Protein AF-0000000078982370 (afdb_homodimer)

Foldseek 3Di:
DPDDDQKWKAKWFADWAAPPDQAFLADPFLLVTIDIDIDGQDDAEAQKFKWQFFKAWDDSQQSCASNRNHPDIGDGGAHTAFWFKGAGCDYYHPQRVRHGFIWIFTADTRHRLIRMGMDGSVRTHGADPLFDRLCSNVLADLLLCLVVQLVVQVVPFQEEEEEPLLAQSNLNNQLVSQVVNGAYEYEDQDPVCFVVSVVSHHNHYAHLPDPCRLVVLLVVQVVRQRQEYEYAAQAQSLLSSQVSHAANHEDEYAHHNDSHHHDNPCVVSCVPRVYYYYYDDSVVVVVPPDPVVVVVSSVVSSVCSNVVSHDFDEQEEDESVCCRPCVSVSVVRRNGIYMYGD/DPDDDQKWKAKWFADWAAPPDQAFLADPFLLVTIDIDIDGQDDAEAQKFKWQFFKAWDDSQQSCASNRNHPTIGDGGAHTAFWFKGAGCDYYHPQRVRHGFIWIFTADTRHRLIRMGMDGSVRTHGADPLFDRLCSNVLADLLLVLVVQLVVQVVPFQEEEEEPLLAQSNLNNQLVSQVVNGAYEYEDQDPVCFVVSVVSHHNHYAHLPDPCRLVVLLVVQVVRQRQEYEYAAQAQSLLSSQVSHAANHEDEYAHHNDSHHHDNPCVVSCVPRVYYYYYDDSVVVVVPPDPVVVVVSSVVSSVCSSVVVHDFFEQEEDESVCCRPCVNVSVVRRNGIYMYGD

Structure (mmCIF, N/CA/C/O backbone):
data_AF-0000000078982370-model_v1
#
loop_
_entity.id
_entity.type
_entity.pdbx_description
1 polymer 'Oxidoreductase, zinc-binding dehydrogenase family'
#
loop_
_atom_site.group_PDB
_atom_site.id
_atom_site.type_symbol
_atom_site.label_atom_id
_atom_site.label_alt_id
_atom_s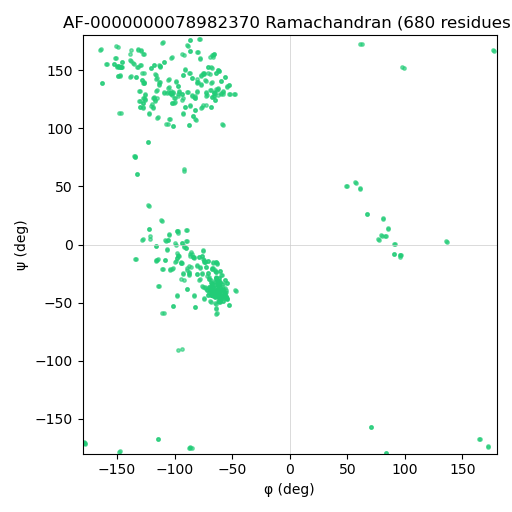ite.label_comp_id
_atom_site.label_asym_id
_atom_site.label_entity_id
_atom_site.label_seq_id
_atom_site.pdbx_PDB_ins_code
_atom_site.Cartn_x
_atom_site.Cartn_y
_atom_site.Cartn_z
_atom_site.occupancy
_atom_site.B_iso_or_equiv
_atom_site.auth_seq_id
_atom_site.auth_comp_id
_atom_site.auth_asym_id
_atom_site.auth_atom_id
_atom_site.pdbx_PDB_model_num
ATOM 1 N N . MET A 1 1 ? 17.484 -49.531 -11.43 1 44.66 1 MET A N 1
ATOM 2 C CA . MET A 1 1 ? 17.75 -48.094 -11.625 1 44.66 1 MET A CA 1
ATOM 3 C C . MET A 1 1 ? 17.5 -47.688 -13.078 1 44.66 1 MET A C 1
ATOM 5 O O . MET A 1 1 ? 18.078 -48.281 -14 1 44.66 1 MET A O 1
ATOM 9 N N . THR A 1 2 ? 16.281 -47.25 -13.336 1 60.47 2 THR A N 1
ATOM 10 C CA . THR A 1 2 ? 15.992 -46.969 -14.742 1 60.47 2 THR A CA 1
ATOM 11 C C . THR A 1 2 ? 17.109 -46.125 -15.367 1 60.47 2 THR A C 1
ATOM 13 O O . THR A 1 2 ? 17.672 -45.25 -14.711 1 60.47 2 THR A O 1
ATOM 16 N N . ASP A 1 3 ? 17.609 -46.531 -16.469 1 85.94 3 ASP A N 1
ATOM 17 C CA . ASP A 1 3 ? 18.719 -45.906 -17.188 1 85.94 3 ASP A CA 1
ATOM 18 C C . ASP A 1 3 ? 18.406 -44.469 -17.562 1 85.94 3 ASP A C 1
ATOM 20 O O . ASP A 1 3 ? 17.438 -44.188 -18.281 1 85.94 3 ASP A O 1
ATOM 24 N N . ILE A 1 4 ? 18.969 -43.5 -16.844 1 94 4 ILE A N 1
ATOM 25 C CA . ILE A 1 4 ? 18.859 -42.062 -17.141 1 94 4 ILE A CA 1
ATOM 26 C C . ILE A 1 4 ? 19.609 -41.75 -18.422 1 94 4 ILE A C 1
ATOM 28 O O . ILE A 1 4 ? 20.812 -42 -18.516 1 94 4 ILE A O 1
ATOM 32 N N . PRO A 1 5 ? 18.906 -41.281 -19.406 1 96.94 5 PRO A N 1
ATOM 33 C CA . PRO A 1 5 ? 19.594 -40.938 -20.656 1 96.94 5 PRO A CA 1
ATOM 34 C C . PRO A 1 5 ? 20.562 -39.781 -20.484 1 96.94 5 PRO A C 1
ATOM 36 O O . PRO A 1 5 ? 20.516 -39.062 -19.484 1 96.94 5 PRO A O 1
ATOM 39 N N . SER A 1 6 ? 21.453 -39.656 -21.5 1 96.94 6 SER A N 1
ATOM 40 C CA . SER A 1 6 ? 22.438 -38.562 -21.453 1 96.94 6 SER A CA 1
ATOM 41 C C . SER A 1 6 ? 21.812 -37.25 -21.844 1 96.94 6 SER A C 1
ATOM 43 O O . SER A 1 6 ? 22.281 -36.188 -21.391 1 96.94 6 SER A O 1
ATOM 45 N N . THR A 1 7 ? 20.781 -37.344 -22.719 1 97.94 7 THR A N 1
ATOM 46 C CA . THR A 1 7 ? 20.109 -36.125 -23.172 1 97.94 7 THR A CA 1
ATOM 47 C C . THR A 1 7 ? 18.594 -36.25 -22.969 1 97.94 7 THR A C 1
ATOM 49 O O . THR A 1 7 ? 18.078 -37.344 -22.719 1 97.94 7 THR A O 1
ATOM 52 N N . MET A 1 8 ? 17.969 -35.094 -23.031 1 98.06 8 MET A N 1
ATOM 53 C CA . MET A 1 8 ? 16.516 -35.031 -22.859 1 98.06 8 MET A CA 1
ATOM 54 C C . MET A 1 8 ? 15.906 -33.938 -23.734 1 98.06 8 MET A C 1
ATOM 56 O O . MET A 1 8 ? 16.594 -32.969 -24.109 1 98.06 8 MET A O 1
ATOM 60 N N . PHE A 1 9 ? 14.656 -34.156 -23.984 1 98.31 9 PHE A N 1
ATOM 61 C CA . PHE A 1 9 ? 13.867 -33.094 -24.594 1 98.31 9 PHE A CA 1
ATOM 62 C C . PHE A 1 9 ? 13.43 -32.062 -23.531 1 98.31 9 PHE A C 1
ATOM 64 O O . PHE A 1 9 ? 13.062 -32.438 -22.422 1 98.31 9 PHE A O 1
ATOM 71 N N . ALA A 1 10 ? 13.461 -30.781 -23.875 1 98.25 10 ALA A N 1
ATOM 72 C CA . ALA A 1 10 ? 12.992 -29.719 -23 1 98.25 10 ALA A CA 1
ATOM 73 C C . ALA A 1 10 ? 12.438 -28.547 -23.812 1 98.25 10 ALA A C 1
ATOM 75 O O . ALA A 1 10 ? 12.734 -28.406 -25 1 98.25 10 ALA A O 1
ATOM 76 N N . VAL A 1 11 ? 11.547 -27.828 -23.219 1 98.5 11 VAL A N 1
ATOM 77 C CA . VAL A 1 11 ? 11.07 -26.562 -23.766 1 98.5 11 VAL A CA 1
ATOM 78 C C . VAL A 1 11 ? 11.898 -25.406 -23.188 1 98.5 11 VAL A C 1
ATOM 80 O O . VAL A 1 11 ? 11.789 -25.094 -22 1 98.5 11 VAL A O 1
ATOM 83 N N . LEU A 1 12 ? 12.68 -24.766 -24.047 1 98.25 12 LEU A N 1
ATOM 84 C CA . LEU A 1 12 ? 13.734 -23.859 -23.609 1 98.25 12 LEU A CA 1
ATOM 85 C C . LEU A 1 12 ? 13.328 -22.406 -23.812 1 98.25 12 LEU A C 1
ATOM 87 O O . LEU A 1 12 ? 12.711 -22.078 -24.828 1 98.25 12 LEU A O 1
ATOM 91 N N . GLN A 1 13 ? 13.727 -21.609 -22.859 1 97.5 13 GLN A N 1
ATOM 92 C CA . GLN A 1 13 ? 13.523 -20.172 -22.984 1 97.5 13 GLN A CA 1
ATOM 93 C C . GLN A 1 13 ? 14.5 -19.578 -24 1 97.5 13 GLN A C 1
ATOM 95 O O . GLN A 1 13 ? 15.68 -19.938 -24.031 1 97.5 13 GLN A O 1
ATOM 100 N N . THR A 1 14 ? 14 -18.625 -24.766 1 97.69 14 THR A N 1
ATOM 101 C CA . THR A 1 14 ? 14.859 -18.016 -25.781 1 97.69 14 THR A CA 1
ATOM 102 C C . THR A 1 14 ? 15.367 -16.641 -25.312 1 97.69 14 THR A C 1
ATOM 104 O O . THR A 1 14 ? 16.328 -16.109 -25.859 1 97.69 14 THR A O 1
ATOM 107 N N . GLY A 1 15 ? 14.664 -16.094 -24.391 1 95.81 15 GLY A N 1
ATOM 108 C CA . GLY A 1 15 ? 15.07 -14.797 -23.859 1 95.81 15 GLY A CA 1
ATOM 109 C C . GLY A 1 15 ? 15.969 -14.914 -22.641 1 95.81 15 GLY A C 1
ATOM 110 O O . GLY A 1 15 ? 16.062 -15.977 -22.016 1 95.81 15 GLY A O 1
ATOM 111 N N . ASP A 1 16 ? 16.641 -13.766 -22.344 1 96.5 16 ASP A N 1
ATOM 112 C CA . ASP A 1 16 ? 17.484 -13.648 -21.156 1 96.5 16 ASP A CA 1
ATOM 113 C C . ASP A 1 16 ? 17.125 -12.406 -20.344 1 96.5 16 ASP A C 1
ATOM 115 O O . ASP A 1 16 ? 16.781 -11.367 -20.906 1 96.5 16 ASP A O 1
ATOM 119 N N . GLY A 1 17 ? 17.188 -12.625 -19.031 1 95.44 17 GLY A N 1
ATOM 120 C CA . GLY A 1 17 ? 16.938 -11.484 -18.156 1 95.44 17 GLY A CA 1
ATOM 121 C C . GLY A 1 17 ? 15.492 -11.031 -18.156 1 95.44 17 GLY A C 1
ATOM 122 O O . GLY A 1 17 ? 14.586 -11.836 -18.375 1 95.44 17 GLY A O 1
ATOM 123 N N . TYR A 1 18 ? 15.281 -9.805 -17.797 1 94.94 18 TYR A N 1
ATOM 124 C CA . TYR A 1 18 ? 13.953 -9.203 -17.734 1 94.94 18 TYR A CA 1
ATOM 125 C C . TYR A 1 18 ? 13.594 -8.531 -19.047 1 94.94 18 TYR A C 1
ATOM 127 O O . TYR A 1 18 ? 14.477 -8.094 -19.781 1 94.94 18 TYR A O 1
ATOM 135 N N . SER A 1 19 ? 12.328 -8.492 -19.328 1 93.56 19 SER A N 1
ATOM 136 C CA . SER A 1 19 ? 11.906 -7.805 -20.547 1 93.56 19 SER A CA 1
ATOM 137 C C . SER A 1 19 ? 11.688 -6.316 -20.281 1 93.56 19 SER A C 1
ATOM 139 O O . SER A 1 19 ? 11.711 -5.508 -21.219 1 93.56 19 SER A O 1
ATOM 141 N N . GLY A 1 20 ? 11.359 -6.035 -18.922 1 86.94 20 GLY A N 1
ATOM 142 C CA . GLY A 1 20 ? 11.023 -4.66 -18.594 1 86.94 20 GLY A CA 1
ATOM 143 C C . GLY A 1 20 ? 9.625 -4.266 -19.016 1 86.94 20 GLY A C 1
ATOM 144 O O . GLY A 1 20 ? 9.242 -3.094 -18.922 1 86.94 20 GLY A O 1
ATOM 145 N N . LYS A 1 21 ? 8.859 -5.234 -19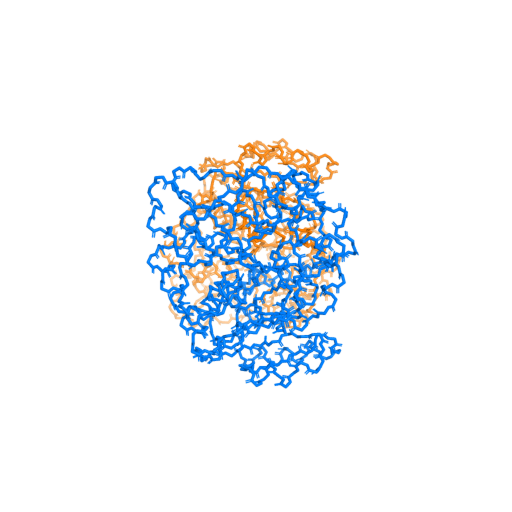.562 1 87.44 21 LYS A N 1
ATOM 146 C CA . LYS A 1 21 ? 7.504 -4.98 -20.047 1 87.44 21 LYS A CA 1
ATOM 147 C C . LYS A 1 21 ? 6.465 -5.496 -19.047 1 87.44 21 LYS A C 1
ATOM 149 O O . LYS A 1 21 ? 6.809 -6.195 -18.094 1 87.44 21 LYS A O 1
ATOM 154 N N . ALA A 1 22 ? 5.234 -5.016 -19.141 1 85.31 22 ALA A N 1
ATOM 155 C CA . ALA A 1 22 ? 4.086 -5.449 -18.359 1 85.31 22 ALA A CA 1
ATOM 156 C C . ALA A 1 22 ? 2.854 -5.645 -19.234 1 85.31 22 ALA A C 1
ATOM 158 O O . ALA A 1 22 ? 1.917 -4.844 -19.172 1 85.31 22 ALA A O 1
ATOM 159 N N . THR A 1 23 ? 2.863 -6.734 -19.969 1 89.31 23 THR A N 1
ATOM 160 C CA . THR A 1 23 ? 1.838 -6.898 -21 1 89.31 23 THR A CA 1
ATOM 161 C C . THR A 1 23 ? 0.83 -7.969 -20.594 1 89.31 23 THR A C 1
ATOM 163 O O . THR A 1 23 ? -0.122 -8.25 -21.328 1 89.31 23 THR A O 1
ATOM 166 N N . GLY A 1 24 ? 1.005 -8.516 -19.328 1 88.81 24 GLY A N 1
ATOM 167 C CA . GLY A 1 24 ? 0.078 -9.531 -18.859 1 88.81 24 GLY A CA 1
ATOM 168 C C . GLY A 1 24 ? 0.426 -10.93 -19.328 1 88.81 24 GLY A C 1
ATOM 169 O O . GLY A 1 24 ? 1.392 -11.109 -20.078 1 88.81 24 GLY A O 1
ATOM 170 N N . PRO A 1 25 ? -0.333 -11.914 -18.984 1 91.31 25 PRO A N 1
ATOM 171 C CA . PRO A 1 25 ? 0.048 -13.312 -19.219 1 91.31 25 PRO A CA 1
ATOM 172 C C . PRO A 1 25 ? -0.466 -13.852 -20.547 1 91.31 25 PRO A C 1
ATOM 174 O O . PRO A 1 25 ? -0.18 -15 -20.906 1 91.31 25 PRO A O 1
ATOM 177 N N . ALA A 1 26 ? -1.197 -13.117 -21.328 1 92.12 26 ALA A N 1
ATOM 178 C CA . ALA A 1 26 ? -1.729 -13.609 -22.594 1 92.12 26 ALA A CA 1
ATOM 179 C C . ALA A 1 26 ? -0.604 -13.945 -23.562 1 92.12 26 ALA A C 1
ATOM 181 O O . ALA A 1 26 ? 0.331 -13.156 -23.734 1 92.12 26 ALA A O 1
ATOM 182 N N . ILE A 1 27 ? -0.744 -15.125 -24.156 1 94.06 27 ILE A N 1
ATOM 183 C CA . ILE A 1 27 ? 0.243 -15.602 -25.125 1 94.06 27 ILE A CA 1
ATOM 184 C C . ILE A 1 27 ? -0.427 -15.836 -26.469 1 94.06 27 ILE A C 1
ATOM 186 O O . ILE A 1 27 ? -1.334 -16.672 -26.594 1 94.06 27 ILE A O 1
ATOM 190 N N . ALA A 1 28 ? 0.057 -15.133 -27.5 1 95.25 28 ALA A N 1
ATOM 191 C CA . ALA A 1 28 ? -0.473 -15.359 -28.844 1 95.25 28 ALA A CA 1
ATOM 192 C C . ALA A 1 28 ? 0.305 -16.453 -29.562 1 95.25 28 ALA A C 1
ATOM 194 O O . ALA A 1 28 ? -0.279 -17.266 -30.297 1 95.25 28 ALA A O 1
ATOM 195 N N . ASP A 1 29 ? 1.549 -16.484 -29.375 1 97.62 29 ASP A N 1
ATOM 196 C CA . ASP A 1 29 ? 2.443 -17.484 -29.953 1 97.62 29 ASP A CA 1
ATOM 197 C C . ASP A 1 29 ? 3.605 -17.797 -29.016 1 97.62 29 ASP A C 1
ATOM 199 O O . ASP A 1 29 ? 4.496 -16.953 -28.828 1 97.62 29 ASP A O 1
ATOM 203 N N . ALA A 1 30 ? 3.648 -19 -28.5 1 98.12 30 ALA A N 1
ATOM 204 C CA . ALA A 1 30 ? 4.672 -19.375 -27.531 1 98.12 30 ALA A CA 1
ATOM 205 C C . ALA A 1 30 ? 6.062 -19.344 -28.156 1 98.12 30 ALA A C 1
ATOM 207 O O . ALA A 1 30 ? 7.062 -19.188 -27.453 1 98.12 30 ALA A O 1
ATOM 208 N N . ALA A 1 31 ? 6.121 -19.453 -29.438 1 98.31 31 ALA A N 1
ATOM 209 C CA . ALA A 1 31 ? 7.398 -19.5 -30.141 1 98.31 31 ALA A CA 1
ATOM 210 C C . ALA A 1 31 ? 8.141 -18.188 -30.031 1 98.31 31 ALA A C 1
ATOM 212 O O . ALA A 1 31 ? 9.336 -18.109 -30.328 1 98.31 31 ALA A O 1
ATOM 213 N N . ASP A 1 32 ? 7.449 -17.172 -29.625 1 97.94 32 ASP A N 1
ATOM 214 C CA . ASP A 1 32 ? 8.094 -15.883 -29.422 1 97.94 32 ASP A CA 1
ATOM 215 C C . ASP A 1 32 ? 9.062 -15.93 -28.25 1 97.94 32 ASP A C 1
ATOM 217 O O . ASP A 1 32 ? 9.977 -15.102 -28.156 1 97.94 32 ASP A O 1
ATOM 221 N N . TRP A 1 33 ? 8.891 -16.969 -27.312 1 97.81 33 TRP A N 1
ATOM 222 C CA . TRP A 1 33 ? 9.68 -16.969 -26.094 1 97.81 33 TRP A CA 1
ATOM 223 C C . TRP A 1 33 ? 10.273 -18.344 -25.812 1 97.81 33 TRP A C 1
ATOM 225 O O . TRP A 1 33 ? 11.125 -18.5 -24.938 1 97.81 33 TRP A O 1
ATOM 235 N N . LEU A 1 34 ? 9.789 -19.359 -26.531 1 98.38 34 LEU A N 1
ATOM 236 C CA . LEU A 1 34 ? 10.172 -20.734 -26.266 1 98.38 34 LEU A CA 1
ATOM 237 C C . LEU A 1 34 ? 10.625 -21.438 -27.531 1 98.38 34 LEU A C 1
ATOM 239 O O . LEU A 1 34 ? 10.156 -21.109 -28.625 1 98.38 34 LEU A O 1
ATOM 243 N N . GLU A 1 35 ? 11.422 -22.406 -27.359 1 98.62 35 GLU A N 1
ATOM 244 C CA . GLU A 1 35 ? 11.82 -23.297 -28.438 1 98.62 35 GLU A CA 1
ATOM 245 C C . GLU A 1 35 ? 12.07 -24.703 -27.938 1 98.62 35 GLU A C 1
ATOM 247 O O . GLU A 1 35 ? 12.484 -24.891 -26.781 1 98.62 35 GLU A O 1
ATOM 252 N N . PRO A 1 36 ? 11.734 -25.734 -28.781 1 98.19 36 PRO A N 1
ATOM 253 C CA . PRO A 1 36 ? 12.109 -27.109 -28.406 1 98.19 36 PRO A CA 1
ATOM 254 C C . PRO A 1 36 ? 13.617 -27.344 -28.469 1 98.19 36 PRO A C 1
ATOM 256 O O . PRO A 1 36 ? 14.305 -26.75 -29.312 1 98.19 36 PRO A O 1
ATOM 259 N N . GLY A 1 37 ? 14.094 -28.203 -27.562 1 97.69 37 GLY A N 1
ATOM 260 C CA . GLY A 1 37 ? 15.523 -28.484 -27.625 1 97.69 37 GLY A CA 1
ATOM 261 C C . GLY A 1 37 ? 15.898 -29.781 -26.953 1 97.69 37 GLY A C 1
ATOM 262 O O . GLY A 1 37 ? 15.117 -30.328 -26.156 1 97.69 37 GLY A O 1
ATOM 263 N N . GLU A 1 38 ? 17 -30.328 -27.391 1 98.12 38 GLU A N 1
ATOM 264 C CA . GLU A 1 38 ? 17.672 -31.438 -26.719 1 98.12 38 GLU A CA 1
ATOM 265 C C . GLU A 1 38 ? 18.859 -30.969 -25.891 1 98.12 38 GLU A C 1
ATOM 267 O O . GLU A 1 38 ? 19.766 -30.328 -26.422 1 98.12 38 GLU A O 1
ATOM 272 N N . ILE A 1 39 ? 18.766 -31.281 -24.641 1 97.56 39 ILE A N 1
ATOM 273 C CA . ILE A 1 39 ? 19.844 -30.844 -23.766 1 97.56 39 ILE A CA 1
ATOM 274 C C . ILE A 1 39 ? 20.312 -32 -22.906 1 97.56 39 ILE A C 1
ATOM 276 O O . ILE A 1 39 ? 19.672 -33.062 -22.859 1 97.56 39 ILE A O 1
ATOM 280 N N . ALA A 1 40 ? 21.453 -31.812 -22.234 1 97.56 40 ALA A N 1
ATOM 281 C CA . ALA A 1 40 ? 21.969 -32.844 -21.328 1 97.56 40 ALA A CA 1
ATOM 282 C C . ALA A 1 40 ? 21.062 -33 -20.109 1 97.56 40 ALA A C 1
ATOM 284 O O . ALA A 1 40 ? 20.547 -32 -19.578 1 97.56 40 ALA A O 1
ATOM 285 N N . VAL A 1 41 ? 20.859 -34.25 -19.703 1 97.5 41 VAL A N 1
ATOM 286 C CA . VAL A 1 41 ? 20.188 -34.469 -18.422 1 97.5 41 VAL A CA 1
ATOM 287 C C . VAL A 1 41 ? 21.094 -34 -17.297 1 97.5 41 VAL A C 1
ATOM 289 O O . VAL A 1 41 ? 22.266 -34.406 -17.203 1 97.5 41 VAL A O 1
ATOM 292 N N . PRO A 1 42 ? 20.609 -33.156 -16.438 1 95.44 42 PRO A N 1
ATOM 293 C CA . PRO A 1 42 ? 21.469 -32.688 -15.352 1 95.44 42 PRO A CA 1
ATOM 294 C C . PRO A 1 42 ? 21.766 -33.75 -14.312 1 95.44 42 PRO A C 1
ATOM 296 O O . PRO A 1 42 ? 21 -34.719 -14.188 1 95.44 42 PRO A O 1
ATOM 299 N N . GLN A 1 43 ? 22.875 -33.594 -13.688 1 95.38 43 GLN A N 1
ATOM 300 C CA . GLN A 1 43 ? 23.266 -34.469 -12.578 1 95.38 43 GLN A CA 1
ATOM 301 C C . GLN A 1 43 ? 23.031 -33.781 -11.234 1 95.38 43 GLN A C 1
ATOM 303 O O . GLN A 1 43 ? 23.438 -32.625 -11.039 1 95.38 43 GLN A O 1
ATOM 308 N N . PRO A 1 44 ? 22.375 -34.5 -10.328 1 96.31 44 PRO A N 1
ATOM 309 C CA . PRO A 1 44 ? 22.109 -33.844 -9.055 1 96.31 44 PRO A CA 1
ATOM 310 C C . PRO A 1 44 ? 23.359 -33.688 -8.195 1 96.31 44 PRO A C 1
ATOM 312 O O . PRO A 1 44 ? 24.094 -34.656 -8 1 96.31 44 PRO A O 1
ATOM 315 N N . GLY A 1 45 ? 23.594 -32.438 -7.742 1 96.06 45 GLY A N 1
ATOM 316 C CA . GLY A 1 45 ? 24.594 -32.188 -6.727 1 96.06 45 GLY A CA 1
ATOM 317 C C . GLY A 1 45 ? 24.094 -32.375 -5.312 1 96.06 45 GLY A C 1
ATOM 318 O O . GLY A 1 45 ? 22.984 -32.906 -5.113 1 96.06 45 GLY A O 1
ATOM 319 N N . PRO A 1 46 ? 24.953 -32.062 -4.32 1 97.38 46 PRO A N 1
ATOM 320 C CA . PRO A 1 46 ? 24.516 -32.188 -2.928 1 97.38 46 PRO A CA 1
ATOM 321 C C . PRO A 1 46 ? 23.203 -31.469 -2.643 1 97.38 46 PRO A C 1
ATOM 323 O O . PRO A 1 46 ? 23.062 -30.297 -2.992 1 97.38 46 PRO A O 1
ATOM 326 N N . GLY A 1 47 ? 22.297 -32.219 -2.027 1 96.12 47 GLY A N 1
ATOM 327 C CA . GLY A 1 47 ? 21.016 -31.641 -1.636 1 96.12 47 GLY A CA 1
ATOM 328 C C . GLY A 1 47 ? 20.047 -31.531 -2.789 1 96.12 47 GLY A C 1
ATOM 329 O O . GLY A 1 47 ? 18.969 -30.938 -2.639 1 96.12 47 GLY A O 1
ATOM 330 N N . GLU A 1 48 ? 20.375 -32.094 -3.947 1 96.69 48 GLU A N 1
ATOM 331 C CA . GLU A 1 48 ? 19.516 -31.969 -5.125 1 96.69 48 GLU A CA 1
ATOM 332 C C . GLU A 1 48 ? 18.922 -33.312 -5.527 1 96.69 48 GLU A C 1
ATOM 334 O O . GLU A 1 48 ? 19.438 -34.375 -5.164 1 96.69 48 GLU A O 1
ATOM 339 N N . ALA A 1 49 ? 17.812 -33.25 -6.176 1 96.75 49 ALA A N 1
ATOM 340 C CA . ALA A 1 49 ? 17.109 -34.438 -6.691 1 96.75 49 ALA A CA 1
ATOM 341 C C . ALA A 1 49 ? 16.812 -34.281 -8.18 1 96.75 49 ALA A C 1
ATOM 343 O O . ALA A 1 49 ? 16.484 -33.188 -8.648 1 96.75 49 ALA A O 1
ATOM 344 N N . LEU A 1 50 ? 17 -35.344 -8.828 1 97.06 50 LEU A N 1
ATOM 345 C CA . LEU A 1 50 ? 16.594 -35.438 -10.234 1 97.06 50 LEU A CA 1
ATOM 346 C C . LEU A 1 50 ? 15.258 -36.156 -10.367 1 97.06 50 LEU A C 1
ATOM 348 O O . LEU A 1 50 ? 15.109 -37.281 -9.898 1 97.06 50 LEU A O 1
ATOM 352 N N . ILE A 1 51 ? 14.352 -35.531 -11.023 1 97.75 51 ILE A N 1
ATOM 353 C CA . ILE A 1 51 ? 12.984 -36.031 -11.102 1 97.75 51 ILE A CA 1
ATOM 354 C C . ILE A 1 51 ? 12.641 -36.344 -12.547 1 97.75 51 ILE A C 1
ATOM 356 O O . ILE A 1 51 ? 12.836 -35.531 -13.445 1 97.75 51 ILE A O 1
ATOM 360 N N . ARG A 1 52 ? 12.203 -37.531 -12.812 1 98.44 52 ARG A N 1
ATOM 361 C CA . ARG A 1 52 ? 11.555 -37.844 -14.086 1 98.44 52 ARG A CA 1
ATOM 362 C C . ARG A 1 52 ? 10.117 -37.312 -14.109 1 98.44 52 ARG A C 1
ATOM 364 O O . ARG A 1 52 ? 9.273 -37.781 -13.336 1 98.44 52 ARG A O 1
ATOM 371 N N . LEU A 1 53 ? 9.867 -36.438 -15.008 1 98.38 53 LEU A N 1
ATOM 372 C CA . LEU A 1 53 ? 8.594 -35.75 -15.023 1 98.38 53 LEU A CA 1
ATOM 373 C C . LEU A 1 53 ? 7.441 -36.688 -15.312 1 98.38 53 LEU A C 1
ATOM 375 O O . LEU A 1 53 ? 7.527 -37.5 -16.234 1 98.38 53 LEU A O 1
ATOM 379 N N . ARG A 1 54 ? 6.43 -36.594 -14.5 1 98.62 54 ARG A N 1
ATOM 380 C CA . ARG A 1 54 ? 5.156 -37.219 -14.828 1 98.62 54 ARG A CA 1
ATOM 381 C C . ARG A 1 54 ? 4.188 -36.219 -15.438 1 98.62 54 ARG A C 1
ATOM 383 O O . ARG A 1 54 ? 3.52 -36.5 -16.422 1 98.62 54 ARG A O 1
ATOM 390 N N . MET A 1 55 ? 4.148 -35.062 -14.836 1 98.81 55 MET A N 1
ATOM 391 C CA . MET A 1 55 ? 3.209 -34.031 -15.273 1 98.81 55 MET A CA 1
ATOM 392 C C . MET A 1 55 ? 3.607 -32.656 -14.719 1 98.81 55 MET A C 1
ATOM 394 O O . MET A 1 55 ? 4.105 -32.562 -13.594 1 98.81 55 MET A O 1
ATOM 398 N N . ALA A 1 56 ? 3.516 -31.625 -15.5 1 98.56 56 ALA A N 1
ATOM 399 C CA . ALA A 1 56 ? 3.639 -30.234 -15.062 1 98.56 56 ALA A CA 1
ATOM 400 C C . ALA A 1 56 ? 2.346 -29.469 -15.312 1 98.56 56 ALA A C 1
ATOM 402 O O . ALA A 1 56 ? 1.505 -29.891 -16.109 1 98.56 56 ALA A O 1
ATOM 403 N N . SER A 1 57 ? 2.115 -28.469 -14.594 1 98.31 57 SER A N 1
ATOM 404 C CA . SER A 1 57 ? 0.959 -27.609 -14.797 1 98.31 57 SER A CA 1
ATOM 405 C C . SER A 1 57 ? 1.385 -26.219 -15.266 1 98.31 57 SER A C 1
ATOM 407 O O . SER A 1 57 ? 2.518 -25.797 -15.023 1 98.31 57 SER A O 1
ATOM 409 N N . VAL A 1 58 ? 0.521 -25.516 -15.992 1 97.81 58 VAL A N 1
ATOM 410 C CA . VAL A 1 58 ? 0.799 -24.172 -16.469 1 97.81 58 VAL A CA 1
ATOM 411 C C . VAL A 1 58 ? 0.064 -23.156 -15.609 1 97.81 58 VAL A C 1
ATOM 413 O O . VAL A 1 58 ? -1.157 -23.219 -15.445 1 97.81 58 VAL A O 1
ATOM 416 N N . ASN A 1 59 ? 0.788 -22.266 -15.023 1 96.56 59 ASN A N 1
ATOM 417 C CA . ASN A 1 59 ? 0.244 -21.156 -14.25 1 96.56 59 ASN A CA 1
ATOM 418 C C . ASN A 1 59 ? 0.443 -19.828 -14.969 1 96.56 59 ASN A C 1
ATOM 420 O O . ASN A 1 59 ? 1.353 -19.688 -15.781 1 96.56 59 ASN A O 1
ATOM 424 N N . PRO A 1 60 ? -0.424 -18.828 -14.594 1 95.44 60 PRO A N 1
ATOM 425 C CA . PRO A 1 60 ? -0.15 -17.484 -15.117 1 95.44 60 PRO A CA 1
ATOM 426 C C . PRO A 1 60 ? 1.266 -17.016 -14.797 1 95.44 60 PRO A C 1
ATOM 428 O O . PRO A 1 60 ? 1.87 -16.297 -15.602 1 95.44 60 PRO A O 1
ATOM 431 N N . SER A 1 61 ? 1.811 -17.406 -13.672 1 94.56 61 SER A N 1
ATOM 432 C CA . SER A 1 61 ? 3.174 -17.047 -13.297 1 94.56 61 SER A CA 1
ATOM 433 C C . SER A 1 61 ? 4.184 -17.594 -14.297 1 94.56 61 SER A C 1
ATOM 435 O O . SER A 1 61 ? 5.203 -16.953 -14.57 1 94.56 61 SER A O 1
ATOM 437 N N . ASP A 1 62 ? 3.936 -18.766 -14.883 1 96.25 62 ASP A N 1
ATOM 438 C CA . ASP A 1 62 ? 4.801 -19.312 -15.922 1 96.25 62 ASP A CA 1
ATOM 439 C C . ASP A 1 62 ? 4.828 -18.406 -17.156 1 96.25 62 ASP A C 1
ATOM 441 O O . ASP A 1 62 ? 5.887 -18.188 -17.75 1 96.25 62 ASP A O 1
ATOM 445 N N . LEU A 1 63 ? 3.674 -17.922 -17.484 1 96.5 63 LEU A N 1
ATOM 446 C CA . LEU A 1 63 ? 3.533 -17.094 -18.688 1 96.5 63 LEU A CA 1
ATOM 447 C C . LEU A 1 63 ? 4.215 -15.75 -18.484 1 96.5 63 LEU A C 1
ATOM 449 O O . LEU A 1 63 ? 4.941 -15.281 -19.375 1 96.5 63 LEU A O 1
ATOM 453 N N . HIS A 1 64 ? 4.023 -15.172 -17.266 1 95 64 HIS A N 1
ATOM 454 C CA . HIS A 1 64 ? 4.762 -13.953 -16.953 1 95 64 HIS A CA 1
ATOM 455 C C . HIS A 1 64 ? 6.266 -14.195 -17 1 95 64 HIS A C 1
ATOM 457 O O . HIS A 1 64 ? 7.023 -13.344 -17.453 1 95 64 HIS A O 1
ATOM 463 N N . PHE A 1 65 ? 6.691 -15.32 -16.578 1 94.38 65 PHE A N 1
ATOM 464 C CA . PHE A 1 65 ? 8.109 -15.641 -16.484 1 94.38 65 PHE A CA 1
ATOM 465 C C . PHE A 1 65 ? 8.719 -15.766 -17.891 1 94.38 65 PHE A C 1
ATOM 467 O O . PHE A 1 65 ? 9.734 -15.141 -18.188 1 94.38 65 PHE A O 1
ATOM 474 N N . ILE A 1 66 ? 8.102 -16.516 -18.75 1 95.88 66 ILE A N 1
ATOM 475 C CA . ILE A 1 66 ? 8.711 -16.734 -20.047 1 95.88 66 ILE A CA 1
ATOM 476 C C . ILE A 1 66 ? 8.727 -15.43 -20.844 1 95.88 66 ILE A C 1
ATOM 478 O O . ILE A 1 66 ? 9.57 -15.242 -21.719 1 95.88 66 ILE A O 1
ATOM 482 N N . LYS A 1 67 ? 7.871 -14.508 -20.484 1 95.56 67 LYS A N 1
ATOM 483 C CA . LYS A 1 67 ? 7.828 -13.211 -21.141 1 95.56 67 LYS A CA 1
ATOM 484 C C . LYS A 1 67 ? 8.836 -12.242 -20.516 1 95.56 67 LYS A C 1
ATOM 486 O O . LYS A 1 67 ? 9.023 -11.125 -21.016 1 95.56 67 LYS A O 1
ATOM 491 N N . GLY A 1 68 ? 9.469 -12.648 -19.453 1 94.81 68 GLY A N 1
ATOM 492 C CA . GLY A 1 68 ? 10.445 -11.805 -18.781 1 94.81 68 GLY A CA 1
ATOM 493 C C . GLY A 1 68 ? 9.812 -10.766 -17.859 1 94.81 68 GLY A C 1
ATOM 494 O O . GLY A 1 68 ? 10.406 -9.719 -17.609 1 94.81 68 GLY A O 1
ATOM 495 N N . GLU A 1 69 ? 8.57 -11.016 -17.422 1 92.44 69 GLU A N 1
ATOM 496 C CA . GLU A 1 69 ? 7.789 -10.062 -16.625 1 92.44 69 GLU A CA 1
ATOM 497 C C . GLU A 1 69 ? 7.598 -10.555 -15.203 1 92.44 69 GLU A C 1
ATOM 499 O O . GLU A 1 69 ? 6.707 -10.086 -14.492 1 92.44 69 GLU A O 1
ATOM 504 N N . TYR A 1 70 ? 8.391 -11.43 -14.766 1 91.44 70 TYR A N 1
ATOM 505 C CA . TYR A 1 70 ? 8.266 -12.062 -13.461 1 91.44 70 TYR A CA 1
ATOM 506 C C . TYR A 1 70 ? 9.375 -11.602 -12.523 1 91.44 70 TYR A C 1
ATOM 508 O O . TYR A 1 70 ? 10.156 -10.711 -12.867 1 91.44 70 TYR A O 1
ATOM 516 N N . GLY A 1 71 ? 9.336 -11.984 -11.305 1 88.94 71 GLY A N 1
ATOM 517 C CA . GLY A 1 71 ? 10.219 -11.516 -10.25 1 88.94 71 GLY A CA 1
ATOM 518 C C . GLY A 1 71 ? 11.609 -12.109 -10.328 1 88.94 71 GLY A C 1
ATOM 519 O O . GLY A 1 71 ? 12.484 -11.75 -9.531 1 88.94 71 GLY A O 1
ATOM 520 N N . GLN A 1 72 ? 11.836 -13.023 -11.219 1 89.56 72 GLN A N 1
ATOM 521 C CA . GLN A 1 72 ? 13.148 -13.594 -11.477 1 89.56 72 GLN A CA 1
ATOM 522 C C . GLN A 1 72 ? 13.508 -13.508 -12.953 1 89.56 72 GLN A C 1
ATOM 524 O O . GLN A 1 72 ? 12.633 -13.609 -13.82 1 89.56 72 GLN A O 1
ATOM 529 N N . PRO A 1 73 ? 14.797 -13.359 -13.227 1 92.5 73 PRO A N 1
ATOM 530 C CA . PRO A 1 73 ? 15.211 -13.219 -14.625 1 92.5 73 PRO A CA 1
ATOM 531 C C . PRO A 1 73 ? 15.164 -14.547 -15.383 1 92.5 73 PRO A C 1
ATOM 533 O O . PRO A 1 73 ? 15.43 -15.602 -14.812 1 92.5 73 PRO A O 1
ATOM 536 N N . ARG A 1 74 ? 14.867 -14.391 -16.641 1 93.81 74 ARG A N 1
ATOM 537 C CA . ARG A 1 74 ? 14.984 -15.539 -17.531 1 93.81 74 ARG A CA 1
ATOM 538 C C . ARG A 1 74 ? 16.453 -15.945 -17.703 1 93.81 74 ARG A C 1
ATOM 540 O O . ARG A 1 74 ? 17.344 -15.125 -17.547 1 93.81 74 ARG A O 1
ATOM 547 N N . VAL A 1 75 ? 16.609 -17.188 -17.953 1 95.25 75 VAL A N 1
ATOM 548 C CA . VAL A 1 75 ? 17.906 -17.719 -18.359 1 95.25 75 VAL A CA 1
ATOM 549 C C . VAL A 1 75 ? 17.766 -18.406 -19.719 1 95.25 75 VAL A C 1
ATOM 551 O O . VAL A 1 75 ? 17.172 -19.484 -19.828 1 95.25 75 VAL A O 1
ATOM 554 N N . LYS A 1 76 ? 18.391 -17.812 -20.688 1 96.31 76 LYS A N 1
ATOM 555 C CA . LYS A 1 76 ? 18.328 -18.359 -22.031 1 96.31 76 LYS A CA 1
ATOM 556 C C . LYS A 1 76 ? 18.844 -19.797 -22.062 1 96.31 76 LYS A C 1
ATOM 558 O O . LYS A 1 76 ? 19.891 -20.094 -21.484 1 96.31 76 LYS A O 1
ATOM 563 N N . GLY A 1 77 ? 18.078 -20.656 -22.672 1 96.38 77 GLY A N 1
ATOM 564 C CA . GLY A 1 77 ? 18.5 -22.047 -22.812 1 96.38 77 GLY A CA 1
ATOM 565 C C . GLY A 1 77 ? 18.047 -22.938 -21.672 1 96.38 77 GLY A C 1
ATOM 566 O O . GLY A 1 77 ? 18.188 -24.156 -21.719 1 96.38 77 GLY A O 1
ATOM 567 N N . ALA A 1 78 ? 17.5 -22.359 -20.641 1 96.25 78 ALA A N 1
ATOM 568 C CA . ALA A 1 78 ? 16.969 -23.141 -19.531 1 96.25 78 ALA A CA 1
ATOM 569 C C . ALA A 1 78 ? 15.516 -23.547 -19.797 1 96.25 78 ALA A C 1
ATOM 571 O O . ALA A 1 78 ? 14.766 -22.812 -20.453 1 96.25 78 ALA A O 1
ATOM 572 N N . PRO A 1 79 ? 15.133 -24.703 -19.297 1 97.5 79 PRO A N 1
ATOM 573 C CA . PRO A 1 79 ? 13.727 -25.094 -19.422 1 97.5 79 PRO A CA 1
ATOM 574 C C . PRO A 1 79 ? 12.781 -24.125 -18.719 1 97.5 79 PRO A C 1
ATOM 576 O O . PRO A 1 79 ? 13.141 -23.562 -17.688 1 97.5 79 PRO A O 1
ATOM 579 N N . ALA A 1 80 ? 11.547 -23.984 -19.25 1 96.94 80 ALA A N 1
ATOM 580 C CA . ALA A 1 80 ? 10.5 -23.156 -18.641 1 96.94 80 ALA A CA 1
ATOM 581 C C . ALA A 1 80 ? 9.68 -23.969 -17.641 1 96.94 80 ALA A C 1
ATOM 583 O O . ALA A 1 80 ? 9.883 -25.172 -17.5 1 96.94 80 ALA A O 1
ATOM 584 N N . GLY A 1 81 ? 8.828 -23.25 -16.891 1 97 81 GLY A N 1
ATOM 585 C CA . GLY A 1 81 ? 7.891 -23.891 -15.992 1 97 81 GLY A CA 1
ATOM 586 C C . GLY A 1 81 ? 8.367 -23.906 -14.555 1 97 81 GLY A C 1
ATOM 587 O O . GLY A 1 81 ? 9.555 -24.078 -14.289 1 97 81 GLY A O 1
ATOM 588 N N . PHE A 1 82 ? 7.391 -23.922 -13.602 1 95.56 82 PHE A N 1
ATOM 589 C CA . PHE A 1 82 ? 7.762 -23.781 -12.195 1 95.56 82 PHE A CA 1
ATOM 590 C C . PHE A 1 82 ? 7.461 -25.062 -11.43 1 95.56 82 PHE A C 1
ATOM 592 O O . PHE A 1 82 ? 8.172 -25.406 -10.484 1 95.56 82 PHE A O 1
ATOM 599 N N . GLU A 1 83 ? 6.332 -25.75 -11.805 1 97.31 83 GLU A N 1
ATOM 600 C CA . GLU A 1 83 ? 5.902 -26.797 -10.883 1 97.31 83 GLU A CA 1
ATOM 601 C C . GLU A 1 83 ? 5.449 -28.031 -11.641 1 97.31 83 GLU A C 1
ATOM 603 O O . GLU A 1 83 ? 5.121 -27.969 -12.828 1 97.31 83 GLU A O 1
ATOM 608 N N . GLY A 1 84 ? 5.477 -29.156 -10.914 1 98.25 84 GLY A N 1
ATOM 609 C CA . GLY A 1 84 ? 5 -30.438 -11.414 1 98.25 84 GLY A CA 1
ATOM 610 C C . GLY A 1 84 ? 5.113 -31.562 -10.398 1 98.25 84 GLY A C 1
ATOM 611 O O . GLY A 1 84 ? 5.254 -31.297 -9.195 1 98.25 84 GLY A O 1
ATOM 612 N N . CYS A 1 85 ? 4.887 -32.781 -10.914 1 98.62 85 CYS A N 1
ATOM 613 C CA . CYS A 1 85 ? 5.129 -33.969 -10.109 1 98.62 85 CYS A CA 1
ATOM 614 C C . CYS A 1 85 ? 5.852 -35.031 -10.93 1 98.62 85 CYS A C 1
ATOM 616 O O . CYS A 1 85 ? 5.871 -34.969 -12.156 1 98.62 85 CYS A O 1
ATOM 618 N N . GLY A 1 86 ? 6.527 -35.875 -10.25 1 98.44 86 GLY A N 1
ATOM 619 C CA . GLY A 1 86 ? 7.277 -36.938 -10.898 1 98.44 86 GLY A CA 1
ATOM 620 C C . GLY A 1 86 ? 7.977 -37.875 -9.922 1 98.44 86 GLY A C 1
ATOM 621 O O . GLY A 1 86 ? 7.711 -37.812 -8.719 1 98.44 86 GLY A O 1
ATOM 622 N N . ASP A 1 87 ? 8.789 -38.719 -10.516 1 98.31 87 ASP A N 1
ATOM 623 C CA . ASP A 1 87 ? 9.531 -39.688 -9.727 1 98.31 87 ASP A CA 1
ATOM 624 C C . ASP A 1 87 ? 10.984 -39.281 -9.547 1 98.31 87 ASP A C 1
ATOM 626 O O . ASP A 1 87 ? 11.672 -38.969 -10.523 1 98.31 87 ASP A O 1
ATOM 630 N N . VAL A 1 88 ? 11.438 -39.312 -8.297 1 98.44 88 VAL A N 1
ATOM 631 C CA . VAL A 1 88 ? 12.859 -39.062 -8.062 1 98.44 88 VAL A CA 1
ATOM 632 C C . VAL A 1 88 ? 13.688 -40.25 -8.523 1 98.44 88 VAL A C 1
ATOM 634 O O . VAL A 1 88 ? 13.555 -41.344 -7.977 1 98.44 88 VAL A O 1
ATOM 637 N N . VAL A 1 89 ? 14.586 -40.031 -9.461 1 98.25 89 VAL A N 1
ATOM 638 C CA . VAL A 1 89 ? 15.305 -41.125 -10.055 1 98.25 89 VAL A CA 1
ATOM 639 C C . VAL A 1 89 ? 16.766 -41.094 -9.633 1 98.25 89 VAL A C 1
ATOM 641 O O . VAL A 1 89 ? 17.484 -42.094 -9.75 1 98.25 89 VAL A O 1
ATOM 644 N N . ALA A 1 90 ? 17.25 -39.969 -9.211 1 97.5 90 ALA A N 1
ATOM 645 C CA . ALA A 1 90 ? 18.594 -39.781 -8.688 1 97.5 90 ALA A CA 1
ATOM 646 C C . ALA A 1 90 ? 18.656 -38.625 -7.703 1 97.5 90 ALA A C 1
ATOM 648 O O . ALA A 1 90 ? 17.797 -37.75 -7.727 1 97.5 90 ALA A O 1
ATOM 649 N N . ALA A 1 91 ? 19.641 -38.688 -6.824 1 97.56 91 ALA A N 1
ATOM 650 C CA . ALA A 1 91 ? 19.812 -37.625 -5.844 1 97.56 91 ALA A CA 1
ATOM 651 C C . ALA A 1 91 ? 21.281 -37.469 -5.449 1 97.56 91 ALA A C 1
ATOM 653 O O . ALA A 1 91 ? 22.062 -38.406 -5.621 1 97.56 91 ALA A O 1
ATOM 654 N N . GLY A 1 92 ? 21.594 -36.281 -5.066 1 97.12 92 GLY A N 1
ATOM 655 C CA . GLY A 1 92 ? 22.922 -36.062 -4.5 1 97.12 92 GLY A CA 1
ATOM 656 C C . GLY A 1 92 ? 22.969 -36.344 -3.008 1 97.12 92 GLY A C 1
ATOM 657 O O . GLY A 1 92 ? 22 -36.781 -2.414 1 97.12 92 GLY A O 1
ATOM 658 N N . ALA A 1 93 ? 24.188 -36.031 -2.482 1 97.19 93 ALA A N 1
ATOM 659 C CA . ALA A 1 93 ? 24.406 -36.281 -1.058 1 97.19 93 ALA A CA 1
ATOM 660 C C . ALA A 1 93 ? 23.406 -35.5 -0.21 1 97.19 93 ALA A C 1
ATOM 662 O O . ALA A 1 93 ? 23.172 -34.312 -0.44 1 97.19 93 ALA A O 1
ATOM 663 N N . GLY A 1 94 ? 22.766 -36.219 0.715 1 96.88 94 GLY A N 1
ATOM 664 C CA . GLY A 1 94 ? 21.828 -35.594 1.628 1 96.88 94 GLY A CA 1
ATOM 665 C C . GLY A 1 94 ? 20.391 -35.688 1.168 1 96.88 94 GLY A C 1
ATOM 666 O O . GLY A 1 94 ? 19.469 -35.375 1.923 1 96.88 94 GLY A O 1
ATOM 667 N N . ALA A 1 95 ? 20.141 -36.156 -0.1 1 97.12 95 ALA A N 1
ATOM 668 C CA . ALA A 1 95 ? 18.797 -36.219 -0.646 1 97.12 95 ALA A CA 1
ATOM 669 C C . ALA A 1 95 ? 18.438 -37.656 -1.066 1 97.12 95 ALA A C 1
ATOM 671 O O . ALA A 1 95 ? 17.422 -37.875 -1.723 1 97.12 95 ALA A O 1
ATOM 672 N N . GLU A 1 96 ? 19.188 -38.562 -0.668 1 96.31 96 GLU A N 1
ATOM 673 C CA . GLU A 1 96 ? 19.062 -39.938 -1.126 1 96.31 96 GLU A CA 1
ATOM 674 C C . GLU A 1 96 ? 17.734 -40.531 -0.706 1 96.31 96 GLU A C 1
ATOM 676 O O . GLU A 1 96 ? 17.203 -41.406 -1.383 1 96.31 96 GLU A O 1
ATOM 681 N N . GLY A 1 97 ? 17.25 -40.062 0.353 1 96.69 97 GLY A N 1
ATOM 682 C CA . GLY A 1 97 ? 15.992 -40.594 0.878 1 96.69 97 GLY A CA 1
ATOM 683 C C . GLY A 1 97 ? 14.812 -40.375 -0.049 1 96.69 97 GLY A C 1
ATOM 684 O O . GLY A 1 97 ? 13.773 -41 0.094 1 96.69 97 GLY A O 1
ATOM 685 N N . LEU A 1 98 ? 14.93 -39.5 -0.988 1 97.62 98 LEU A N 1
ATOM 686 C CA . LEU A 1 98 ? 13.836 -39.156 -1.897 1 97.62 98 LEU A CA 1
ATOM 687 C C . LEU A 1 98 ? 13.812 -40.125 -3.086 1 97.62 98 LEU A C 1
ATOM 689 O O . LEU A 1 98 ? 12.812 -40.188 -3.811 1 97.62 98 LEU A O 1
ATOM 693 N N . VAL A 1 99 ? 14.898 -40.812 -3.355 1 97.81 99 VAL A N 1
ATOM 694 C CA . VAL A 1 99 ? 14.984 -41.656 -4.547 1 97.81 99 VAL A CA 1
ATOM 695 C C . VAL A 1 99 ? 13.898 -42.719 -4.496 1 97.81 99 VAL A C 1
ATOM 697 O O . VAL A 1 99 ? 13.727 -43.406 -3.475 1 97.81 99 VAL A O 1
ATOM 700 N N . GLY A 1 100 ? 13.164 -42.812 -5.578 1 97.56 100 GLY A N 1
ATOM 701 C CA . GLY A 1 100 ? 12.109 -43.812 -5.668 1 97.56 100 GLY A CA 1
ATOM 702 C C . GLY A 1 100 ? 10.742 -43.25 -5.293 1 97.56 100 GLY A C 1
ATOM 703 O O . GLY A 1 100 ? 9.719 -43.906 -5.539 1 97.56 100 GLY A O 1
ATOM 704 N N . GLN A 1 101 ? 10.727 -42.094 -4.766 1 98.06 101 GLN A N 1
ATOM 705 C CA . GLN A 1 101 ? 9.469 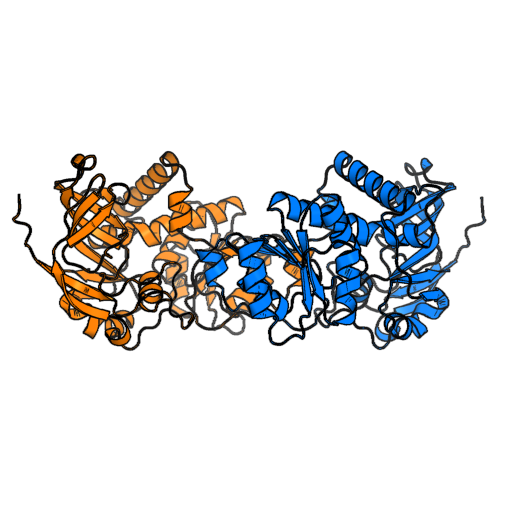-41.5 -4.336 1 98.06 101 GLN A CA 1
ATOM 706 C C . GLN A 1 101 ? 8.852 -40.625 -5.441 1 98.06 101 GLN A C 1
ATOM 708 O O . GLN A 1 101 ? 9.562 -40.031 -6.23 1 98.06 101 GLN A O 1
ATOM 713 N N . ARG A 1 102 ? 7.508 -40.656 -5.461 1 98.44 102 ARG A N 1
ATOM 714 C CA . ARG A 1 102 ? 6.758 -39.656 -6.25 1 98.44 102 ARG A CA 1
ATOM 715 C C . ARG A 1 102 ? 6.594 -38.344 -5.488 1 98.44 102 ARG A C 1
ATOM 717 O O . ARG A 1 102 ? 6.141 -38.344 -4.344 1 98.44 102 ARG A O 1
ATOM 724 N N . VAL A 1 103 ? 6.969 -37.219 -6.125 1 98.5 103 VAL A N 1
ATOM 725 C CA . VAL A 1 103 ? 6.98 -35.969 -5.398 1 98.5 103 VAL A CA 1
ATOM 726 C C . VAL A 1 103 ? 6.301 -34.875 -6.234 1 98.5 103 VAL A C 1
ATOM 728 O O . VAL A 1 103 ? 6.309 -34.938 -7.465 1 98.5 103 VAL A O 1
ATOM 731 N N . ALA A 1 104 ? 5.605 -34 -5.598 1 98.19 104 ALA A N 1
ATOM 732 C CA . ALA A 1 104 ? 5.391 -32.656 -6.152 1 98.19 104 ALA A CA 1
ATOM 733 C C . ALA A 1 104 ? 6.625 -31.781 -5.969 1 98.19 104 ALA A C 1
ATOM 735 O O . ALA A 1 104 ? 7.344 -31.906 -4.973 1 98.19 104 ALA A O 1
ATOM 736 N N . PHE A 1 105 ? 6.898 -30.891 -6.957 1 96.81 105 PHE A N 1
ATOM 737 C CA . PHE A 1 105 ? 8.125 -30.109 -6.852 1 96.81 105 PHE A CA 1
ATOM 738 C C . PHE A 1 105 ? 7.93 -28.703 -7.422 1 96.81 105 PHE A C 1
ATOM 740 O O . PHE A 1 105 ? 7.004 -28.469 -8.203 1 96.81 105 PHE A O 1
ATOM 747 N N . VAL A 1 106 ? 8.695 -27.781 -6.914 1 94.44 106 VAL A N 1
ATOM 748 C CA . VAL A 1 106 ? 8.953 -26.516 -7.59 1 94.44 106 VAL A CA 1
ATOM 749 C C . VAL A 1 106 ? 10.367 -26.516 -8.164 1 94.44 106 VAL A C 1
ATOM 751 O O . VAL A 1 106 ? 11.328 -26.828 -7.461 1 94.44 106 VAL A O 1
ATOM 754 N N . ALA A 1 107 ? 10.336 -26.125 -9.398 1 86.75 107 ALA A N 1
ATOM 755 C CA . ALA A 1 107 ? 11.625 -26.141 -10.078 1 86.75 107 ALA A CA 1
ATOM 756 C C . ALA A 1 107 ? 12.438 -24.891 -9.727 1 86.75 107 ALA A C 1
ATOM 758 O O . ALA A 1 107 ? 11.875 -23.844 -9.438 1 86.75 107 ALA A O 1
ATOM 759 N N . ALA A 1 108 ? 13.688 -24.938 -9.562 1 69.88 108 ALA A N 1
ATOM 760 C CA . ALA A 1 108 ? 14.594 -23.828 -9.297 1 69.88 108 ALA A CA 1
ATOM 761 C C . ALA A 1 108 ? 15.258 -23.344 -10.586 1 69.88 108 ALA A C 1
ATOM 763 O O . ALA A 1 108 ? 14.609 -22.703 -11.422 1 69.88 108 ALA A O 1
ATOM 764 N N . SER A 1 109 ? 16.391 -23.844 -10.992 1 63.28 109 SER A N 1
ATOM 765 C CA . SER A 1 109 ? 17.312 -23.391 -12.039 1 63.28 109 SER A CA 1
ATOM 766 C C . SER A 1 109 ? 16.953 -24 -13.391 1 63.28 109 SER A C 1
ATOM 768 O O . SER A 1 109 ? 17.203 -23.391 -14.43 1 63.28 109 SER A O 1
ATOM 770 N N . SER A 1 110 ? 16.266 -25.078 -13.547 1 66 110 SER A N 1
ATOM 771 C CA . SER A 1 110 ? 16.141 -25.75 -14.828 1 66 110 SER A CA 1
ATOM 772 C C . SER A 1 110 ? 14.672 -25.859 -15.25 1 66 110 SER A C 1
ATOM 774 O O . SER A 1 110 ? 14.375 -26.094 -16.422 1 66 110 SER A O 1
ATOM 776 N N . GLY A 1 111 ? 13.766 -25.375 -14.727 1 92 111 GLY A N 1
ATOM 777 C CA . GLY A 1 111 ? 12.336 -25.281 -14.984 1 92 111 GLY A CA 1
ATOM 778 C C . GLY A 1 111 ? 11.656 -26.641 -15.023 1 92 111 GLY A C 1
ATOM 779 O O . GLY A 1 111 ? 12.32 -27.672 -15.102 1 92 111 GLY A O 1
ATOM 780 N N . ALA A 1 112 ? 10.391 -26.797 -15.102 1 97.12 112 ALA A N 1
ATOM 781 C CA . ALA A 1 112 ? 9.57 -28 -14.977 1 97.12 112 ALA A CA 1
ATOM 782 C C . ALA A 1 112 ? 9.195 -28.562 -16.344 1 97.12 112 ALA A C 1
ATOM 784 O O . ALA A 1 112 ? 8.727 -29.703 -16.453 1 97.12 112 ALA A O 1
ATOM 785 N N . TRP A 1 113 ? 9.359 -27.812 -17.453 1 98.38 113 TRP A N 1
ATOM 786 C CA . TRP A 1 113 ? 8.922 -28.25 -18.766 1 98.38 113 TRP A CA 1
ATOM 787 C C . TRP A 1 113 ? 10.047 -28.969 -19.5 1 98.38 113 TRP A C 1
ATOM 789 O O . TRP A 1 113 ? 10.484 -28.547 -20.562 1 98.38 113 TRP A O 1
ATOM 799 N N . ALA A 1 114 ? 10.445 -30.078 -18.922 1 98.06 114 ALA A N 1
ATOM 800 C CA . ALA A 1 114 ? 11.492 -30.984 -19.391 1 98.06 114 ALA A CA 1
ATOM 801 C C . ALA A 1 114 ? 11.219 -32.438 -18.938 1 98.06 114 ALA A C 1
ATOM 803 O O . ALA A 1 114 ? 10.438 -32.656 -18.016 1 98.06 114 ALA A O 1
ATOM 804 N N . GLU A 1 115 ? 11.844 -33.344 -19.625 1 98.31 115 GLU A N 1
ATOM 805 C CA . GLU A 1 115 ? 11.633 -34.75 -19.281 1 98.31 115 GLU A CA 1
ATOM 806 C C . GLU A 1 115 ? 12.211 -35.094 -17.906 1 98.31 115 GLU A C 1
ATOM 808 O O . GLU A 1 115 ? 11.703 -35.969 -17.219 1 98.31 115 GLU A O 1
ATOM 813 N N . TYR A 1 116 ? 13.297 -34.438 -17.594 1 97.31 116 TYR A N 1
ATOM 814 C CA . TYR A 1 116 ? 13.922 -34.531 -16.281 1 97.31 116 TYR A CA 1
ATOM 815 C C . TYR A 1 116 ? 14.125 -33.156 -15.672 1 97.31 116 TYR A C 1
ATOM 817 O O . TYR A 1 116 ? 14.5 -32.219 -16.375 1 97.31 116 TYR A O 1
ATOM 825 N N . VAL A 1 117 ? 13.867 -33.094 -14.367 1 97.44 117 VAL A N 1
ATOM 826 C CA . VAL A 1 117 ? 13.906 -31.812 -13.68 1 97.44 117 VAL A CA 1
ATOM 827 C C . VAL A 1 117 ? 14.852 -31.891 -12.477 1 97.44 117 VAL A C 1
ATOM 829 O O . VAL A 1 117 ? 14.773 -32.844 -11.688 1 97.44 117 VAL A O 1
ATOM 832 N N . LEU A 1 118 ? 15.734 -30.969 -12.414 1 96.44 118 LEU A N 1
ATOM 833 C CA . LEU A 1 118 ? 16.625 -30.844 -11.266 1 96.44 118 LEU A CA 1
ATOM 834 C C . LEU A 1 118 ? 16.094 -29.812 -10.273 1 96.44 118 LEU A C 1
ATOM 836 O O . LEU A 1 118 ? 15.742 -28.703 -10.664 1 96.44 118 LEU A O 1
ATOM 840 N N . THR A 1 119 ? 16.016 -30.219 -8.992 1 96.12 119 THR A N 1
ATOM 841 C CA . THR A 1 119 ? 15.609 -29.266 -7.977 1 96.12 119 THR A CA 1
ATOM 842 C C . THR A 1 119 ? 16.234 -29.609 -6.629 1 96.12 119 THR A C 1
ATOM 844 O O . THR A 1 119 ? 16.922 -30.625 -6.5 1 96.12 119 THR A O 1
ATOM 847 N N . LYS A 1 120 ? 16.094 -28.75 -5.711 1 93.81 120 LYS A N 1
ATOM 848 C CA . LYS A 1 120 ? 16.547 -29.016 -4.348 1 93.81 120 LYS A CA 1
ATOM 849 C C . LYS A 1 120 ? 15.586 -29.984 -3.639 1 93.81 120 LYS A C 1
ATOM 851 O O . LYS A 1 120 ? 14.375 -29.906 -3.826 1 93.81 120 LYS A O 1
ATOM 856 N N . ALA A 1 121 ? 16.156 -30.766 -2.82 1 94.44 121 ALA A N 1
ATOM 857 C CA . ALA A 1 121 ? 15.359 -31.734 -2.068 1 94.44 121 ALA A CA 1
ATOM 858 C C . ALA A 1 121 ? 14.281 -31.031 -1.243 1 94.44 121 ALA A C 1
ATOM 860 O O . ALA A 1 121 ? 13.172 -31.562 -1.097 1 94.44 121 ALA A O 1
ATOM 861 N N . GLN A 1 122 ? 14.578 -29.859 -0.765 1 89.31 122 GLN A N 1
ATOM 862 C CA . GLN A 1 122 ? 13.656 -29.125 0.096 1 89.31 122 GLN A CA 1
ATOM 863 C C . GLN A 1 122 ? 12.445 -28.609 -0.693 1 89.31 122 GLN A C 1
ATOM 865 O O . GLN A 1 122 ? 11.438 -28.219 -0.109 1 89.31 122 GLN A O 1
ATOM 870 N N . MET A 1 123 ? 12.586 -28.641 -2.01 1 92.44 123 MET A N 1
ATOM 871 C CA . MET A 1 123 ? 11.5 -28.172 -2.869 1 92.44 123 MET A CA 1
ATOM 872 C C . MET A 1 123 ? 10.664 -29.344 -3.377 1 92.44 123 MET A C 1
ATOM 874 O O . MET A 1 123 ? 9.859 -29.188 -4.297 1 92.44 123 MET A O 1
ATOM 878 N N . CYS A 1 124 ? 10.883 -30.484 -2.799 1 95.12 124 CYS A N 1
ATOM 879 C CA . CYS A 1 124 ? 10.133 -31.703 -3.135 1 95.12 124 CYS A CA 1
ATOM 880 C C . CYS A 1 124 ? 9.195 -32.094 -2.002 1 95.12 124 CYS A C 1
ATOM 882 O O . CYS A 1 124 ? 9.594 -32.094 -0.835 1 95.12 124 CYS A O 1
ATOM 884 N N . ILE A 1 125 ? 7.988 -32.344 -2.352 1 96.19 125 ILE A N 1
ATOM 885 C CA . ILE A 1 125 ? 6.988 -32.844 -1.407 1 96.19 125 ILE A CA 1
ATOM 886 C C . ILE A 1 125 ? 6.551 -34.25 -1.789 1 96.19 125 ILE A C 1
ATOM 888 O O . ILE A 1 125 ? 5.855 -34.438 -2.789 1 96.19 125 ILE A O 1
ATOM 892 N N . PRO A 1 126 ? 6.953 -35.188 -0.998 1 97.5 126 PRO A N 1
ATOM 893 C CA . PRO A 1 126 ? 6.457 -36.531 -1.287 1 97.5 126 PRO A CA 1
ATOM 894 C C . PRO A 1 126 ? 4.934 -36.594 -1.35 1 97.5 126 PRO A C 1
ATOM 896 O O . PRO A 1 126 ? 4.25 -36.031 -0.497 1 97.5 126 PRO A O 1
ATOM 899 N N . LEU A 1 127 ? 4.41 -37.281 -2.33 1 97.88 127 LEU A N 1
ATOM 900 C CA . LEU A 1 127 ? 2.969 -37.344 -2.547 1 97.88 127 LEU A CA 1
ATOM 901 C C . LEU A 1 127 ? 2.383 -38.625 -1.961 1 97.88 127 LEU A C 1
ATOM 903 O O . LEU A 1 127 ? 2.963 -39.688 -2.107 1 97.88 127 LEU A O 1
ATOM 907 N N . ARG A 1 128 ? 1.207 -38.469 -1.37 1 95.25 128 ARG A N 1
ATOM 908 C CA . ARG A 1 128 ? 0.413 -39.656 -1.006 1 95.25 128 ARG A CA 1
ATOM 909 C C . ARG A 1 128 ? 0.031 -40.438 -2.242 1 95.25 128 ARG A C 1
ATOM 911 O O . ARG A 1 128 ? -0.203 -39.875 -3.312 1 95.25 128 ARG A O 1
ATOM 918 N N . PRO A 1 129 ? -0.098 -41.781 -2.023 1 94.12 129 PRO A N 1
ATOM 919 C CA . PRO A 1 129 ? -0.408 -42.625 -3.172 1 94.12 129 PRO A CA 1
ATOM 920 C C . PRO A 1 129 ? -1.772 -42.312 -3.785 1 94.12 129 PRO A C 1
ATOM 922 O O . PRO A 1 129 ? -1.987 -42.562 -4.977 1 94.12 129 PRO A O 1
ATOM 925 N N . ASP A 1 130 ? -2.66 -41.75 -3.033 1 94.12 130 ASP A N 1
ATOM 926 C CA . ASP A 1 130 ? -4.027 -41.531 -3.498 1 94.12 130 ASP A CA 1
ATOM 927 C C . ASP A 1 130 ? -4.172 -40.188 -4.195 1 94.12 130 ASP A C 1
ATOM 929 O O . ASP A 1 130 ? -5.266 -39.812 -4.641 1 94.12 130 ASP A O 1
ATOM 933 N N . ILE A 1 131 ? -3.131 -39.469 -4.34 1 96.69 131 ILE A N 1
ATOM 934 C CA . ILE A 1 131 ? -3.17 -38.188 -5.039 1 96.69 131 ILE A CA 1
ATOM 935 C C . ILE A 1 131 ? -2.828 -38.406 -6.512 1 96.69 131 ILE A C 1
ATOM 937 O O . ILE A 1 131 ? -1.79 -38.969 -6.84 1 96.69 131 ILE A O 1
ATOM 941 N N . SER A 1 132 ? -3.715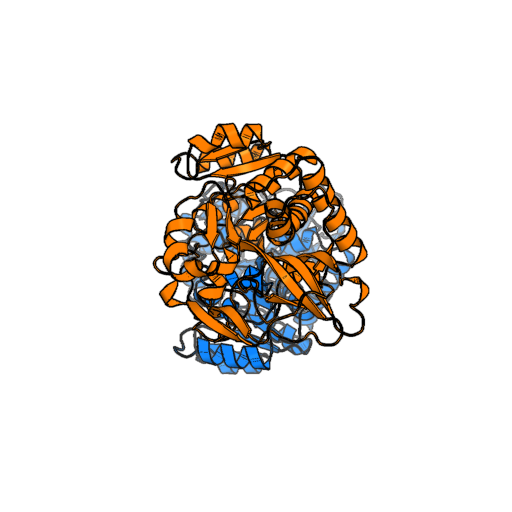 -37.938 -7.391 1 97.75 132 SER A N 1
ATOM 942 C CA . SER A 1 132 ? -3.504 -38.094 -8.828 1 97.75 132 SER A CA 1
ATOM 943 C C . SER A 1 132 ? -2.338 -37.219 -9.297 1 97.75 132 SER A C 1
ATOM 945 O O . SER A 1 132 ? -1.9 -36.312 -8.586 1 97.75 132 SER A O 1
ATOM 947 N N . ASP A 1 133 ? -1.801 -37.562 -10.477 1 98.38 133 ASP A N 1
ATOM 948 C CA . ASP A 1 133 ? -0.742 -36.75 -11.055 1 98.38 133 ASP A CA 1
ATOM 949 C C . ASP A 1 133 ? -1.244 -35.312 -11.367 1 98.38 133 ASP A C 1
ATOM 951 O O . ASP A 1 133 ? -0.491 -34.344 -11.258 1 98.38 133 ASP A O 1
ATOM 955 N N . GLU A 1 134 ? -2.539 -35.219 -11.75 1 98.31 134 GLU A N 1
ATOM 956 C CA . GLU A 1 134 ? -3.123 -33.906 -11.984 1 98.31 134 GLU A CA 1
ATOM 957 C C . GLU A 1 134 ? -3.111 -33.062 -10.711 1 98.31 134 GLU A C 1
ATOM 959 O O . GLU A 1 134 ? -2.6 -31.938 -10.711 1 98.31 134 GLU A O 1
ATOM 964 N N . ASP A 1 135 ? -3.57 -33.625 -9.609 1 98.44 135 ASP A N 1
ATOM 965 C CA . ASP A 1 135 ? -3.588 -32.906 -8.336 1 98.44 135 ASP A CA 1
ATOM 966 C C . ASP A 1 135 ? -2.172 -32.719 -7.805 1 98.44 135 ASP A C 1
ATOM 968 O O . ASP A 1 135 ? -1.855 -31.641 -7.266 1 98.44 135 ASP A O 1
ATOM 972 N N . GLY A 1 136 ? -1.321 -33.688 -7.992 1 98.25 136 GLY A N 1
ATOM 973 C CA . GLY A 1 136 ? 0.056 -33.594 -7.535 1 98.25 136 GLY A CA 1
ATOM 974 C C . GLY A 1 136 ? 0.86 -32.531 -8.266 1 98.25 136 GLY A C 1
ATOM 975 O O . GLY A 1 136 ? 1.656 -31.812 -7.656 1 98.25 136 GLY A O 1
ATOM 976 N N . SER A 1 137 ? 0.663 -32.375 -9.602 1 98.38 137 SER A N 1
ATOM 977 C CA . SER A 1 137 ? 1.438 -31.469 -10.43 1 98.38 137 SER A CA 1
ATOM 978 C C . SER A 1 137 ? 1.007 -30.031 -10.195 1 98.38 137 SER A C 1
ATOM 980 O O . SER A 1 137 ? 1.694 -29.094 -10.617 1 98.38 137 SER A O 1
ATOM 982 N N . ALA A 1 138 ? -0.129 -29.859 -9.516 1 98.06 138 ALA A N 1
ATOM 983 C CA . ALA A 1 138 ? -0.657 -28.531 -9.219 1 98.06 138 ALA A CA 1
ATOM 984 C C . ALA A 1 138 ? -0.849 -28.344 -7.715 1 98.06 138 ALA A C 1
ATOM 986 O O . ALA A 1 138 ? -1.764 -27.641 -7.285 1 98.06 138 ALA A O 1
ATOM 987 N N . GLN A 1 139 ? -0.012 -28.922 -6.922 1 96.69 139 GLN A N 1
ATOM 988 C CA . GLN A 1 139 ? -0.271 -28.984 -5.484 1 96.69 139 GLN A CA 1
ATOM 989 C C . GLN A 1 139 ? 0.465 -27.875 -4.742 1 96.69 139 GLN A C 1
ATOM 991 O O . GLN A 1 139 ? 0.196 -27.625 -3.568 1 96.69 139 GLN A O 1
ATOM 996 N N . ILE A 1 140 ? 1.34 -27.141 -5.367 1 96.75 140 ILE A N 1
ATOM 997 C CA . ILE A 1 140 ? 2.205 -26.25 -4.609 1 96.75 140 ILE A CA 1
ATOM 998 C C . ILE A 1 140 ? 1.798 -24.797 -4.863 1 96.75 140 ILE A C 1
ATOM 1000 O O . ILE A 1 140 ? 1.3 -24.125 -3.965 1 96.75 140 ILE A O 1
ATOM 1004 N N . VAL A 1 141 ? 1.823 -24.344 -6.062 1 97.12 141 VAL A N 1
ATOM 1005 C CA . VAL A 1 141 ? 1.692 -22.922 -6.348 1 97.12 141 VAL A CA 1
ATOM 1006 C C . VAL A 1 141 ? 0.316 -22.438 -5.91 1 97.12 141 VAL A C 1
ATOM 1008 O O . VAL A 1 141 ? 0.209 -21.562 -5.035 1 97.12 141 VAL A O 1
ATOM 1011 N N . ASN A 1 142 ? -0.756 -22.984 -6.441 1 98.31 142 ASN A N 1
ATOM 1012 C CA . ASN A 1 142 ? -2.088 -22.469 -6.137 1 98.31 142 ASN A CA 1
ATOM 1013 C C . ASN A 1 142 ? -2.533 -22.859 -4.73 1 98.31 142 ASN A C 1
ATOM 1015 O O . ASN A 1 142 ? -2.941 -22 -3.947 1 98.31 142 ASN A O 1
ATOM 1019 N N . PRO A 1 143 ? -2.375 -24.109 -4.301 1 98.56 143 PRO A N 1
ATOM 1020 C CA . PRO A 1 143 ? -2.898 -24.5 -2.988 1 98.56 143 PRO A CA 1
ATOM 1021 C C . PRO A 1 143 ? -2.156 -23.828 -1.833 1 98.56 143 PRO A C 1
ATOM 1023 O O . PRO A 1 143 ? -2.781 -23.375 -0.875 1 98.56 143 PRO A O 1
ATOM 1026 N N . LEU A 1 144 ? -0.817 -23.781 -1.919 1 97.94 144 LEU A N 1
ATOM 1027 C CA . LEU A 1 144 ? -0.086 -23.125 -0.841 1 97.94 144 LEU A CA 1
ATOM 1028 C C . LEU A 1 144 ? -0.387 -21.625 -0.813 1 97.94 144 LEU A C 1
ATOM 1030 O O . LEU A 1 144 ? -0.484 -21.031 0.26 1 97.94 144 LEU A O 1
ATOM 1034 N N . THR A 1 145 ? -0.55 -21.031 -1.968 1 98.5 145 THR A N 1
ATOM 1035 C CA . THR A 1 145 ? -0.959 -19.625 -2.045 1 98.5 145 THR A CA 1
ATOM 1036 C C . THR A 1 145 ? -2.322 -19.422 -1.391 1 98.5 145 THR A C 1
ATOM 1038 O O . THR A 1 145 ? -2.512 -18.484 -0.614 1 98.5 145 THR A O 1
ATOM 1041 N N . ALA A 1 146 ? -3.242 -20.312 -1.658 1 98.81 146 ALA A N 1
ATOM 1042 C CA . ALA A 1 146 ? -4.578 -20.219 -1.081 1 98.81 146 ALA A CA 1
ATOM 1043 C C . ALA A 1 146 ? -4.523 -20.266 0.443 1 98.81 146 ALA A C 1
ATOM 1045 O O . ALA A 1 146 ? -5.16 -19.453 1.121 1 98.81 146 ALA A O 1
ATOM 1046 N N . MET A 1 147 ? -3.736 -21.219 0.934 1 98.69 147 MET A N 1
ATOM 1047 C CA . MET A 1 147 ? -3.604 -21.375 2.381 1 98.69 147 MET A CA 1
ATOM 1048 C C . MET A 1 147 ? -3.049 -20.094 3.012 1 98.69 147 MET A C 1
ATOM 1050 O O . MET A 1 147 ? -3.592 -19.609 4 1 98.69 147 MET A O 1
ATOM 1054 N N . ALA A 1 148 ? -2.031 -19.562 2.434 1 98.38 148 ALA A N 1
ATOM 1055 C CA . ALA A 1 148 ? -1.372 -18.375 2.98 1 98.38 148 ALA A CA 1
ATOM 1056 C C . ALA A 1 148 ? -2.279 -17.156 2.893 1 98.38 148 ALA A C 1
ATOM 1058 O O . ALA A 1 148 ? -2.4 -16.391 3.854 1 98.38 148 ALA A O 1
ATOM 1059 N N . MET A 1 149 ? -2.936 -16.969 1.831 1 98.5 149 MET A N 1
ATOM 1060 C CA . MET A 1 149 ? -3.742 -15.789 1.565 1 98.5 149 MET A CA 1
ATOM 1061 C C . MET A 1 149 ? -4.996 -15.773 2.436 1 98.5 149 MET A C 1
ATOM 1063 O O . MET A 1 149 ? -5.371 -14.734 2.977 1 98.5 149 MET A O 1
ATOM 1067 N N . VAL A 1 150 ? -5.633 -16.906 2.539 1 98.75 150 VAL A N 1
ATOM 1068 C CA . VAL A 1 150 ? -6.84 -16.953 3.355 1 98.75 150 VAL A CA 1
ATOM 1069 C C . VAL A 1 150 ? -6.473 -16.781 4.828 1 98.75 150 VAL A C 1
ATOM 1071 O O . VAL A 1 150 ? -7.25 -16.219 5.605 1 98.75 150 VAL A O 1
ATOM 1074 N N . ASP A 1 151 ? -5.285 -17.234 5.207 1 98.06 151 ASP A N 1
ATOM 1075 C CA . ASP A 1 151 ? -4.816 -16.969 6.562 1 98.06 151 ASP A CA 1
ATOM 1076 C C . ASP A 1 151 ? -4.672 -15.477 6.812 1 98.06 151 ASP A C 1
ATOM 1078 O O . ASP A 1 151 ? -5.02 -14.984 7.891 1 98.06 151 ASP A O 1
ATOM 1082 N N . ILE A 1 152 ? -4.215 -14.758 5.84 1 97.81 152 ILE A N 1
ATOM 1083 C CA . ILE A 1 152 ? -4.129 -13.305 5.922 1 97.81 152 ILE A CA 1
ATOM 1084 C C . ILE A 1 152 ? -5.527 -12.719 6.113 1 97.81 152 ILE A C 1
ATOM 1086 O O . ILE A 1 152 ? -5.738 -11.867 6.98 1 97.81 152 ILE A O 1
ATOM 1090 N N . ALA A 1 153 ? -6.438 -13.203 5.348 1 98.44 153 ALA A N 1
ATOM 1091 C CA . ALA A 1 153 ? -7.805 -12.695 5.422 1 98.44 153 ALA A CA 1
ATOM 1092 C C . ALA A 1 153 ? -8.43 -13 6.781 1 98.44 153 ALA A C 1
ATOM 1094 O O . ALA A 1 153 ? -9.07 -12.133 7.383 1 98.44 153 ALA A O 1
ATOM 1095 N N . ARG A 1 154 ? -8.219 -14.164 7.25 1 98 154 ARG A N 1
ATOM 1096 C CA . ARG A 1 154 ? -8.805 -14.633 8.5 1 98 154 ARG A CA 1
ATOM 1097 C C . ARG A 1 154 ? -8.344 -13.789 9.68 1 98 154 ARG A C 1
ATOM 1099 O O . ARG A 1 154 ? -9.094 -13.578 10.633 1 98 154 ARG A O 1
ATOM 1106 N N . SER A 1 155 ? -7.195 -13.289 9.602 1 97.56 155 SER A N 1
ATOM 1107 C CA . SER A 1 155 ? -6.629 -12.516 10.695 1 97.56 155 SER A CA 1
ATOM 1108 C C . SER A 1 155 ? -7.234 -11.109 10.75 1 97.56 155 SER A C 1
ATOM 1110 O O . SER A 1 155 ? -7.078 -10.406 11.75 1 97.56 155 SER A O 1
ATOM 1112 N N . GLU A 1 156 ? -8.016 -10.664 9.734 1 98 156 GLU A N 1
ATOM 1113 C CA . GLU A 1 156 ? -8.445 -9.273 9.633 1 98 156 GLU A CA 1
ATOM 1114 C C . GLU A 1 156 ? -9.961 -9.156 9.742 1 98 156 GLU A C 1
ATOM 1116 O O . GLU A 1 156 ? -10.492 -8.047 9.852 1 98 156 GLU A O 1
ATOM 1121 N N . GLY A 1 157 ? -10.664 -10.281 9.625 1 97.5 157 GLY A N 1
ATOM 1122 C CA . GLY A 1 157 ? -12.117 -10.211 9.711 1 97.5 157 GLY A CA 1
ATOM 1123 C C . GLY A 1 157 ? -12.805 -11.469 9.203 1 97.5 157 GLY A C 1
ATOM 1124 O O . GLY A 1 157 ? -12.148 -12.477 8.945 1 97.5 157 GLY A O 1
ATOM 1125 N N . GLU A 1 158 ? -14.125 -11.344 9.016 1 98.25 158 GLU A N 1
ATOM 1126 C CA . GLU A 1 158 ? -14.93 -12.523 8.703 1 98.25 158 GLU A CA 1
ATOM 1127 C C . GLU A 1 158 ? -15.188 -12.633 7.203 1 98.25 158 GLU A C 1
ATOM 1129 O O . GLU A 1 158 ? -15.664 -13.672 6.727 1 98.25 158 GLU A O 1
ATOM 1134 N N . ALA A 1 159 ? -14.859 -11.555 6.477 1 98.81 159 ALA A N 1
ATOM 1135 C CA . ALA A 1 159 ? -15.086 -11.562 5.031 1 98.81 159 ALA A CA 1
ATOM 1136 C C . ALA A 1 159 ? -13.852 -11.07 4.277 1 98.81 159 ALA A C 1
ATOM 1138 O O . ALA A 1 159 ? -13.039 -10.32 4.824 1 98.81 159 ALA A O 1
ATOM 1139 N N . PHE A 1 160 ? -13.703 -11.516 3.094 1 98.94 160 PHE A N 1
ATOM 1140 C CA . PHE A 1 160 ? -12.633 -11.039 2.23 1 98.94 160 PHE A CA 1
ATOM 1141 C C . PHE A 1 160 ? -13.062 -11.062 0.768 1 98.94 160 PHE A C 1
ATOM 1143 O O . PHE A 1 160 ? -13.969 -11.805 0.394 1 98.94 160 PHE A O 1
ATOM 1150 N N . VAL A 1 161 ? -12.469 -10.195 -0.038 1 98.94 161 VAL A N 1
ATOM 1151 C CA . VAL A 1 161 ? -12.758 -10.094 -1.466 1 98.94 161 VAL A CA 1
ATOM 1152 C C . VAL A 1 161 ? -11.711 -10.883 -2.256 1 98.94 161 VAL A C 1
ATOM 1154 O O . VAL A 1 161 ? -10.523 -10.852 -1.934 1 98.94 161 VAL A O 1
ATOM 1157 N N . VAL A 1 162 ? -12.133 -11.625 -3.234 1 98.88 162 VAL A N 1
ATOM 1158 C CA . VAL A 1 162 ? -11.219 -12.375 -4.094 1 98.88 162 VAL A CA 1
ATOM 1159 C C . VAL A 1 162 ? -11.562 -12.117 -5.559 1 98.88 162 VAL A C 1
ATOM 1161 O O . VAL A 1 162 ? -12.703 -12.297 -5.98 1 98.88 162 VAL A O 1
ATOM 1164 N N . SER A 1 163 ? -10.602 -11.641 -6.316 1 98.56 163 SER A N 1
ATOM 1165 C CA . SER A 1 163 ? -10.797 -11.461 -7.75 1 98.56 163 SER A CA 1
ATOM 1166 C C . SER A 1 163 ? -10.477 -12.75 -8.508 1 98.56 163 SER A C 1
ATOM 1168 O O . SER A 1 163 ? -9.93 -13.695 -7.941 1 98.56 163 SER A O 1
ATOM 1170 N N . ALA A 1 164 ? -10.906 -12.773 -9.836 1 97.38 164 ALA A N 1
ATOM 1171 C CA . ALA A 1 164 ? -10.672 -13.938 -10.68 1 97.38 164 ALA A CA 1
ATOM 1172 C C . ALA A 1 164 ? -11.109 -15.219 -9.977 1 97.38 164 ALA A C 1
ATOM 1174 O O . ALA A 1 164 ? -10.367 -16.203 -9.945 1 97.38 164 ALA A O 1
ATOM 1175 N N . ALA A 1 165 ? -12.328 -15.203 -9.461 1 98.12 165 ALA A N 1
ATOM 1176 C CA . ALA A 1 165 ? -12.758 -16.25 -8.523 1 98.12 165 ALA A CA 1
ATOM 1177 C C . ALA A 1 165 ? -13.031 -17.562 -9.25 1 98.12 165 ALA A C 1
ATOM 1179 O O . ALA A 1 165 ? -13.148 -18.609 -8.617 1 98.12 165 ALA A O 1
ATOM 1180 N N . THR A 1 166 ? -13.141 -17.5 -10.555 1 96.75 166 THR A N 1
ATOM 1181 C CA . THR A 1 166 ? -13.375 -18.734 -11.305 1 96.75 166 THR A CA 1
ATOM 1182 C C . THR A 1 166 ? -12.055 -19.453 -11.57 1 96.75 166 THR A C 1
ATOM 1184 O O . THR A 1 166 ? -12.055 -20.594 -12.031 1 96.75 166 THR A O 1
ATOM 1187 N N . SER A 1 167 ? -10.969 -18.828 -11.32 1 96.56 167 SER A N 1
ATOM 1188 C CA . SER A 1 167 ? -9.68 -19.484 -11.508 1 96.56 167 SER A CA 1
ATOM 1189 C C . SER A 1 167 ? -9.484 -20.625 -10.508 1 96.56 167 SER A C 1
ATOM 1191 O O . SER A 1 167 ? -10.227 -20.719 -9.523 1 96.56 167 SER A O 1
ATOM 1193 N N . GLN A 1 168 ? -8.516 -21.5 -10.828 1 97.38 168 GLN A N 1
ATOM 1194 C CA . GLN A 1 168 ? -8.188 -22.562 -9.883 1 97.38 168 GLN A CA 1
ATOM 1195 C C . GLN A 1 168 ? -7.902 -21.984 -8.492 1 97.38 168 GLN A C 1
ATOM 1197 O O . GLN A 1 168 ? -8.469 -22.453 -7.5 1 97.38 168 GLN A O 1
ATOM 1202 N N . LEU A 1 169 ? -7.047 -21.031 -8.383 1 98.12 169 LEU A N 1
ATOM 1203 C CA . LEU A 1 169 ? -6.688 -20.438 -7.102 1 98.12 169 LEU A CA 1
ATOM 1204 C C . LEU A 1 169 ? -7.891 -19.75 -6.469 1 98.12 169 LEU A C 1
ATOM 1206 O O . LEU A 1 169 ? -8.109 -19.859 -5.258 1 98.12 169 LEU A O 1
ATOM 1210 N N . GLY A 1 170 ? -8.648 -19.016 -7.277 1 98.38 170 GLY A N 1
ATOM 1211 C CA . GLY A 1 170 ? -9.859 -18.391 -6.766 1 98.38 170 GLY A CA 1
ATOM 1212 C C . GLY A 1 170 ? -10.812 -19.375 -6.113 1 98.38 170 GLY A C 1
ATOM 1213 O O . GLY A 1 170 ? -11.305 -19.141 -5.008 1 98.38 170 GLY A O 1
ATOM 1214 N N . LYS A 1 171 ? -11.039 -20.469 -6.766 1 98.5 171 LYS A N 1
ATOM 1215 C CA . LYS A 1 171 ? -11.945 -21.484 -6.258 1 98.5 171 LYS A CA 1
ATOM 1216 C C . LYS A 1 171 ? -11.414 -22.109 -4.969 1 98.5 171 LYS A C 1
ATOM 1218 O O . LYS A 1 171 ? -12.18 -22.391 -4.043 1 98.5 171 LYS A O 1
ATOM 1223 N N . LEU A 1 172 ? -10.117 -22.328 -4.949 1 98.75 172 LEU A N 1
ATOM 1224 C CA . LEU A 1 172 ? -9.508 -22.859 -3.734 1 98.75 172 LEU A CA 1
ATOM 1225 C C . LEU A 1 172 ? -9.711 -21.906 -2.562 1 98.75 172 LEU A C 1
ATOM 1227 O O . LEU A 1 172 ? -10.047 -22.344 -1.457 1 98.75 172 LEU A O 1
ATOM 1231 N N . MET A 1 173 ? -9.555 -20.594 -2.752 1 98.88 173 MET A N 1
ATOM 1232 C CA . MET A 1 173 ? -9.703 -19.625 -1.683 1 98.88 173 MET A CA 1
ATOM 1233 C C . MET A 1 173 ? -11.156 -19.531 -1.229 1 98.88 173 MET A C 1
ATOM 1235 O O . MET A 1 173 ? -11.43 -19.438 -0.033 1 98.88 173 MET A O 1
ATOM 1239 N N . VAL A 1 174 ? -12.078 -19.609 -2.193 1 98.88 174 VAL A N 1
ATOM 1240 C CA . VAL A 1 174 ? -13.5 -19.531 -1.864 1 98.88 174 VAL A CA 1
ATOM 1241 C C . VAL A 1 174 ? -13.898 -20.734 -1.011 1 98.88 174 VAL A C 1
ATOM 1243 O O . VAL A 1 174 ? -14.484 -20.562 0.063 1 98.88 174 VAL A O 1
ATOM 1246 N N . SER A 1 175 ? -13.555 -21.922 -1.456 1 98.81 175 SER A N 1
ATOM 1247 C CA . SER A 1 175 ? -13.945 -23.125 -0.722 1 98.81 175 SER A CA 1
ATOM 1248 C C . SER A 1 175 ? -13.266 -23.188 0.638 1 98.81 175 SER A C 1
ATOM 1250 O O . SER A 1 175 ? -13.875 -23.578 1.63 1 98.81 175 SER A O 1
ATOM 1252 N N . LEU A 1 176 ? -11.969 -22.812 0.679 1 98.88 176 LEU A N 1
ATOM 1253 C CA . LEU A 1 176 ? -11.258 -22.781 1.95 1 98.88 176 LEU A CA 1
ATOM 1254 C C . LEU A 1 176 ? -11.906 -21.781 2.914 1 98.88 176 LEU A C 1
ATOM 1256 O O . LEU A 1 176 ? -12.07 -22.078 4.102 1 98.88 176 LEU A O 1
ATOM 1260 N N . GLY A 1 177 ? -12.25 -20.594 2.42 1 98.81 177 GLY A N 1
ATOM 1261 C CA . GLY A 1 177 ? -12.953 -19.625 3.24 1 98.81 177 GLY A CA 1
ATOM 1262 C C . GLY A 1 177 ? -14.227 -20.172 3.855 1 98.81 177 GLY A C 1
ATOM 1263 O O . GLY A 1 177 ? -14.461 -20.016 5.059 1 98.81 177 GLY A O 1
ATOM 1264 N N . ARG A 1 178 ? -15 -20.828 3.041 1 98.56 178 ARG A N 1
ATOM 1265 C CA . ARG A 1 178 ? -16.219 -21.453 3.529 1 98.56 178 ARG A CA 1
ATOM 1266 C C . ARG A 1 178 ? -15.914 -22.453 4.637 1 98.56 178 ARG A C 1
ATOM 1268 O O . ARG A 1 178 ? -16.531 -22.422 5.699 1 98.56 178 ARG A O 1
ATOM 1275 N N . ASP A 1 179 ? -14.953 -23.297 4.383 1 98.44 179 ASP A N 1
ATOM 1276 C CA . ASP A 1 179 ? -14.617 -24.344 5.332 1 98.44 179 ASP A CA 1
ATOM 1277 C C . ASP A 1 179 ? -14.156 -23.766 6.668 1 98.44 179 ASP A C 1
ATOM 1279 O O . ASP A 1 179 ? -14.344 -24.375 7.719 1 98.44 179 ASP A O 1
ATOM 1283 N N . LEU A 1 180 ? -13.57 -22.578 6.625 1 98.19 180 LEU A N 1
ATOM 1284 C CA . LEU A 1 180 ? -13.047 -21.953 7.828 1 98.19 180 LEU A CA 1
ATOM 1285 C C . LEU A 1 180 ? -14.086 -21.016 8.438 1 98.19 180 LEU A C 1
ATOM 1287 O O . LEU A 1 180 ? -13.805 -20.312 9.414 1 98.19 180 LEU A O 1
ATOM 1291 N N . GLY A 1 181 ? -15.25 -20.938 7.832 1 98.44 181 GLY A N 1
ATOM 1292 C CA . GLY A 1 181 ? -16.344 -20.141 8.367 1 98.44 181 GLY A CA 1
ATOM 1293 C C . GLY A 1 181 ? -16.266 -18.672 7.953 1 98.44 181 GLY A C 1
ATOM 1294 O O . GLY A 1 181 ? -16.922 -17.828 8.562 1 98.44 181 GLY A O 1
ATOM 1295 N N . LEU A 1 182 ? -15.469 -18.359 7.008 1 98.75 182 LEU A N 1
ATOM 1296 C CA . LEU A 1 182 ? -15.375 -17 6.484 1 98.75 182 LEU A CA 1
ATOM 1297 C C . LEU A 1 182 ? -16.406 -16.766 5.395 1 98.75 182 LEU A C 1
ATOM 1299 O O . LEU A 1 182 ? -17.156 -17.672 5.031 1 98.75 182 LEU A O 1
ATOM 1303 N N . LYS A 1 183 ? -16.453 -15.523 4.922 1 98.88 183 LYS A N 1
ATOM 1304 C CA . LYS A 1 183 ? -17.406 -15.109 3.898 1 98.88 183 LYS A CA 1
ATOM 1305 C C . LYS A 1 183 ? -16.703 -14.516 2.686 1 98.88 183 LYS A C 1
ATOM 1307 O O . LYS A 1 183 ? -16.547 -13.297 2.578 1 98.88 183 LYS A O 1
ATOM 1312 N N . PRO A 1 184 ? -16.344 -15.375 1.77 1 98.88 184 PRO A N 1
ATOM 1313 C CA . PRO A 1 184 ? -15.703 -14.859 0.557 1 98.88 184 PRO A CA 1
ATOM 1314 C C . PRO A 1 184 ? -16.672 -14.062 -0.322 1 98.88 184 PRO A C 1
ATOM 1316 O O . PRO A 1 184 ? -17.812 -14.484 -0.531 1 98.88 184 PRO A O 1
ATOM 1319 N N . ILE A 1 185 ? -16.234 -12.922 -0.76 1 98.94 185 ILE A N 1
ATOM 1320 C CA . ILE A 1 185 ? -16.891 -12.109 -1.779 1 98.94 185 ILE A CA 1
ATOM 1321 C C . ILE A 1 185 ? -16.141 -12.242 -3.105 1 98.94 185 ILE A C 1
ATOM 1323 O O . ILE A 1 185 ? -15.055 -11.688 -3.27 1 98.94 185 ILE A O 1
ATOM 1327 N N . ALA A 1 186 ? -16.781 -12.961 -4.051 1 98.88 186 ALA A N 1
ATOM 1328 C CA . ALA A 1 186 ? -16.109 -13.359 -5.285 1 98.88 186 ALA A CA 1
ATOM 1329 C C . ALA A 1 186 ? -16.422 -12.383 -6.414 1 98.88 186 ALA A C 1
ATOM 1331 O O . ALA A 1 186 ? -17.578 -12.008 -6.633 1 98.88 186 ALA A O 1
ATOM 1332 N N . LEU A 1 187 ? -15.383 -11.945 -7.113 1 98.69 187 LEU A N 1
ATOM 1333 C CA . LEU A 1 187 ? -15.508 -11.125 -8.312 1 98.69 187 LEU A CA 1
ATOM 1334 C C . LEU A 1 187 ? -15.281 -11.961 -9.57 1 98.69 187 LEU A C 1
ATOM 1336 O O . LEU A 1 187 ? -14.297 -12.695 -9.656 1 98.69 187 LEU A O 1
ATOM 1340 N N . VAL A 1 188 ? -16.203 -11.859 -10.523 1 97.44 188 VAL A N 1
ATOM 1341 C CA . VAL A 1 188 ? -16.094 -12.602 -11.773 1 97.44 188 VAL A CA 1
ATOM 1342 C C . VAL A 1 188 ? -16.5 -11.703 -12.945 1 97.44 188 VAL A C 1
ATOM 1344 O O . VAL A 1 188 ? -17.156 -10.68 -12.75 1 97.44 188 VAL A O 1
ATOM 1347 N N . ARG A 1 189 ? -16.141 -12.125 -14.148 1 92.94 189 ARG A N 1
ATOM 1348 C CA . ARG A 1 189 ? -16.469 -11.344 -15.336 1 92.94 189 ARG A CA 1
ATOM 1349 C C . ARG A 1 189 ? -17.812 -11.781 -15.93 1 92.94 189 ARG A C 1
ATOM 1351 O O . ARG A 1 189 ? -18.516 -10.984 -16.547 1 92.94 189 ARG A O 1
ATOM 1358 N N . ARG A 1 190 ? -18.109 -13.062 -15.734 1 92.19 190 ARG A N 1
ATOM 1359 C CA . ARG A 1 190 ? -19.266 -13.625 -16.422 1 92.19 190 ARG A CA 1
ATOM 1360 C C . ARG A 1 190 ? -20.344 -14.047 -15.422 1 92.19 190 ARG A C 1
ATOM 1362 O O . ARG A 1 190 ? -20.047 -14.68 -14.406 1 92.19 190 ARG A O 1
ATOM 1369 N N . ALA A 1 191 ? -21.594 -13.867 -15.781 1 94.62 191 ALA A N 1
ATOM 1370 C CA . ALA A 1 191 ? -22.734 -14.125 -14.898 1 94.62 191 ALA A CA 1
ATOM 1371 C C . ALA A 1 191 ? -22.938 -15.617 -14.68 1 94.62 191 ALA A C 1
ATOM 1373 O O . ALA A 1 191 ? -23.422 -16.047 -13.625 1 94.62 191 ALA A O 1
ATOM 1374 N N . GLU A 1 192 ? -22.547 -16.422 -15.609 1 95.31 192 GLU A N 1
ATOM 1375 C CA . GLU A 1 192 ? -22.734 -17.859 -15.539 1 95.31 192 GLU A CA 1
ATOM 1376 C C . GLU A 1 192 ? -21.953 -18.469 -14.383 1 95.31 192 GLU A C 1
ATOM 1378 O O . GLU A 1 192 ? -22.25 -19.578 -13.945 1 95.31 192 GLU A O 1
ATOM 1383 N N . ALA A 1 193 ? -21.047 -17.719 -13.859 1 95.56 193 ALA A N 1
ATOM 1384 C CA . ALA A 1 193 ? -20.188 -18.219 -12.797 1 95.56 193 ALA A CA 1
ATOM 1385 C C . ALA A 1 193 ? -20.828 -18.031 -11.43 1 95.56 193 ALA A C 1
ATOM 1387 O O . ALA A 1 193 ? -20.359 -18.578 -10.43 1 95.56 193 ALA A O 1
ATOM 1388 N N . VAL A 1 194 ? -21.922 -17.297 -11.328 1 97.62 194 VAL A N 1
ATOM 1389 C CA . VAL A 1 194 ? -22.484 -16.875 -10.047 1 97.62 194 VAL A CA 1
ATOM 1390 C C . VAL A 1 194 ? -22.938 -18.094 -9.258 1 97.62 194 VAL A C 1
ATOM 1392 O O . VAL A 1 194 ? -22.469 -18.328 -8.133 1 97.62 194 VAL A O 1
ATOM 1395 N N . GLU A 1 195 ? -23.75 -18.922 -9.781 1 97.75 195 GLU A N 1
ATOM 1396 C CA . GLU A 1 195 ? -24.344 -20.047 -9.047 1 97.75 195 GLU A CA 1
ATOM 1397 C C . GLU A 1 195 ? -23.281 -21.078 -8.672 1 97.75 195 GLU A C 1
ATOM 1399 O O . GLU A 1 195 ? -23.234 -21.547 -7.535 1 97.75 195 GLU A O 1
ATOM 1404 N N . PRO A 1 196 ? -22.406 -21.391 -9.641 1 97.06 196 PRO A N 1
ATOM 1405 C CA . PRO A 1 196 ? -21.344 -22.312 -9.273 1 97.06 196 PRO A CA 1
ATOM 1406 C C . PRO A 1 196 ? -20.484 -21.812 -8.102 1 97.06 196 PRO A C 1
ATOM 1408 O O . PRO A 1 196 ? -20.094 -22.594 -7.238 1 97.06 196 PRO A O 1
ATOM 1411 N N . LEU A 1 197 ? -20.219 -20.562 -8.023 1 98.31 197 LEU A N 1
ATOM 1412 C CA . LEU A 1 197 ? -19.359 -20.016 -6.965 1 98.31 197 LEU A CA 1
ATOM 1413 C C . LEU A 1 197 ? -20.125 -19.953 -5.645 1 98.31 197 LEU A C 1
ATOM 1415 O O . LEU A 1 197 ? -19.531 -20.156 -4.578 1 98.31 197 LEU A O 1
ATOM 1419 N N . LYS A 1 198 ? -21.391 -19.656 -5.707 1 98.56 198 LYS A N 1
ATOM 1420 C CA . LYS A 1 198 ? -22.203 -19.734 -4.492 1 98.56 198 LYS A CA 1
ATOM 1421 C C . LYS A 1 198 ? -22.219 -21.156 -3.936 1 98.56 198 LYS A C 1
ATOM 1423 O O . LYS A 1 198 ? -22.078 -21.344 -2.729 1 98.56 198 LYS A O 1
ATOM 1428 N N . ALA A 1 199 ? -22.359 -22.047 -4.82 1 98.31 199 ALA A N 1
ATOM 1429 C CA . ALA A 1 199 ? -22.359 -23.453 -4.422 1 98.31 199 ALA A CA 1
ATOM 1430 C C . ALA A 1 199 ? -21.016 -23.859 -3.822 1 98.31 199 ALA A C 1
ATOM 1432 O O . ALA A 1 199 ? -20.953 -24.703 -2.924 1 98.31 199 ALA A O 1
ATOM 1433 N N . LEU A 1 200 ? -20.031 -23.203 -4.312 1 98.06 200 LEU A N 1
ATOM 1434 C CA . LEU A 1 200 ? -18.688 -23.5 -3.842 1 98.06 200 LEU A CA 1
ATOM 1435 C C . LEU A 1 200 ? -18.453 -22.891 -2.461 1 98.06 200 LEU A C 1
ATOM 1437 O O . LEU A 1 200 ? -17.562 -23.328 -1.733 1 98.06 200 LEU A O 1
ATOM 1441 N N . GLY A 1 201 ? -19.188 -21.828 -2.129 1 98.62 201 GLY A N 1
ATOM 1442 C CA . GLY A 1 201 ? -19.062 -21.297 -0.778 1 98.62 201 GLY A CA 1
ATOM 1443 C C . GLY A 1 201 ? -18.984 -19.781 -0.733 1 98.62 201 GLY A C 1
ATOM 1444 O O . GLY A 1 201 ? -18.859 -19.203 0.344 1 98.62 201 GLY A O 1
ATOM 1445 N N . ALA A 1 202 ? -19.078 -19.125 -1.844 1 98.81 202 ALA A N 1
ATOM 1446 C CA . ALA A 1 202 ? -19.062 -17.672 -1.846 1 98.81 202 ALA A CA 1
ATOM 1447 C C . ALA A 1 202 ? -20.297 -17.109 -1.148 1 98.81 202 ALA A C 1
ATOM 1449 O O . ALA A 1 202 ? -21.422 -17.516 -1.436 1 98.81 202 ALA A O 1
ATOM 1450 N N . ALA A 1 203 ? -20 -16.203 -0.261 1 98.81 203 ALA A N 1
ATOM 1451 C CA . ALA A 1 203 ? -21.109 -15.523 0.392 1 98.81 203 ALA A CA 1
ATOM 1452 C C . ALA A 1 203 ? -21.812 -14.555 -0.567 1 98.81 203 ALA A C 1
ATOM 1454 O O . ALA A 1 203 ? -23.031 -14.398 -0.523 1 98.81 203 ALA A O 1
ATOM 1455 N N . GLU A 1 204 ? -21.016 -13.898 -1.369 1 98.75 204 GLU A N 1
ATOM 1456 C CA . GLU A 1 204 ? -21.469 -12.984 -2.414 1 98.75 204 GLU A CA 1
ATOM 1457 C C . GLU A 1 204 ? -20.656 -13.156 -3.691 1 98.75 204 GLU A C 1
ATOM 1459 O O . GLU A 1 204 ? -19.469 -13.477 -3.635 1 98.75 204 GLU A O 1
ATOM 1464 N N . VAL A 1 205 ? -21.328 -13.008 -4.832 1 98.69 205 VAL A N 1
ATOM 1465 C CA . VAL A 1 205 ? -20.641 -13.023 -6.125 1 98.69 205 VAL A CA 1
ATOM 1466 C C . VAL A 1 205 ? -21.016 -11.773 -6.922 1 98.69 205 VAL A C 1
ATOM 1468 O O . VAL A 1 205 ? -22.203 -11.469 -7.094 1 98.69 205 VAL A O 1
ATOM 1471 N N . LEU A 1 206 ? -20.047 -11.047 -7.359 1 98.56 206 LEU A N 1
ATOM 1472 C CA . LEU A 1 206 ? -20.25 -9.836 -8.148 1 98.56 206 LEU A CA 1
ATOM 1473 C C . LEU A 1 206 ? -19.688 -10.008 -9.555 1 98.56 206 LEU A C 1
ATOM 1475 O O . LEU A 1 206 ? -18.562 -10.484 -9.727 1 98.56 206 LEU A O 1
ATOM 1479 N N . VAL A 1 207 ? -20.5 -9.625 -10.5 1 97.94 207 VAL A N 1
ATOM 1480 C CA . VAL A 1 207 ? -20.078 -9.609 -11.898 1 97.94 207 VAL A CA 1
ATOM 1481 C C . VAL A 1 207 ? -19.5 -8.242 -12.242 1 97.94 207 VAL A C 1
ATOM 1483 O O . VAL A 1 207 ? -20.203 -7.23 -12.211 1 97.94 207 VAL A O 1
ATOM 1486 N N . THR A 1 208 ? -18.234 -8.188 -12.625 1 95.75 208 THR A N 1
ATOM 1487 C CA . THR A 1 208 ? -17.5 -6.93 -12.727 1 95.75 208 THR A CA 1
ATOM 1488 C C . THR A 1 208 ? -17.969 -6.125 -13.938 1 95.75 208 THR A C 1
ATOM 1490 O O . THR A 1 208 ? -17.75 -4.914 -14.008 1 95.75 208 THR A O 1
ATOM 1493 N N . SER A 1 209 ? -18.625 -6.809 -14.922 1 93.25 209 SER A N 1
ATOM 1494 C CA . SER A 1 209 ? -19.125 -6.113 -16.094 1 93.25 209 SER A CA 1
ATOM 1495 C C . SER A 1 209 ? -20.484 -5.484 -15.82 1 93.25 209 SER A C 1
ATOM 1497 O O . SER A 1 209 ? -21 -4.727 -16.641 1 93.25 209 SER A O 1
ATOM 1499 N N . ASP A 1 210 ? -21.062 -5.852 -14.695 1 94.94 210 ASP A N 1
ATOM 1500 C CA . ASP A 1 210 ? -22.328 -5.246 -14.289 1 94.94 210 ASP A CA 1
ATOM 1501 C C . ASP A 1 210 ? -22.156 -3.756 -14.008 1 94.94 210 ASP A C 1
ATOM 1503 O O . ASP A 1 210 ? -21.359 -3.367 -13.156 1 94.94 210 ASP A O 1
ATOM 1507 N N . PRO A 1 211 ? -22.969 -2.871 -14.695 1 93.94 211 PRO A N 1
ATOM 1508 C CA . PRO A 1 211 ? -22.844 -1.428 -14.484 1 93.94 211 PRO A CA 1
ATOM 1509 C C . PRO A 1 211 ? -23.125 -1.023 -13.039 1 93.94 211 PRO A C 1
ATOM 1511 O O . PRO A 1 211 ? -22.672 0.025 -12.586 1 93.94 211 PRO A O 1
ATOM 1514 N N . GLU A 1 212 ? -23.844 -1.862 -12.367 1 95.81 212 GLU A N 1
ATOM 1515 C CA . GLU A 1 212 ? -24.203 -1.537 -10.992 1 95.81 212 GLU A CA 1
ATOM 1516 C C . GLU A 1 212 ? -23.266 -2.203 -10 1 95.81 212 GLU A C 1
ATOM 1518 O O . GLU A 1 212 ? -23.516 -2.211 -8.789 1 95.81 212 GLU A O 1
ATOM 1523 N N . MET A 1 213 ? -22.219 -2.736 -10.438 1 95.31 213 MET A N 1
ATOM 1524 C CA . MET A 1 213 ? -21.297 -3.496 -9.602 1 95.31 213 MET A CA 1
ATOM 1525 C C . MET A 1 213 ? -20.797 -2.648 -8.438 1 95.31 213 MET A C 1
ATOM 1527 O O . MET A 1 213 ? -20.719 -3.129 -7.301 1 95.31 213 MET A O 1
ATOM 1531 N N . GLY A 1 214 ? -20.5 -1.399 -8.695 1 95.44 214 GLY A N 1
ATOM 1532 C CA . GLY A 1 214 ? -20 -0.512 -7.656 1 95.44 214 GLY A CA 1
ATOM 1533 C C . GLY A 1 214 ? -20.969 -0.325 -6.508 1 95.44 214 GLY A C 1
ATOM 1534 O O . GLY A 1 214 ? -20.594 -0.448 -5.344 1 95.44 214 GLY A O 1
ATOM 1535 N N . GLN A 1 215 ? -22.188 -0.036 -6.797 1 96.38 215 GLN A N 1
ATOM 1536 C CA . GLN A 1 215 ? -23.219 0.159 -5.785 1 96.38 215 GLN A CA 1
ATOM 1537 C C . GLN A 1 215 ? -23.5 -1.135 -5.023 1 96.38 215 GLN A C 1
ATOM 1539 O O . GLN A 1 215 ? -23.656 -1.119 -3.805 1 96.38 215 GLN A O 1
ATOM 1544 N N . LYS A 1 216 ? -23.594 -2.203 -5.789 1 97.5 216 LYS A N 1
ATOM 1545 C CA . LYS A 1 216 ? -23.812 -3.504 -5.156 1 97.5 216 LYS A CA 1
ATOM 1546 C C . LYS A 1 216 ? -22.688 -3.824 -4.176 1 97.5 216 LYS A C 1
ATOM 1548 O O . LYS A 1 216 ? -22.953 -4.242 -3.043 1 97.5 216 LYS A O 1
ATOM 1553 N N . PHE A 1 217 ? -21.469 -3.584 -4.562 1 98.38 217 PHE A N 1
ATOM 1554 C CA . PHE A 1 217 ? -20.344 -3.875 -3.674 1 98.38 217 PHE A CA 1
ATOM 1555 C C . PHE A 1 217 ? -20.359 -2.961 -2.455 1 98.38 217 PHE A C 1
ATOM 1557 O O . PHE A 1 217 ? -20.062 -3.396 -1.341 1 98.38 217 PHE A O 1
ATOM 1564 N N . ALA A 1 218 ? -20.672 -1.712 -2.674 1 97.12 218 ALA A N 1
ATOM 1565 C CA . ALA A 1 218 ? -20.734 -0.789 -1.544 1 97.12 218 ALA A CA 1
ATOM 1566 C C . ALA A 1 218 ? -21.703 -1.29 -0.482 1 97.12 218 ALA A C 1
ATOM 1568 O O . ALA A 1 218 ? -21.422 -1.218 0.715 1 97.12 218 ALA A O 1
ATOM 1569 N N . THR A 1 219 ? -22.828 -1.805 -0.896 1 97.88 219 THR A N 1
ATOM 1570 C CA . THR A 1 219 ? -23.812 -2.355 0.016 1 97.88 219 THR A CA 1
ATOM 1571 C C . THR A 1 219 ? -23.266 -3.582 0.741 1 97.88 219 THR A C 1
ATOM 1573 O O . THR A 1 219 ? -23.391 -3.691 1.963 1 97.88 219 THR A O 1
ATOM 1576 N N . ILE A 1 220 ? -22.641 -4.434 0.028 1 98.25 220 ILE A N 1
ATOM 1577 C CA . ILE A 1 220 ? -22.062 -5.641 0.592 1 98.25 220 ILE A CA 1
ATOM 1578 C C . ILE A 1 220 ? -20.953 -5.266 1.585 1 98.25 220 ILE A C 1
ATOM 1580 O O . ILE A 1 220 ? -20.859 -5.852 2.666 1 98.25 220 ILE A O 1
ATOM 1584 N N . SER A 1 221 ? -20.172 -4.301 1.206 1 98.38 221 SER A N 1
ATOM 1585 C CA . SER A 1 221 ? -19.047 -3.857 2.037 1 98.38 221 SER A CA 1
ATOM 1586 C C . SER A 1 221 ? -19.547 -3.289 3.363 1 98.38 221 SER A C 1
ATOM 1588 O O . SER A 1 221 ? -18.938 -3.523 4.41 1 98.38 221 SER A O 1
ATOM 1590 N N . ARG A 1 222 ? -20.609 -2.521 3.352 1 97.31 222 ARG A N 1
ATOM 1591 C CA . ARG A 1 222 ? -21.188 -1.991 4.582 1 97.31 222 ARG A CA 1
ATOM 1592 C C . ARG A 1 222 ? -21.672 -3.115 5.484 1 97.31 222 ARG A C 1
ATOM 1594 O O . ARG A 1 222 ? -21.531 -3.047 6.707 1 97.31 222 ARG A O 1
ATOM 1601 N N . ALA A 1 223 ? -22.156 -4.176 4.895 1 98.12 223 ALA A N 1
ATOM 1602 C CA . ALA A 1 223 ? -22.766 -5.266 5.648 1 98.12 223 ALA A CA 1
ATOM 1603 C C . ALA A 1 223 ? -21.703 -6.23 6.176 1 98.12 223 ALA A C 1
ATOM 1605 O O . ALA A 1 223 ? -21.734 -6.617 7.348 1 98.12 223 ALA A O 1
ATOM 1606 N N . LEU A 1 224 ? -20.719 -6.582 5.34 1 98.5 224 LEU A N 1
ATOM 1607 C CA . LEU A 1 224 ? -19.812 -7.668 5.68 1 98.5 224 LEU A CA 1
ATOM 1608 C C . LEU A 1 224 ? -18.453 -7.125 6.117 1 98.5 224 LEU A C 1
ATOM 1610 O O . LEU A 1 224 ? -17.656 -7.852 6.711 1 98.5 224 LEU A O 1
ATOM 1614 N N . LYS A 1 225 ? -18.094 -5.91 5.754 1 98.44 225 LYS A N 1
ATOM 1615 C CA . LYS A 1 225 ? -16.906 -5.172 6.184 1 98.44 225 LYS A CA 1
ATOM 1616 C C . LYS A 1 225 ? -15.625 -5.949 5.871 1 98.44 225 LYS A C 1
ATOM 1618 O O . LYS A 1 225 ? -14.781 -6.141 6.75 1 98.44 225 LYS A O 1
ATOM 1623 N N . PRO A 1 226 ? -15.477 -6.355 4.586 1 98.81 226 PRO A N 1
ATOM 1624 C CA . PRO A 1 226 ? -14.234 -7.039 4.219 1 98.81 226 PRO A CA 1
ATOM 1625 C C . PRO A 1 226 ? -13.008 -6.133 4.309 1 98.81 226 PRO A C 1
ATOM 1627 O O . PRO A 1 226 ? -12.977 -5.07 3.68 1 98.81 226 PRO A O 1
ATOM 1630 N N . ARG A 1 227 ? -11.992 -6.586 5.027 1 98.69 227 ARG A N 1
ATOM 1631 C CA . ARG A 1 227 ? -10.82 -5.73 5.199 1 98.69 227 ARG A CA 1
ATOM 1632 C C . ARG A 1 227 ? -9.648 -6.23 4.363 1 98.69 227 ARG A C 1
ATOM 1634 O O . ARG A 1 227 ? -8.602 -5.578 4.293 1 98.69 227 ARG A O 1
ATOM 1641 N N . VAL A 1 228 ? -9.797 -7.391 3.684 1 98.94 228 VAL A N 1
ATOM 1642 C CA . VAL A 1 228 ? -8.727 -7.902 2.842 1 98.94 228 VAL A CA 1
ATOM 1643 C C . VAL A 1 228 ? -9.25 -8.156 1.429 1 98.94 228 VAL A C 1
ATOM 1645 O O . VAL A 1 228 ? -10.289 -8.789 1.25 1 98.94 228 VAL A O 1
ATOM 1648 N N . PHE A 1 229 ? -8.648 -7.586 0.463 1 98.94 229 PHE A N 1
ATOM 1649 C CA . PHE A 1 229 ? -8.875 -7.848 -0.953 1 98.94 229 PHE A CA 1
ATOM 1650 C C . PHE A 1 229 ? -7.727 -8.648 -1.552 1 98.94 229 PHE A C 1
ATOM 1652 O O . PHE A 1 229 ? -6.625 -8.125 -1.726 1 98.94 229 PHE A O 1
ATOM 1659 N N . LEU A 1 230 ? -7.906 -9.938 -1.775 1 98.94 230 LEU A N 1
ATOM 1660 C CA . LEU A 1 230 ? -6.961 -10.812 -2.457 1 98.94 230 LEU A CA 1
ATOM 1661 C C . LEU A 1 230 ? -7.125 -10.719 -3.971 1 98.94 230 LEU A C 1
ATOM 1663 O O . LEU A 1 230 ? -8.086 -11.25 -4.531 1 98.94 230 LEU A O 1
ATOM 1667 N N . ASP A 1 231 ? -6.137 -10.125 -4.645 1 98.88 231 ASP A N 1
ATOM 1668 C CA . ASP A 1 231 ? -6.402 -9.648 -6 1 98.88 231 ASP A CA 1
ATOM 1669 C C . ASP A 1 231 ? -5.371 -10.195 -6.984 1 98.88 231 ASP A C 1
ATOM 1671 O O . ASP A 1 231 ? -4.18 -9.906 -6.867 1 98.88 231 ASP A O 1
ATOM 1675 N N . ALA A 1 232 ? -5.859 -10.906 -8 1 98 232 ALA A N 1
ATOM 1676 C CA . ALA A 1 232 ? -5.016 -11.461 -9.062 1 98 232 ALA A CA 1
ATOM 1677 C C . ALA A 1 232 ? -5 -10.547 -10.281 1 98 232 ALA A C 1
ATOM 1679 O O . ALA A 1 232 ? -4.188 -10.734 -11.195 1 98 232 ALA A O 1
ATOM 1680 N N . VAL A 1 233 ? -5.84 -9.539 -10.336 1 97.19 233 VAL A N 1
ATOM 1681 C CA . VAL A 1 233 ? -6.094 -8.781 -11.555 1 97.19 233 VAL A CA 1
ATOM 1682 C C . VAL A 1 233 ? -5.328 -7.457 -11.508 1 97.19 233 VAL A C 1
ATOM 1684 O O . VAL A 1 233 ? -4.555 -7.148 -12.414 1 97.19 233 VAL A O 1
ATOM 1687 N N . SER A 1 234 ? -5.5 -6.676 -10.43 1 97.25 234 SER A N 1
ATOM 1688 C CA . SER A 1 234 ? -4.773 -5.441 -10.156 1 97.25 234 SER A CA 1
ATOM 1689 C C . SER A 1 234 ? -5.008 -4.406 -11.25 1 97.25 234 SER A C 1
ATOM 1691 O O . SER A 1 234 ? -4.055 -3.834 -11.789 1 97.25 234 SER A O 1
ATOM 1693 N N . ASP A 1 235 ? -6.223 -4.168 -11.633 1 96.81 235 ASP A N 1
ATOM 1694 C CA . ASP A 1 235 ? -6.609 -3.166 -12.625 1 96.81 235 ASP A CA 1
ATOM 1695 C C . ASP A 1 235 ? -7.449 -2.062 -11.984 1 96.81 235 ASP A C 1
ATOM 1697 O O . ASP A 1 235 ? -7.445 -1.894 -10.766 1 96.81 235 ASP A O 1
ATOM 1701 N N . GLN A 1 236 ? -8.102 -1.21 -12.859 1 97.12 236 GLN A N 1
ATOM 1702 C CA . GLN A 1 236 ? -8.859 -0.083 -12.328 1 97.12 236 GLN A CA 1
ATOM 1703 C C . GLN A 1 236 ? -10.086 -0.561 -11.555 1 97.12 236 GLN A C 1
ATOM 1705 O O . GLN A 1 236 ? -10.484 0.059 -10.57 1 97.12 236 GLN A O 1
ATOM 1710 N N . THR A 1 237 ? -10.695 -1.663 -12 1 97.25 237 THR A N 1
ATOM 1711 C CA . THR A 1 237 ? -11.805 -2.246 -11.258 1 97.25 237 THR A CA 1
ATOM 1712 C C . THR A 1 237 ? -11.359 -2.664 -9.859 1 97.25 237 THR A C 1
ATOM 1714 O O . THR A 1 237 ? -12.07 -2.447 -8.883 1 97.25 237 THR A O 1
ATOM 1717 N N . SER A 1 238 ? -10.188 -3.221 -9.773 1 98.25 238 SER A N 1
ATOM 1718 C CA . SER A 1 238 ? -9.617 -3.564 -8.477 1 98.25 238 SER A CA 1
ATOM 1719 C C . SER A 1 238 ? -9.516 -2.338 -7.574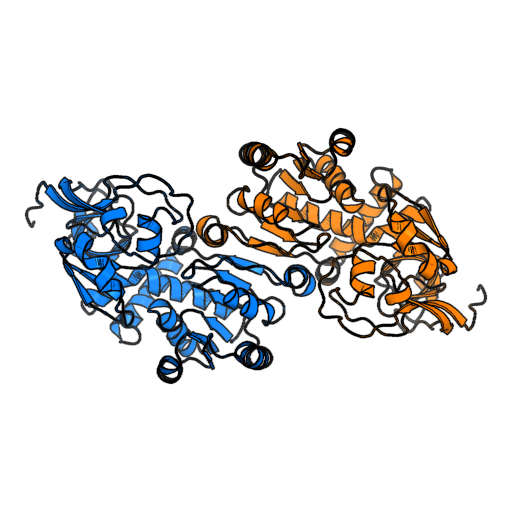 1 98.25 238 SER A C 1
ATOM 1721 O O . SER A 1 238 ? -9.859 -2.398 -6.391 1 98.25 238 SER A O 1
ATOM 1723 N N . GLU A 1 239 ? -9.047 -1.236 -8.133 1 98.25 239 GLU A N 1
ATOM 1724 C CA . GLU A 1 239 ? -8.93 0 -7.367 1 98.25 239 GLU A CA 1
ATOM 1725 C C . GLU A 1 239 ? -10.289 0.486 -6.883 1 98.25 239 GLU A C 1
ATOM 1727 O O . GLU A 1 239 ? -10.43 0.932 -5.742 1 98.25 239 GLU A O 1
ATOM 1732 N N . ARG A 1 240 ? -11.258 0.391 -7.703 1 97.31 240 ARG A N 1
ATOM 1733 C CA . ARG A 1 240 ? -12.602 0.805 -7.332 1 97.31 240 ARG A CA 1
ATOM 1734 C C . ARG A 1 240 ? -13.133 -0.029 -6.168 1 97.31 240 ARG A C 1
ATOM 1736 O O . ARG A 1 240 ? -13.773 0.501 -5.258 1 97.31 240 ARG A O 1
ATOM 1743 N N . ILE A 1 241 ? -12.883 -1.322 -6.211 1 98.56 241 ILE A N 1
ATOM 1744 C CA . ILE A 1 241 ? -13.273 -2.215 -5.125 1 98.56 241 ILE A CA 1
ATOM 1745 C C . ILE A 1 241 ? -12.57 -1.795 -3.832 1 98.56 241 ILE A C 1
ATOM 1747 O O . ILE A 1 241 ? -13.219 -1.609 -2.799 1 98.56 241 ILE A O 1
ATOM 1751 N N . PHE A 1 242 ? -11.328 -1.599 -3.902 1 98.69 242 PHE A N 1
ATOM 1752 C CA . PHE A 1 242 ? -10.516 -1.214 -2.758 1 98.69 242 PHE A CA 1
ATOM 1753 C C . PHE A 1 242 ? -11.023 0.084 -2.143 1 98.69 242 PHE A C 1
ATOM 1755 O O . PHE A 1 242 ? -11.141 0.192 -0.92 1 98.69 242 PHE A O 1
ATOM 1762 N N . THR A 1 243 ? -11.359 1.049 -2.982 1 97.25 243 THR A N 1
ATOM 1763 C CA . THR A 1 243 ? -11.82 2.352 -2.516 1 97.25 243 THR A CA 1
ATOM 1764 C C . THR A 1 243 ? -13.141 2.217 -1.757 1 97.25 243 THR A C 1
ATOM 1766 O O . THR A 1 243 ? -13.398 2.969 -0.815 1 97.25 243 THR A O 1
ATOM 1769 N N . ALA A 1 244 ? -13.922 1.225 -2.076 1 97.94 244 ALA A N 1
ATOM 1770 C CA . ALA A 1 244 ? -15.234 1.046 -1.463 1 97.94 244 ALA A CA 1
ATOM 1771 C C . ALA A 1 244 ? -15.141 0.181 -0.21 1 97.94 244 ALA A C 1
ATOM 1773 O O . ALA A 1 244 ? -16.141 -0.038 0.477 1 97.94 244 ALA A O 1
ATOM 1774 N N . MET A 1 245 ? -14.008 -0.317 0.118 1 98.56 245 MET A N 1
ATOM 1775 C CA . MET A 1 245 ? -13.805 -1.162 1.291 1 98.56 245 MET A CA 1
ATOM 1776 C C . MET A 1 245 ? -13.68 -0.319 2.557 1 98.56 245 MET A C 1
ATOM 1778 O O . MET A 1 245 ? -13.484 0.895 2.48 1 98.56 245 MET A O 1
ATOM 1782 N N . PRO A 1 246 ? -13.789 -0.94 3.742 1 98.12 246 PRO A N 1
ATOM 1783 C CA . PRO A 1 246 ? -13.836 -0.177 4.992 1 98.12 246 PRO A CA 1
ATOM 1784 C C . PRO A 1 246 ? -12.461 0.309 5.438 1 98.12 246 PRO A C 1
ATOM 1786 O O . PRO A 1 246 ? -11.453 0.016 4.785 1 98.12 246 PRO A O 1
ATOM 1789 N N . ASN A 1 247 ? -12.453 1.072 6.551 1 97.44 247 ASN A N 1
ATOM 1790 C CA . ASN A 1 247 ? -11.219 1.52 7.18 1 97.44 247 ASN A CA 1
ATOM 1791 C C . ASN A 1 247 ? -10.273 0.351 7.453 1 97.44 247 ASN A C 1
ATOM 1793 O O . ASN A 1 247 ? -10.719 -0.724 7.863 1 97.44 247 ASN A O 1
ATOM 1797 N N . GLY A 1 248 ? -9.016 0.591 7.156 1 98.06 248 GLY A N 1
ATOM 1798 C CA . GLY A 1 248 ? -8.016 -0.414 7.473 1 98.06 248 GLY A CA 1
ATOM 1799 C C . GLY A 1 248 ? -7.902 -1.495 6.414 1 98.06 248 GLY A C 1
ATOM 1800 O O . GLY A 1 248 ? -7.199 -2.488 6.605 1 98.06 248 GLY A O 1
ATOM 1801 N N . ALA A 1 249 ? -8.609 -1.31 5.281 1 98.75 249 ALA A N 1
ATOM 1802 C CA . ALA A 1 249 ? -8.609 -2.328 4.23 1 98.75 249 ALA A CA 1
ATOM 1803 C C . ALA A 1 249 ? -7.215 -2.502 3.641 1 98.75 249 ALA A C 1
ATOM 1805 O O . ALA A 1 249 ? -6.445 -1.541 3.551 1 98.75 249 ALA A O 1
ATOM 1806 N N . ARG A 1 250 ? -6.926 -3.727 3.227 1 98.88 250 ARG A N 1
ATOM 1807 C CA . ARG A 1 250 ? -5.668 -4.109 2.59 1 98.88 250 ARG A CA 1
ATOM 1808 C C . ARG A 1 250 ? -5.91 -4.637 1.18 1 98.88 250 ARG A C 1
ATOM 1810 O O . ARG A 1 250 ? -6.688 -5.574 0.985 1 98.88 250 ARG A O 1
ATOM 1817 N N . TRP A 1 251 ? -5.359 -3.965 0.2 1 98.94 251 TRP A N 1
ATOM 1818 C CA . TRP A 1 251 ? -5.285 -4.48 -1.162 1 98.94 251 TRP A CA 1
ATOM 1819 C C . TRP A 1 251 ? -4.031 -5.328 -1.356 1 98.94 251 TRP A C 1
ATOM 1821 O O . TRP A 1 251 ? -2.932 -4.789 -1.513 1 98.94 251 TRP A O 1
ATOM 1831 N N . VAL A 1 252 ? -4.211 -6.668 -1.349 1 98.88 252 VAL A N 1
ATOM 1832 C CA . VAL A 1 252 ? -3.104 -7.609 -1.483 1 98.88 252 VAL A CA 1
ATOM 1833 C C . VAL A 1 252 ? -3.049 -8.141 -2.914 1 98.88 252 VAL A C 1
ATOM 1835 O O . VAL A 1 252 ? -3.787 -9.062 -3.27 1 98.88 252 VAL A O 1
ATOM 1838 N N . SER A 1 253 ? -2.125 -7.59 -3.66 1 98.62 253 SER A N 1
ATOM 1839 C CA . SER A 1 253 ? -1.93 -8.023 -5.039 1 98.62 253 SER A CA 1
ATOM 1840 C C . SER A 1 253 ? -1.022 -9.242 -5.109 1 98.62 253 SER A C 1
ATOM 1842 O O . SER A 1 253 ? 0.062 -9.258 -4.523 1 98.62 253 SER A O 1
ATOM 1844 N N . TYR A 1 254 ? -1.499 -10.258 -5.797 1 98.12 254 TYR A N 1
ATOM 1845 C CA . TYR A 1 254 ? -0.651 -11.438 -5.961 1 98.12 254 TYR A CA 1
ATOM 1846 C C . TYR A 1 254 ? -0.532 -11.828 -7.43 1 98.12 254 TYR A C 1
ATOM 1848 O O . TYR A 1 254 ? 0.067 -12.852 -7.762 1 98.12 254 TYR A O 1
ATOM 1856 N N . GLY A 1 255 ? -1.122 -10.992 -8.273 1 96.31 255 GLY A N 1
ATOM 1857 C CA . GLY A 1 255 ? -1.049 -11.219 -9.711 1 96.31 255 GLY A CA 1
ATOM 1858 C C . GLY A 1 255 ? -1.439 -10 -10.523 1 96.31 255 GLY A C 1
ATOM 1859 O O . GLY A 1 255 ? -1.944 -9.016 -9.977 1 96.31 255 GLY A O 1
ATOM 1860 N N . LYS A 1 256 ? -1.173 -10.047 -11.742 1 94.25 256 LYS A N 1
ATOM 1861 C CA . LYS A 1 256 ? -1.508 -9.039 -12.742 1 94.25 256 LYS A CA 1
ATOM 1862 C C . LYS A 1 256 ? -2.082 -9.68 -14 1 94.25 256 LYS A C 1
ATOM 1864 O O . LYS A 1 256 ? -1.439 -9.68 -15.055 1 94.25 256 LYS A O 1
ATOM 1869 N N . LEU A 1 257 ? -3.334 -10.078 -13.867 1 94.31 257 LEU A N 1
ATOM 1870 C CA . LEU A 1 257 ? -3.967 -10.812 -14.961 1 94.31 257 LEU A CA 1
ATOM 1871 C C . LEU A 1 257 ? -4.441 -9.852 -16.047 1 94.31 257 LEU A C 1
ATOM 1873 O O . LEU A 1 257 ? -4.734 -10.281 -17.172 1 94.31 257 LEU A O 1
ATOM 1877 N N . ASP A 1 258 ? -4.535 -8.586 -15.664 1 91.31 258 ASP A N 1
ATOM 1878 C CA . ASP A 1 258 ? -4.945 -7.559 -16.609 1 91.31 258 ASP A CA 1
ATOM 1879 C C . ASP A 1 258 ? -3.805 -6.578 -16.891 1 91.31 258 ASP A C 1
ATOM 1881 O O . ASP A 1 258 ? -3.086 -6.184 -15.969 1 91.31 258 ASP A O 1
ATOM 1885 N N . ALA A 1 259 ? -3.656 -6.184 -18.125 1 89.56 259 ALA A N 1
ATOM 1886 C CA . ALA A 1 259 ? -2.559 -5.301 -18.516 1 89.56 259 ALA A CA 1
ATOM 1887 C C . ALA A 1 259 ? -2.854 -3.855 -18.125 1 89.56 259 ALA A C 1
ATOM 1889 O O . ALA A 1 259 ? -1.951 -3.016 -18.109 1 89.56 259 ALA A O 1
ATOM 1890 N N . GLU A 1 260 ? -4.121 -3.588 -17.891 1 93.88 260 GLU A N 1
ATOM 1891 C CA . GLU A 1 260 ? -4.477 -2.223 -17.516 1 93.88 260 GLU A CA 1
ATOM 1892 C C . GLU A 1 260 ? -3.826 -1.823 -16.203 1 93.88 260 GLU A C 1
ATOM 1894 O O . GLU A 1 260 ? -3.844 -2.592 -15.234 1 93.88 260 GLU A O 1
ATOM 1899 N N . LEU A 1 261 ? -3.262 -0.623 -16.188 1 95.69 261 LEU A N 1
ATOM 1900 C CA . LEU A 1 261 ? -2.621 -0.099 -14.992 1 95.69 261 LEU A CA 1
ATOM 1901 C C . LEU A 1 261 ? -3.625 0.655 -14.125 1 95.69 261 LEU A C 1
ATOM 1903 O O . LEU A 1 261 ? -4.355 1.516 -14.625 1 95.69 261 LEU A O 1
ATOM 1907 N N . PRO A 1 262 ? -3.662 0.373 -12.875 1 97.62 262 PRO A N 1
ATOM 1908 C CA . PRO A 1 262 ? -4.613 1.091 -12.023 1 97.62 262 PRO A CA 1
ATOM 1909 C C . PRO A 1 262 ? -4.148 2.502 -11.68 1 97.62 262 PRO A C 1
ATOM 1911 O O . PRO A 1 262 ? -2.963 2.715 -11.398 1 97.62 262 PRO A O 1
ATOM 1914 N N . VAL A 1 263 ? -5.078 3.402 -11.742 1 98.06 263 VAL A N 1
ATOM 1915 C CA . VAL A 1 263 ? -4.91 4.762 -11.242 1 98.06 263 VAL A CA 1
ATOM 1916 C C . VAL A 1 263 ? -5.414 4.844 -9.797 1 98.06 263 VAL A C 1
ATOM 1918 O O . VAL A 1 263 ? -6.5 4.348 -9.484 1 98.06 263 VAL A O 1
ATOM 1921 N N . LEU A 1 264 ? -4.598 5.395 -8.898 1 97.56 264 LEU A N 1
ATOM 1922 C CA . LEU A 1 264 ? -5.059 5.613 -7.531 1 97.56 264 LEU A CA 1
ATOM 1923 C C . LEU A 1 264 ? -5.871 6.898 -7.43 1 97.56 264 LEU A C 1
ATOM 1925 O O . LEU A 1 264 ? -5.309 7.992 -7.391 1 97.56 264 LEU A O 1
ATOM 1929 N N . THR A 1 265 ? -7.184 6.734 -7.266 1 95.44 265 THR A N 1
ATOM 1930 C CA . THR A 1 265 ? -8.078 7.879 -7.367 1 95.44 265 THR A CA 1
ATOM 1931 C C . THR A 1 265 ? -8.359 8.469 -5.988 1 95.44 265 THR A C 1
ATOM 1933 O O . THR A 1 265 ? -8.883 9.578 -5.875 1 95.44 265 THR A O 1
ATOM 1936 N N . GLN A 1 266 ? -8.055 7.727 -4.902 1 94.38 266 GLN A N 1
ATOM 1937 C CA . GLN A 1 266 ? -8.391 8.148 -3.547 1 94.38 266 GLN A CA 1
ATOM 1938 C C . GLN A 1 266 ? -7.203 7.996 -2.605 1 94.38 266 GLN A C 1
ATOM 1940 O O . GLN A 1 266 ? -7.305 7.336 -1.571 1 94.38 266 GLN A O 1
ATOM 1945 N N . MET A 1 267 ? -6.141 8.695 -2.904 1 94.69 267 MET A N 1
ATOM 1946 C CA . MET A 1 267 ? -4.934 8.633 -2.084 1 94.69 267 MET A CA 1
ATOM 1947 C C . MET A 1 267 ? -5.242 8.992 -0.635 1 94.69 267 MET A C 1
ATOM 1949 O O . MET A 1 267 ? -4.609 8.477 0.286 1 94.69 267 MET A O 1
ATOM 1953 N N . GLY A 1 268 ? -6.246 9.859 -0.454 1 95.5 268 GLY A N 1
ATOM 1954 C CA . GLY A 1 268 ? -6.621 10.281 0.887 1 95.5 268 GLY A CA 1
ATOM 1955 C C . GLY A 1 268 ? -7.031 9.125 1.782 1 95.5 268 GLY A C 1
ATOM 1956 O O . GLY A 1 268 ? -6.883 9.195 3.004 1 95.5 268 GLY A O 1
ATOM 1957 N N . GLN A 1 269 ? -7.527 8.023 1.21 1 96.56 269 GLN A N 1
ATOM 1958 C CA . GLN A 1 269 ? -7.977 6.887 2.01 1 96.56 269 GLN A CA 1
ATOM 1959 C C . GLN A 1 269 ? -6.797 6.172 2.658 1 96.56 269 GLN A C 1
ATOM 1961 O O . GLN A 1 269 ? -6.938 5.574 3.727 1 96.56 269 GLN A O 1
ATOM 1966 N N . LEU A 1 270 ? -5.621 6.211 2.002 1 98.31 270 LEU A N 1
ATOM 1967 C CA . LEU A 1 270 ? -4.43 5.672 2.646 1 98.31 270 LEU A CA 1
ATOM 1968 C C . LEU A 1 270 ? -4.105 6.441 3.922 1 98.31 270 LEU A C 1
ATOM 1970 O O . LEU A 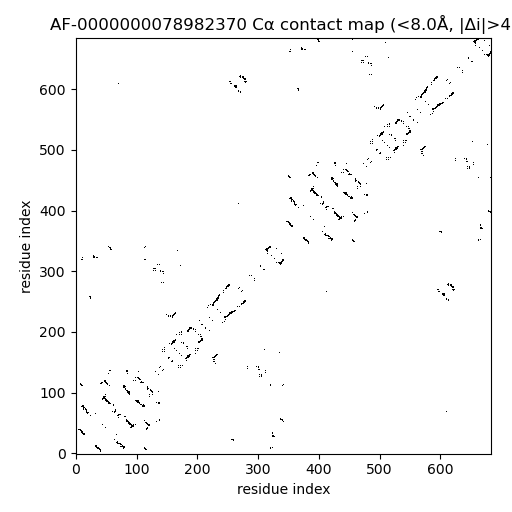1 270 ? -3.674 5.848 4.914 1 98.31 270 LEU A O 1
ATOM 1974 N N . ILE A 1 271 ? -4.367 7.703 3.881 1 97.88 271 ILE A N 1
ATOM 1975 C CA . ILE A 1 271 ? -4.055 8.594 4.996 1 97.88 271 ILE A CA 1
ATOM 1976 C C . ILE A 1 271 ? -5.164 8.508 6.043 1 97.88 271 ILE A C 1
ATOM 1978 O O . ILE A 1 271 ? -4.93 8.062 7.168 1 97.88 271 ILE A O 1
ATOM 1982 N N . PHE A 1 272 ? -6.426 8.719 5.656 1 97.06 272 PHE A N 1
ATOM 1983 C CA . PHE A 1 272 ? -7.48 9.031 6.613 1 97.06 272 PHE A CA 1
ATOM 1984 C C . PHE A 1 272 ? -8.227 7.77 7.031 1 97.06 272 PHE A C 1
ATOM 1986 O O . PHE A 1 272 ? -8.953 7.773 8.023 1 97.06 272 PHE A O 1
ATOM 1993 N N . MET A 1 273 ? -8.047 6.668 6.254 1 97.31 273 MET A N 1
ATOM 1994 C CA . MET A 1 273 ? -8.742 5.422 6.574 1 97.31 273 MET A CA 1
ATOM 1995 C C . MET A 1 273 ? -7.746 4.324 6.934 1 97.31 273 MET A C 1
ATOM 1997 O O . MET A 1 273 ? -8.141 3.188 7.195 1 97.31 273 MET A O 1
ATOM 2001 N N . GLY A 1 274 ? -6.461 4.613 6.883 1 97.81 274 GLY A N 1
ATOM 2002 C CA . GLY A 1 274 ? -5.441 3.646 7.262 1 97.81 274 GLY A CA 1
ATOM 2003 C C . GLY A 1 274 ? -5.363 2.465 6.312 1 97.81 274 GLY A C 1
ATOM 2004 O O . GLY A 1 274 ? -5.004 1.357 6.719 1 97.81 274 GLY A O 1
ATOM 2005 N N . LYS A 1 275 ? -5.766 2.676 5.043 1 98.5 275 LYS A N 1
ATOM 2006 C CA . LYS A 1 275 ? -5.711 1.601 4.055 1 98.5 275 LYS A CA 1
ATOM 2007 C C . LYS A 1 275 ? -4.289 1.404 3.535 1 98.5 275 LYS A C 1
ATOM 2009 O O . LYS A 1 275 ? -3.457 2.311 3.629 1 98.5 275 LYS A O 1
ATOM 2014 N N . ARG A 1 276 ? -4.027 0.243 2.975 1 98.56 276 ARG A N 1
ATOM 2015 C CA . ARG A 1 276 ? -2.686 -0.013 2.455 1 98.56 276 ARG A CA 1
ATOM 2016 C C . ARG A 1 276 ? -2.738 -0.913 1.226 1 98.56 276 ARG A C 1
ATOM 2018 O O . ARG A 1 276 ? -3.682 -1.688 1.058 1 98.56 276 ARG A O 1
ATOM 2025 N N . ILE A 1 277 ? -1.778 -0.798 0.374 1 98.94 277 ILE A N 1
ATOM 2026 C CA . ILE A 1 277 ? -1.581 -1.602 -0.828 1 98.94 277 ILE A CA 1
ATOM 2027 C C . ILE A 1 277 ? -0.261 -2.361 -0.728 1 98.94 277 ILE A C 1
ATOM 2029 O O . ILE A 1 277 ? 0.784 -1.771 -0.446 1 98.94 277 ILE A O 1
ATOM 2033 N N . GLU A 1 278 ? -0.333 -3.633 -0.912 1 98.81 278 GLU A N 1
ATOM 2034 C CA . GLU A 1 278 ? 0.828 -4.508 -0.772 1 98.81 278 GLU A CA 1
ATOM 2035 C C . GLU A 1 278 ? 0.734 -5.703 -1.716 1 98.81 278 GLU A C 1
ATOM 2037 O O . GLU A 1 278 ? -0.151 -5.758 -2.572 1 98.81 278 GLU A O 1
ATOM 2042 N N . GLY A 1 279 ? 1.775 -6.602 -1.63 1 98.62 279 GLY A N 1
ATOM 2043 C CA . GLY A 1 279 ? 1.802 -7.781 -2.479 1 98.62 279 GLY A CA 1
ATOM 2044 C C . GLY A 1 279 ? 2.037 -9.07 -1.706 1 98.62 279 GLY A C 1
ATOM 2045 O O . GLY A 1 279 ? 2.318 -9.031 -0.506 1 98.62 279 GLY A O 1
ATOM 2046 N N . PHE A 1 280 ? 1.806 -10.125 -2.365 1 98.44 280 PHE A N 1
ATOM 2047 C CA . PHE A 1 280 ? 2.111 -11.453 -1.844 1 98.44 280 PHE A CA 1
ATOM 2048 C C . PHE A 1 280 ? 2.896 -12.266 -2.863 1 98.44 280 PHE A C 1
ATOM 2050 O O . PHE A 1 280 ? 2.537 -12.305 -4.043 1 98.44 280 PHE A O 1
ATOM 2057 N N . TRP A 1 281 ? 3.924 -12.828 -2.35 1 97.31 281 TRP A N 1
ATOM 2058 C CA . TRP A 1 281 ? 4.742 -13.711 -3.172 1 97.31 281 TRP A CA 1
ATOM 2059 C C . TRP A 1 281 ? 4.984 -15.047 -2.469 1 97.31 281 TRP A C 1
ATOM 2061 O O . TRP A 1 281 ? 5.613 -15.086 -1.409 1 97.31 281 TRP A O 1
ATOM 2071 N N . LEU A 1 282 ? 4.508 -16.094 -3.094 1 96 282 LEU A N 1
ATOM 2072 C CA . LEU A 1 282 ? 4.605 -17.422 -2.486 1 96 282 LEU A CA 1
ATOM 2073 C C . LEU A 1 282 ? 6.055 -17.75 -2.146 1 96 282 LEU A C 1
ATOM 2075 O O . LEU A 1 282 ? 6.332 -18.312 -1.086 1 96 282 LEU A O 1
ATOM 2079 N N . THR A 1 283 ? 6.984 -17.453 -3.072 1 91.25 283 THR A N 1
ATOM 2080 C CA . THR A 1 283 ? 8.391 -17.75 -2.836 1 91.25 283 THR A CA 1
ATOM 2081 C C . THR A 1 283 ? 8.867 -17.109 -1.534 1 91.25 283 THR A C 1
ATOM 2083 O O . THR A 1 283 ? 9.539 -17.766 -0.727 1 91.25 283 THR A O 1
ATOM 2086 N N . GLN A 1 284 ? 8.492 -15.883 -1.357 1 92.94 284 GLN A N 1
ATOM 2087 C CA . GLN A 1 284 ? 8.859 -15.203 -0.123 1 92.94 284 GLN A CA 1
ATOM 2088 C C . GLN A 1 284 ? 8.219 -15.859 1.089 1 92.94 284 GLN A C 1
ATOM 2090 O O . GLN A 1 284 ? 8.852 -16.016 2.133 1 92.94 284 GLN A O 1
ATOM 2095 N N . TRP A 1 285 ? 6.996 -16.188 0.965 1 94.62 285 TRP A N 1
ATOM 2096 C CA . TRP A 1 285 ? 6.293 -16.875 2.045 1 94.62 285 TRP A CA 1
ATOM 2097 C C . TRP A 1 285 ? 6.996 -18.172 2.416 1 94.62 285 TRP A C 1
ATOM 2099 O O . TRP A 1 285 ? 7.207 -18.453 3.598 1 94.62 285 TRP A O 1
ATOM 2109 N N . MET A 1 286 ? 7.383 -18.953 1.427 1 90.5 286 MET A N 1
ATOM 2110 C CA . MET A 1 286 ? 8.047 -20.234 1.655 1 90.5 286 MET A CA 1
ATOM 2111 C C . MET A 1 286 ? 9.406 -20.047 2.318 1 90.5 286 MET A C 1
ATOM 2113 O O . MET A 1 286 ? 9.82 -20.859 3.139 1 90.5 286 MET A O 1
ATOM 2117 N N . MET A 1 287 ? 10.062 -18.953 2.023 1 88.31 287 MET A N 1
ATOM 2118 C CA . MET A 1 287 ? 11.398 -18.688 2.539 1 88.31 287 MET A CA 1
ATOM 2119 C C . MET A 1 287 ? 11.336 -18.156 3.967 1 88.31 287 MET A C 1
ATOM 2121 O O . MET A 1 287 ? 12.289 -18.312 4.734 1 88.31 287 MET A O 1
ATOM 2125 N N . THR A 1 288 ? 10.25 -17.547 4.316 1 92.75 288 THR A N 1
ATOM 2126 C CA . THR A 1 288 ? 10.219 -16.844 5.594 1 92.75 288 THR A CA 1
ATOM 2127 C C . THR A 1 288 ? 9.344 -17.594 6.598 1 92.75 288 THR A C 1
ATOM 2129 O O . THR A 1 288 ? 9.383 -17.312 7.797 1 92.75 288 THR A O 1
ATOM 2132 N N . THR A 1 289 ? 8.594 -18.516 6.148 1 94.38 289 THR A N 1
ATOM 2133 C CA . THR A 1 289 ? 7.742 -19.297 7.039 1 94.38 289 THR A CA 1
ATOM 2134 C C . THR A 1 289 ? 8.547 -20.406 7.727 1 94.38 289 THR A C 1
ATOM 2136 O O . THR A 1 289 ? 9.281 -21.141 7.066 1 94.38 289 THR A O 1
ATOM 2139 N N . PRO A 1 290 ? 8.383 -20.5 9.055 1 94.31 290 PRO A N 1
ATOM 2140 C CA . PRO A 1 290 ? 9.094 -21.578 9.758 1 94.31 290 PRO A CA 1
ATOM 2141 C C . PRO A 1 290 ? 8.766 -22.969 9.195 1 94.31 290 PRO A C 1
ATOM 2143 O O . PRO A 1 290 ? 7.621 -23.234 8.828 1 94.31 290 PRO A O 1
ATOM 2146 N N . PRO A 1 291 ? 9.734 -23.812 9.188 1 90.44 291 PRO A N 1
ATOM 2147 C CA . PRO A 1 291 ? 9.555 -25.141 8.594 1 90.44 291 PRO A CA 1
ATOM 2148 C C . PRO A 1 291 ? 8.391 -25.922 9.211 1 90.44 291 PRO A C 1
ATOM 2150 O O . PRO A 1 291 ? 7.66 -26.609 8.5 1 90.44 291 PRO A O 1
ATOM 2153 N N . ALA A 1 292 ? 8.227 -25.766 10.477 1 94 292 ALA A N 1
ATOM 2154 C CA . ALA A 1 292 ? 7.137 -26.484 11.141 1 94 292 ALA A CA 1
ATOM 2155 C C . ALA A 1 292 ? 5.777 -26.016 10.617 1 94 292 ALA A C 1
ATOM 2157 O O . ALA A 1 292 ? 4.871 -26.844 10.43 1 94 292 ALA A O 1
ATOM 2158 N N . ASP A 1 293 ? 5.695 -24.719 10.336 1 94.56 293 ASP A N 1
ATOM 2159 C CA . ASP A 1 293 ? 4.453 -24.172 9.812 1 94.56 293 ASP A CA 1
ATOM 2160 C C . ASP A 1 293 ? 4.238 -24.578 8.359 1 94.56 293 ASP A C 1
ATOM 2162 O O . ASP A 1 293 ? 3.115 -24.875 7.949 1 94.56 293 ASP A O 1
ATOM 2166 N N . GLN A 1 294 ? 5.27 -24.609 7.648 1 92.88 294 GLN A N 1
ATOM 2167 C CA . GLN A 1 294 ? 5.184 -25.078 6.266 1 92.88 294 GLN A CA 1
ATOM 2168 C C . GLN A 1 294 ? 4.711 -26.531 6.191 1 92.88 294 GLN A C 1
ATOM 2170 O O . GLN A 1 294 ? 3.854 -26.859 5.375 1 92.88 294 GLN A O 1
ATOM 2175 N N . GLY A 1 295 ? 5.305 -27.344 7.09 1 93.5 295 GLY A N 1
ATOM 2176 C CA . GLY A 1 295 ? 4.902 -28.75 7.133 1 93.5 295 GLY A CA 1
ATOM 2177 C C . GLY A 1 295 ? 3.424 -28.938 7.418 1 93.5 295 GLY A C 1
ATOM 2178 O O . GLY A 1 295 ? 2.768 -29.766 6.793 1 93.5 295 GLY A O 1
ATOM 2179 N N . ARG A 1 296 ? 2.936 -28.109 8.289 1 96.12 296 ARG A N 1
ATOM 2180 C CA . ARG A 1 296 ? 1.521 -28.188 8.641 1 96.12 296 ARG A CA 1
ATOM 2181 C C . ARG A 1 296 ? 0.642 -27.797 7.453 1 96.12 296 ARG A C 1
ATOM 2183 O O . ARG A 1 296 ? -0.36 -28.453 7.176 1 96.12 296 ARG A O 1
ATOM 2190 N N . VAL A 1 297 ? 1.046 -26.812 6.75 1 97.31 297 VAL A N 1
ATOM 2191 C CA . VAL A 1 297 ? 0.279 -26.328 5.605 1 97.31 297 VAL A CA 1
ATOM 2192 C C . VAL A 1 297 ? 0.293 -27.375 4.496 1 97.31 297 VAL A C 1
ATOM 2194 O O . VAL A 1 297 ? -0.751 -27.703 3.924 1 97.31 297 VAL A O 1
ATOM 2197 N N . VAL A 1 298 ? 1.418 -28 4.281 1 95.81 298 VAL A N 1
ATOM 2198 C CA . VAL A 1 298 ? 1.57 -29.016 3.25 1 95.81 298 VAL A CA 1
ATOM 2199 C C . VAL A 1 298 ? 0.708 -30.234 3.592 1 95.81 298 VAL A C 1
ATOM 2201 O O . VAL A 1 298 ? 0.025 -30.781 2.725 1 95.81 298 VAL A O 1
ATOM 2204 N N . ALA A 1 299 ? 0.71 -30.578 4.809 1 96.12 299 ALA A N 1
ATOM 2205 C CA . ALA A 1 299 ? -0.097 -31.703 5.25 1 96.12 299 ALA A CA 1
ATOM 2206 C C . ALA A 1 299 ? -1.583 -31.438 5.027 1 96.12 299 ALA A C 1
ATOM 2208 O O . ALA A 1 299 ? -2.314 -32.312 4.566 1 96.12 299 ALA A O 1
ATOM 2209 N N . GLU A 1 300 ? -1.97 -30.25 5.344 1 97.75 300 GLU A N 1
ATOM 2210 C CA . GLU A 1 300 ? -3.373 -29.891 5.156 1 97.75 300 GLU A CA 1
ATOM 2211 C C . GLU A 1 300 ? -3.746 -29.891 3.676 1 97.75 300 GLU A C 1
ATOM 2213 O O . GLU A 1 300 ? -4.824 -30.344 3.301 1 97.75 300 GLU A O 1
ATOM 2218 N N . VAL A 1 301 ? -2.875 -29.391 2.873 1 98 301 VAL A N 1
ATOM 2219 C CA . VAL A 1 301 ? -3.111 -29.375 1.433 1 98 301 VAL A CA 1
ATOM 2220 C C . VAL A 1 301 ? -3.275 -30.812 0.918 1 98 301 VAL A C 1
ATOM 2222 O O . VAL A 1 301 ? -4.23 -31.109 0.198 1 98 301 VAL A O 1
ATOM 2225 N N . GLN A 1 302 ? -2.418 -31.703 1.297 1 96.62 302 GLN A N 1
ATOM 2226 C CA . GLN A 1 302 ? -2.496 -33.094 0.858 1 96.62 302 GLN A CA 1
ATOM 2227 C C . GLN A 1 302 ? -3.781 -33.75 1.349 1 96.62 302 GLN A C 1
ATOM 2229 O O . GLN A 1 302 ? -4.414 -34.5 0.612 1 96.62 302 GLN A O 1
ATOM 2234 N N . ALA A 1 303 ? -4.148 -33.438 2.574 1 96.94 303 ALA A N 1
ATOM 2235 C CA . ALA A 1 303 ? -5.375 -34 3.135 1 96.94 303 ALA A CA 1
ATOM 2236 C C . ALA A 1 303 ? -6.598 -33.531 2.334 1 96.94 303 ALA A C 1
ATOM 2238 O O . ALA A 1 303 ? -7.492 -34.344 2.057 1 96.94 303 ALA A O 1
ATOM 2239 N N . ARG A 1 304 ? -6.598 -32.312 1.915 1 97.81 304 ARG A N 1
ATOM 2240 C CA . ARG A 1 304 ? -7.738 -31.781 1.188 1 97.81 304 ARG A CA 1
ATOM 2241 C C . ARG A 1 304 ? -7.859 -32.406 -0.196 1 97.81 304 ARG A C 1
ATOM 2243 O O . ARG A 1 304 ? -8.969 -32.656 -0.677 1 97.81 304 ARG A O 1
ATOM 2250 N N . PHE A 1 305 ? -6.762 -32.625 -0.814 1 97.56 305 PHE A N 1
ATOM 2251 C CA . PHE A 1 305 ? -6.82 -33.312 -2.1 1 97.56 305 PHE A CA 1
ATOM 2252 C C . PHE A 1 305 ? -7.203 -34.781 -1.914 1 97.56 305 PHE A C 1
ATOM 2254 O O . PHE A 1 305 ? -7.977 -35.312 -2.701 1 97.56 305 PHE A O 1
ATOM 2261 N N . ALA A 1 306 ? -6.734 -35.375 -0.86 1 95.06 306 ALA A N 1
ATOM 2262 C CA . ALA A 1 306 ? -6.965 -36.781 -0.606 1 95.06 306 ALA A CA 1
ATOM 2263 C C . ALA A 1 306 ? -8.438 -37.062 -0.316 1 95.06 306 ALA A C 1
ATOM 2265 O O . ALA A 1 306 ? -8.977 -38.094 -0.737 1 95.06 306 ALA A O 1
ATOM 2266 N N . ASP A 1 307 ? -9.094 -36.125 0.385 1 95.5 307 ASP A N 1
ATOM 2267 C CA . ASP A 1 307 ? -10.469 -36.406 0.791 1 95.5 307 ASP A CA 1
ATOM 2268 C C . ASP A 1 307 ? -11.461 -35.719 -0.159 1 95.5 307 ASP A C 1
ATOM 2270 O O 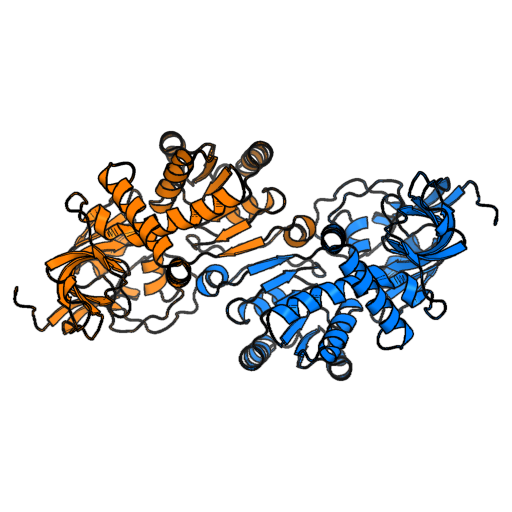. ASP A 1 307 ? -12.672 -35.781 0.075 1 95.5 307 ASP A O 1
ATOM 2274 N N . GLY A 1 308 ? -10.938 -35.031 -1.18 1 95.19 308 GLY A N 1
ATOM 2275 C CA . GLY A 1 308 ? -11.781 -34.562 -2.258 1 95.19 308 GLY A CA 1
ATOM 2276 C C . GLY A 1 308 ? -12.305 -33.156 -2.012 1 95.19 308 GLY A C 1
ATOM 2277 O O . GLY A 1 308 ? -13.039 -32.594 -2.836 1 95.19 308 GLY A O 1
ATOM 2278 N N . ARG A 1 309 ? -11.953 -32.562 -0.947 1 96.94 309 ARG A N 1
ATOM 2279 C CA . ARG A 1 309 ? -12.352 -31.172 -0.715 1 96.94 309 ARG A CA 1
ATOM 2280 C C . ARG A 1 309 ? -11.766 -30.25 -1.774 1 96.94 309 ARG A C 1
ATOM 2282 O O . ARG A 1 309 ? -12.359 -29.234 -2.117 1 96.94 309 ARG A O 1
ATOM 2289 N N . TRP A 1 310 ? -10.539 -30.594 -2.213 1 98.25 310 TRP A N 1
ATOM 2290 C CA . TRP A 1 310 ? -9.898 -29.875 -3.312 1 98.25 310 TRP A CA 1
ATOM 2291 C C . TRP A 1 310 ? -9.664 -30.797 -4.504 1 98.25 310 TRP A C 1
ATOM 2293 O O . TRP A 1 310 ? -9.484 -32 -4.336 1 98.25 310 TRP A O 1
ATOM 2303 N N . LYS A 1 311 ? -9.773 -30.172 -5.617 1 97.38 311 LYS A N 1
ATOM 2304 C CA . LYS A 1 311 ? -9.508 -30.844 -6.887 1 97.38 311 LYS A CA 1
ATOM 2305 C C . LYS A 1 311 ? -8.969 -29.859 -7.926 1 97.38 311 LYS A C 1
ATOM 2307 O O . LYS A 1 311 ? -9.375 -28.703 -7.957 1 97.38 311 LYS A O 1
ATOM 2312 N N . THR A 1 312 ? -8.078 -30.359 -8.742 1 98.19 312 THR A N 1
ATOM 2313 C CA . THR A 1 312 ? -7.578 -29.547 -9.836 1 98.19 312 THR A CA 1
ATOM 2314 C C . THR A 1 312 ? -8.477 -29.656 -11.062 1 98.19 312 THR A C 1
ATOM 2316 O O . THR A 1 312 ? -8.703 -30.766 -11.578 1 98.19 312 THR A O 1
ATOM 2319 N N . ASP A 1 313 ? -9.023 -28.516 -11.469 1 97.5 313 ASP A N 1
ATOM 2320 C CA . ASP A 1 313 ? -9.719 -28.5 -12.758 1 97.5 313 ASP A CA 1
ATOM 2321 C C . ASP A 1 313 ? -8.727 -28.562 -13.914 1 97.5 313 ASP A C 1
ATOM 2323 O O . ASP A 1 313 ? -7.738 -27.828 -13.938 1 97.5 313 ASP A O 1
ATOM 2327 N N . VAL A 1 314 ? -9 -29.453 -14.836 1 98.06 314 VAL A N 1
ATOM 2328 C CA . VAL A 1 314 ? -8.094 -29.641 -15.969 1 98.06 314 VAL A CA 1
ATOM 2329 C C . VAL A 1 314 ? -8.82 -29.297 -17.266 1 98.06 314 VAL A C 1
ATOM 2331 O O . VAL A 1 314 ? -9.891 -29.844 -17.547 1 98.06 314 VAL A O 1
ATOM 2334 N N . SER A 1 315 ? -8.258 -28.391 -18.016 1 96.75 315 SER A N 1
ATOM 2335 C CA . SER A 1 315 ? -8.875 -28 -19.281 1 96.75 315 SER A CA 1
ATOM 2336 C C . SER A 1 315 ? -8.32 -28.828 -20.438 1 96.75 315 SER A C 1
ATOM 2338 O O . SER A 1 315 ? -8.953 -28.922 -21.5 1 96.75 315 SER A O 1
ATOM 2340 N N . GLY A 1 316 ? -7.098 -29.312 -20.234 1 96.12 316 GLY A N 1
ATOM 2341 C CA . GLY A 1 316 ? -6.508 -30.125 -21.297 1 96.12 316 GLY A CA 1
ATOM 2342 C C . GLY A 1 316 ? -5.094 -30.578 -20.984 1 96.12 316 GLY A C 1
ATOM 2343 O O . GLY A 1 316 ? -4.504 -30.141 -19.984 1 96.12 316 GLY A O 1
ATOM 2344 N N . HIS A 1 317 ? -4.676 -31.516 -21.797 1 97.25 317 HIS A N 1
ATOM 2345 C CA . HIS A 1 317 ? -3.316 -32.031 -21.734 1 97.25 317 HIS A CA 1
ATOM 2346 C C . HIS A 1 317 ? -2.523 -31.672 -22.984 1 97.25 317 HIS A C 1
ATOM 2348 O O . HIS A 1 317 ? -3.062 -31.688 -24.094 1 97.25 317 HIS A O 1
ATOM 2354 N N . LEU A 1 318 ? -1.389 -31.312 -22.766 1 98.06 318 LEU A N 1
ATOM 2355 C CA . LEU A 1 318 ? -0.469 -30.953 -23.828 1 98.06 318 LEU A CA 1
ATOM 2356 C C . LEU A 1 318 ? 0.842 -31.719 -23.703 1 98.06 318 LEU A C 1
ATOM 2358 O O . LEU A 1 318 ? 1.559 -31.578 -22.719 1 98.06 318 LEU A O 1
ATOM 2362 N N . PRO A 1 319 ? 1.174 -32.562 -24.75 1 98.56 319 PRO A N 1
ATOM 2363 C CA . PRO A 1 319 ? 2.494 -33.188 -24.719 1 98.56 319 PRO A CA 1
ATOM 2364 C C . PRO A 1 319 ? 3.635 -32.156 -24.703 1 98.56 319 PRO A C 1
ATOM 2366 O O . PRO A 1 319 ? 3.555 -31.125 -25.375 1 98.56 319 PRO A O 1
ATOM 2369 N N . LEU A 1 320 ? 4.613 -32.5 -23.922 1 98.5 320 LEU A N 1
ATOM 2370 C CA . LEU A 1 320 ? 5.793 -31.656 -23.781 1 98.5 320 LEU A CA 1
ATOM 2371 C C . LEU A 1 320 ? 6.293 -31.203 -25.156 1 98.5 320 LEU A C 1
ATOM 2373 O O . LEU A 1 320 ? 6.617 -30.031 -25.359 1 98.5 320 LEU A O 1
ATOM 2377 N N . ARG A 1 321 ? 6.289 -32.031 -26.141 1 98.44 321 ARG A N 1
ATOM 2378 C CA . ARG A 1 321 ? 6.824 -31.766 -27.469 1 98.44 321 ARG A CA 1
ATOM 2379 C C . ARG A 1 321 ? 5.922 -30.812 -28.25 1 98.44 321 ARG A C 1
ATOM 2381 O O . ARG A 1 321 ? 6.34 -30.234 -29.25 1 98.44 321 ARG A O 1
ATOM 2388 N N . ASP A 1 322 ? 4.723 -30.625 -27.781 1 98.38 322 ASP A N 1
ATOM 2389 C CA . ASP A 1 322 ? 3.758 -29.781 -28.484 1 98.38 322 ASP A CA 1
ATOM 2390 C C . ASP A 1 322 ? 3.562 -28.453 -27.781 1 98.38 322 ASP A C 1
ATOM 2392 O O . ASP A 1 322 ? 2.713 -27.641 -28.172 1 98.38 322 ASP A O 1
ATOM 2396 N N . VAL A 1 323 ? 4.297 -28.188 -26.734 1 98.56 323 VAL A N 1
ATOM 2397 C CA . VAL A 1 323 ? 4.082 -27 -25.922 1 98.56 323 VAL A CA 1
ATOM 2398 C C . VAL A 1 323 ? 4.293 -25.75 -26.781 1 98.56 323 VAL A C 1
ATOM 2400 O O . VAL A 1 323 ? 3.451 -24.844 -26.797 1 98.56 323 VAL A O 1
ATOM 2403 N N . VAL A 1 324 ? 5.32 -25.656 -27.578 1 98.56 324 VAL A N 1
ATOM 2404 C CA . VAL A 1 324 ? 5.652 -24.469 -28.344 1 98.56 324 VAL A CA 1
ATOM 2405 C C . VAL A 1 324 ? 4.551 -24.188 -29.359 1 98.56 324 VAL A C 1
ATOM 2407 O O . VAL A 1 324 ? 4.105 -23.047 -29.5 1 98.56 324 VAL A O 1
ATOM 2410 N N . SER A 1 325 ? 4.051 -25.203 -29.984 1 97.81 325 SER A N 1
ATOM 2411 C CA . SER A 1 325 ? 3.072 -25.031 -31.047 1 97.81 325 SER A CA 1
ATOM 2412 C C . SER A 1 325 ? 1.652 -24.969 -30.5 1 97.81 325 SER A C 1
ATOM 2414 O O . SER A 1 325 ? 0.772 -24.344 -31.094 1 97.81 325 SER A O 1
ATOM 2416 N N . GLY A 1 326 ? 1.425 -25.531 -29.328 1 97.94 326 GLY A N 1
ATOM 2417 C CA . GLY A 1 326 ? 0.05 -25.766 -28.906 1 97.94 326 GLY A CA 1
ATOM 2418 C C . GLY A 1 326 ? -0.345 -24.953 -27.688 1 97.94 326 GLY A C 1
ATOM 2419 O O . GLY A 1 326 ? -1.527 -24.859 -27.359 1 97.94 326 GLY A O 1
ATOM 2420 N N . LEU A 1 327 ? 0.574 -24.359 -27 1 98.06 327 LEU A N 1
ATOM 2421 C CA . LEU A 1 327 ? 0.298 -23.734 -25.703 1 98.06 327 LEU A CA 1
ATOM 2422 C C . LEU A 1 327 ? -0.742 -22.625 -25.844 1 98.06 327 LEU A C 1
ATOM 2424 O O . LEU A 1 327 ? -1.711 -22.578 -25.094 1 98.06 327 LEU A O 1
ATOM 2428 N N . ALA A 1 328 ? -0.585 -21.734 -26.828 1 97.5 328 ALA A N 1
ATOM 2429 C CA . ALA A 1 328 ? -1.495 -20.594 -27.016 1 97.5 328 ALA A CA 1
ATOM 2430 C C . ALA A 1 328 ? -2.934 -21.078 -27.188 1 97.5 328 ALA A C 1
ATOM 2432 O O . ALA A 1 328 ? -3.854 -20.547 -26.562 1 97.5 328 ALA A O 1
ATOM 2433 N N . GLU A 1 329 ? -3.123 -22.109 -28 1 97.06 329 GLU A N 1
ATOM 2434 C CA . GLU A 1 329 ? -4.453 -22.656 -28.25 1 97.06 329 GLU A CA 1
ATOM 2435 C C . GLU A 1 329 ? -5.008 -23.328 -27 1 97.06 329 GLU A C 1
ATOM 2437 O O . GLU A 1 329 ? -6.184 -23.172 -26.656 1 97.06 329 GLU A O 1
ATOM 2442 N N . ALA A 1 330 ? -4.172 -24.078 -26.328 1 97.31 330 ALA A N 1
ATOM 2443 C CA . ALA A 1 330 ? -4.598 -24.781 -25.125 1 97.31 330 ALA A CA 1
ATOM 2444 C C . ALA A 1 330 ? -5.09 -23.812 -24.047 1 97.31 330 ALA A C 1
ATOM 2446 O O . ALA A 1 330 ? -6.016 -24.125 -23.297 1 97.31 330 ALA A O 1
ATOM 2447 N N . LEU A 1 331 ? -4.52 -22.656 -24 1 96.12 331 LEU A N 1
ATOM 2448 C CA . LEU A 1 331 ? -4.809 -21.672 -22.953 1 96.12 331 LEU A CA 1
ATOM 2449 C C . LEU A 1 331 ? -6.121 -20.953 -23.234 1 96.12 331 LEU A C 1
ATOM 2451 O O . LEU A 1 331 ? -6.645 -20.266 -22.359 1 96.12 331 LEU A O 1
ATOM 2455 N N . LYS A 1 332 ? -6.707 -21.109 -24.406 1 94.06 332 LYS A N 1
ATOM 2456 C CA . LYS A 1 332 ? -7.98 -20.469 -24.734 1 94.06 332 LYS A CA 1
ATOM 2457 C C . LYS A 1 332 ? -9.133 -21.109 -23.969 1 94.06 332 LYS A C 1
ATOM 2459 O O . LYS A 1 332 ? -10.188 -20.5 -23.797 1 94.06 332 LYS A O 1
ATOM 2464 N N . LYS A 1 333 ? -8.906 -22.328 -23.609 1 90.62 333 LYS A N 1
ATOM 2465 C CA . LYS A 1 333 ? -9.883 -22.984 -22.734 1 90.62 333 LYS A CA 1
ATOM 2466 C C . LYS A 1 333 ? -9.656 -22.594 -21.266 1 90.62 333 LYS A C 1
ATOM 2468 O O . LYS A 1 333 ? -8.664 -22.984 -20.672 1 90.62 333 LYS A O 1
ATOM 2473 N N . THR A 1 334 ? -10.586 -21.922 -20.672 1 86.31 334 THR A N 1
ATOM 2474 C CA . THR A 1 334 ? -10.336 -21.281 -19.391 1 86.31 334 THR A CA 1
ATOM 2475 C C . THR A 1 334 ? -11 -22.062 -18.25 1 86.31 334 THR A C 1
ATOM 2477 O O . THR A 1 334 ? -11.062 -21.578 -17.109 1 86.31 334 THR A O 1
ATOM 2480 N N . ASP A 1 335 ? -11.516 -23.172 -18.469 1 90.38 335 ASP A N 1
ATOM 2481 C CA . ASP A 1 335 ? -12.289 -23.891 -17.469 1 90.38 335 ASP A CA 1
ATOM 2482 C C . ASP A 1 335 ? -11.383 -24.797 -16.625 1 90.38 335 ASP A C 1
ATOM 2484 O O . ASP A 1 335 ? -11.875 -25.656 -15.883 1 90.38 335 ASP A O 1
ATOM 2488 N N . GLY A 1 336 ? -10.07 -24.656 -16.688 1 95.88 336 GLY A N 1
ATOM 2489 C CA . GLY A 1 336 ? -9.125 -25.438 -15.898 1 95.88 336 GLY A CA 1
ATOM 2490 C C . GLY A 1 336 ? -7.684 -25.219 -16.297 1 95.88 336 GLY A C 1
ATOM 2491 O O . GLY A 1 336 ? -7.391 -24.375 -17.156 1 95.88 336 GLY A O 1
ATOM 2492 N N . LYS A 1 337 ? -6.82 -26 -15.703 1 97.69 337 LYS A N 1
ATOM 2493 C CA . LYS A 1 337 ? -5.387 -25.906 -15.961 1 97.69 337 LYS A CA 1
ATOM 2494 C C . LYS A 1 337 ? -4.992 -26.719 -17.188 1 97.69 337 LYS A C 1
ATOM 2496 O O . LYS A 1 337 ? -5.551 -27.797 -17.438 1 97.69 337 LYS A O 1
ATOM 2501 N N . VAL A 1 338 ? -4.066 -26.188 -17.906 1 98.19 338 VAL A N 1
ATOM 2502 C CA . VAL A 1 338 ? -3.379 -26.969 -18.938 1 98.19 338 VAL A CA 1
ATOM 2503 C C . VAL A 1 338 ? -2.275 -27.797 -18.281 1 98.19 338 VAL A C 1
ATOM 2505 O O . VAL A 1 338 ? -1.434 -27.281 -17.562 1 98.19 338 VAL A O 1
ATOM 2508 N N . MET A 1 339 ? -2.316 -29.109 -18.531 1 98.69 339 MET A N 1
ATOM 2509 C CA . MET A 1 339 ? -1.32 -30.031 -18 1 98.69 339 MET A CA 1
ATOM 2510 C C . MET A 1 339 ? -0.341 -30.469 -19.078 1 98.69 339 MET A C 1
ATOM 2512 O O . MET A 1 339 ? -0.745 -30.75 -20.203 1 98.69 339 MET A O 1
ATOM 2516 N N . ILE A 1 340 ? 0.918 -30.453 -18.688 1 98.75 340 ILE A N 1
ATOM 2517 C CA . ILE A 1 340 ? 1.962 -30.875 -19.625 1 98.75 340 ILE A CA 1
ATOM 2518 C C . ILE A 1 340 ? 2.445 -32.281 -19.25 1 98.75 340 ILE A C 1
ATOM 2520 O O . ILE A 1 340 ? 2.777 -32.531 -18.094 1 98.75 340 ILE A O 1
ATOM 2524 N N . THR A 1 341 ? 2.488 -33.125 -20.172 1 97.94 341 THR A N 1
ATOM 2525 C CA . THR A 1 341 ? 2.957 -34.5 -19.984 1 97.94 341 THR A CA 1
ATOM 2526 C C . THR A 1 341 ? 4.148 -34.781 -20.891 1 97.94 341 THR A C 1
ATOM 2528 O O . THR A 1 341 ? 4.273 -34.219 -21.969 1 97.94 341 THR A O 1
ATOM 2531 N N . PRO A 1 342 ? 4.98 -35.688 -20.453 1 96 342 PRO A N 1
ATOM 2532 C CA . PRO A 1 342 ? 6.121 -36.031 -21.297 1 96 342 PRO A CA 1
ATOM 2533 C C . PRO A 1 342 ? 5.703 -36.656 -22.625 1 96 342 PRO A C 1
ATOM 2535 O O . PRO A 1 342 ? 4.633 -37.25 -22.719 1 96 342 PRO A O 1
ATOM 2538 N N . MET B 1 1 ? -10.195 38.5 35.656 1 44.47 1 MET B N 1
ATOM 2539 C CA . MET B 1 1 ? -10.773 37.594 34.656 1 44.47 1 MET B CA 1
ATOM 2540 C C . MET B 1 1 ? -11.273 38.375 33.438 1 44.47 1 MET B C 1
ATOM 2542 O O . MET B 1 1 ? -12.086 39.281 33.562 1 44.47 1 MET B O 1
ATOM 2546 N N . THR B 1 2 ? -10.398 38.531 32.438 1 60.16 2 THR B N 1
ATOM 2547 C CA . THR B 1 2 ? -10.82 39.375 31.328 1 60.16 2 THR B CA 1
ATOM 2548 C C . THR B 1 2 ? -12.227 39 30.875 1 60.16 2 THR B C 1
ATOM 2550 O O . THR B 1 2 ? -12.594 37.812 30.859 1 60.16 2 THR B O 1
ATOM 2553 N N . ASP B 1 3 ? -13.062 39.938 30.766 1 86 3 ASP B N 1
ATOM 2554 C CA . ASP B 1 3 ? -14.469 39.812 30.406 1 86 3 ASP B CA 1
ATOM 2555 C C . ASP B 1 3 ? -14.625 39.125 29.047 1 86 3 ASP B C 1
ATOM 2557 O O . ASP B 1 3 ? -14.141 39.656 28.031 1 86 3 ASP B O 1
ATOM 2561 N N . ILE B 1 4 ? -14.984 37.875 29.016 1 93.94 4 ILE B N 1
ATOM 2562 C CA . ILE B 1 4 ? -15.281 37.125 27.797 1 93.94 4 ILE B CA 1
ATOM 2563 C C . ILE B 1 4 ? -16.562 37.656 27.172 1 93.94 4 ILE B C 1
ATOM 2565 O O . ILE B 1 4 ? -17.625 37.625 27.812 1 93.94 4 ILE B O 1
ATOM 2569 N N . PRO B 1 5 ? -16.453 38.156 25.984 1 96.88 5 PRO B N 1
ATOM 2570 C CA . PRO B 1 5 ? -17.672 38.656 25.328 1 96.88 5 PRO B CA 1
ATOM 2571 C C . PRO B 1 5 ? -18.672 37.562 25.016 1 96.88 5 PRO B C 1
ATOM 2573 O O . PRO B 1 5 ? -18.344 36.375 25.062 1 96.88 5 PRO B O 1
ATOM 2576 N N . SER B 1 6 ? -19.906 38 24.734 1 96.94 6 SER B N 1
ATOM 2577 C CA . SER B 1 6 ? -20.969 37.031 24.438 1 96.94 6 SER B CA 1
ATOM 2578 C C . SER B 1 6 ? -20.844 36.531 23.016 1 96.94 6 SER B C 1
ATOM 2580 O O . SER B 1 6 ? -21.266 35.406 22.734 1 96.94 6 SER B O 1
ATOM 2582 N N . THR B 1 7 ? -20.312 37.406 22.141 1 97.94 7 THR B N 1
ATOM 2583 C CA . THR B 1 7 ? -20.141 37.031 20.75 1 97.94 7 THR B CA 1
ATOM 2584 C C . THR B 1 7 ? -18.703 37.25 20.281 1 97.94 7 THR B C 1
ATOM 2586 O O . THR B 1 7 ? -17.938 37.938 20.953 1 97.94 7 THR B O 1
ATOM 2589 N N . MET B 1 8 ? -18.422 36.625 19.156 1 98.06 8 MET B N 1
ATOM 2590 C CA . MET B 1 8 ? -17.078 36.75 18.594 1 98.06 8 MET B CA 1
ATOM 2591 C C . MET B 1 8 ? -17.125 36.75 17.062 1 98.06 8 MET B C 1
ATOM 2593 O O . MET B 1 8 ? -18.062 36.219 16.469 1 98.06 8 MET B O 1
ATOM 2597 N N . PHE B 1 9 ? -16.078 37.312 16.516 1 98.31 9 PHE B N 1
ATOM 2598 C CA . PHE B 1 9 ? -15.844 37.156 15.086 1 98.31 9 PHE B CA 1
ATOM 2599 C C . PHE B 1 9 ? -15.203 35.812 14.789 1 98.31 9 PHE B C 1
ATOM 2601 O O . PHE B 1 9 ? -14.328 35.344 15.539 1 98.31 9 PHE B O 1
ATOM 2608 N N . ALA B 1 10 ? -15.641 35.156 13.711 1 98.25 10 ALA B N 1
ATOM 2609 C CA . ALA B 1 10 ? -15.055 33.906 13.25 1 98.25 10 ALA B CA 1
ATOM 2610 C C . ALA B 1 10 ? -15.141 33.781 11.734 1 98.25 10 ALA B C 1
ATOM 2612 O O . ALA B 1 10 ? -15.945 34.469 11.094 1 98.25 10 ALA B O 1
ATOM 2613 N N . VAL B 1 11 ? -14.234 33.031 11.195 1 98.5 11 VAL B N 1
ATOM 2614 C CA . VAL B 1 11 ? -14.297 32.625 9.789 1 98.5 11 VAL B CA 1
ATOM 2615 C C . VAL B 1 11 ? -15 31.281 9.672 1 98.5 11 VAL B C 1
ATOM 2617 O O . VAL B 1 11 ? -14.453 30.25 10.078 1 98.5 11 VAL B O 1
ATOM 2620 N N . LEU B 1 12 ? -16.172 31.297 9.062 1 98.25 12 LEU B N 1
ATOM 2621 C CA . LEU B 1 12 ? -17.094 30.156 9.141 1 98.25 12 LEU B CA 1
ATOM 2622 C C . LEU B 1 12 ? -17.109 29.391 7.828 1 98.25 12 LEU B C 1
ATOM 2624 O O . LEU B 1 12 ? -17.062 29.984 6.75 1 98.25 12 LEU B O 1
ATOM 2628 N N . GLN B 1 13 ? -17.188 28.094 7.988 1 97.5 13 GLN B N 1
ATOM 2629 C CA . GLN B 1 13 ? -17.359 27.234 6.824 1 97.5 13 GLN B CA 1
ATOM 2630 C C . GLN B 1 13 ? -18.766 27.344 6.254 1 97.5 13 GLN B C 1
ATOM 2632 O O . GLN B 1 13 ? -19.75 27.391 7.008 1 97.5 13 GLN B O 1
ATOM 2637 N N . THR B 1 14 ? -18.844 27.328 4.926 1 97.75 14 THR B N 1
ATOM 2638 C CA . THR B 1 14 ? -20.156 27.453 4.301 1 97.75 14 THR B CA 1
ATOM 2639 C C . THR B 1 14 ? -20.672 26.094 3.828 1 97.75 14 THR B C 1
ATOM 2641 O O . THR B 1 14 ? -21.859 25.938 3.559 1 97.75 14 THR B O 1
ATOM 2644 N N . GLY B 1 15 ? -19.766 25.188 3.672 1 95.81 15 GLY B N 1
ATOM 2645 C CA . GLY B 1 15 ? -20.156 23.859 3.246 1 95.81 15 GLY B CA 1
ATOM 2646 C C . GLY B 1 15 ? -20.375 22.906 4.402 1 95.81 15 GLY B C 1
ATOM 2647 O O . GLY B 1 15 ? -19.984 23.188 5.535 1 95.81 15 GLY B O 1
ATOM 2648 N N . ASP B 1 16 ? -21.062 21.781 4.055 1 96.44 16 ASP B N 1
ATOM 2649 C CA . ASP B 1 16 ? -21.312 20.703 5.008 1 96.44 16 ASP B CA 1
ATOM 2650 C C . ASP B 1 16 ? -20.875 19.359 4.449 1 96.44 16 ASP B C 1
ATOM 2652 O O . ASP B 1 16 ? -21.031 19.094 3.252 1 96.44 16 ASP B O 1
ATOM 2656 N N . GLY B 1 17 ? -20.312 18.562 5.371 1 95.44 17 GLY B N 1
ATOM 2657 C CA . GLY B 1 17 ? -19.938 17.219 4.961 1 95.44 17 GLY B CA 1
ATOM 2658 C C . GLY B 1 17 ? -18.75 17.203 4.008 1 95.44 17 GLY B C 1
ATOM 2659 O O . GLY B 1 17 ? -17.891 18.078 4.055 1 95.44 17 GLY B O 1
ATOM 2660 N N . TYR B 1 18 ? -18.656 16.141 3.262 1 94.81 18 TYR B N 1
ATOM 2661 C CA . TYR B 1 18 ? -17.578 15.93 2.299 1 94.81 18 TYR B CA 1
ATOM 2662 C C . TYR B 1 18 ? -17.969 16.469 0.924 1 94.81 18 TYR B C 1
ATOM 2664 O O . TYR B 1 18 ? -19.156 16.516 0.586 1 94.81 18 TYR B O 1
ATOM 2672 N N . SER B 1 19 ? -16.984 16.891 0.189 1 93.44 19 SER B N 1
ATOM 2673 C CA . SER B 1 19 ? -17.281 17.344 -1.164 1 93.44 19 SER B CA 1
ATOM 2674 C C . SER B 1 19 ? -17.25 16.188 -2.158 1 93.44 19 SER B C 1
ATOM 2676 O O . SER B 1 19 ? -17.844 16.281 -3.242 1 93.44 19 SER B O 1
ATOM 2678 N N . GLY B 1 20 ? -16.438 15.117 -1.749 1 86.75 20 GLY B N 1
ATOM 2679 C CA . GLY B 1 20 ? -16.266 14 -2.666 1 86.75 20 GLY B CA 1
ATOM 2680 C C . GLY B 1 20 ? -15.297 14.305 -3.793 1 86.75 20 GLY B C 1
ATOM 2681 O O . GLY B 1 20 ? -15.141 13.508 -4.723 1 86.75 20 GLY B O 1
ATOM 2682 N N . LYS B 1 21 ? -14.656 15.492 -3.752 1 86.88 21 LYS B N 1
ATOM 2683 C CA . LYS B 1 21 ? -13.727 15.922 -4.789 1 86.88 21 LYS B CA 1
ATOM 2684 C C . LYS B 1 21 ? -12.281 15.781 -4.32 1 86.88 21 LYS B C 1
ATOM 2686 O O . LYS B 1 21 ? -12.023 15.523 -3.141 1 86.88 21 LYS B O 1
ATOM 2691 N N . ALA B 1 22 ? -11.352 15.758 -5.254 1 85.44 22 ALA B N 1
ATOM 2692 C CA . ALA B 1 22 ? -9.914 15.719 -4.996 1 85.44 22 ALA B CA 1
ATOM 2693 C C . ALA B 1 22 ? -9.172 16.719 -5.891 1 85.44 22 ALA B C 1
ATOM 2695 O O . ALA B 1 22 ? -8.484 16.312 -6.828 1 85.44 22 ALA B O 1
ATOM 2696 N N . THR B 1 23 ? -9.289 17.969 -5.547 1 89.31 23 THR B N 1
ATOM 2697 C CA . THR B 1 23 ? -8.797 19.016 -6.449 1 89.31 23 THR B CA 1
ATOM 2698 C C . THR B 1 23 ? -7.523 19.641 -5.895 1 89.31 23 THR B C 1
ATOM 2700 O O . THR B 1 23 ? -6.953 20.547 -6.516 1 89.31 23 THR B O 1
ATOM 2703 N N . GLY B 1 24 ? -7.023 19.094 -4.727 1 88.81 24 GLY B N 1
ATOM 2704 C CA . GLY B 1 24 ? -5.805 19.625 -4.145 1 88.81 24 GLY B CA 1
ATOM 2705 C C . GLY B 1 24 ? -6.047 20.859 -3.281 1 88.81 24 GLY B C 1
ATOM 2706 O O . GLY B 1 24 ? -7.184 21.312 -3.148 1 88.81 24 GLY B O 1
ATOM 2707 N N . PRO B 1 25 ? -5.02 21.438 -2.717 1 91.38 25 PRO B N 1
ATOM 2708 C CA . PRO B 1 25 ? -5.188 22.484 -1.7 1 91.38 25 PRO B CA 1
ATOM 2709 C C . PRO B 1 25 ? -5.203 23.891 -2.295 1 91.38 25 PRO B C 1
ATOM 2711 O O . PRO B 1 25 ? -5.379 24.875 -1.567 1 91.38 25 PRO B O 1
ATOM 2714 N N . ALA B 1 26 ? -5.051 24.078 -3.564 1 92.25 26 ALA B N 1
ATOM 2715 C CA . ALA B 1 26 ? -5.031 25.406 -4.16 1 92.25 26 ALA B CA 1
ATOM 2716 C C . ALA B 1 26 ? -6.371 26.109 -3.973 1 92.25 26 ALA B C 1
ATOM 2718 O O . ALA B 1 26 ? -7.43 25.516 -4.203 1 92.25 26 ALA B O 1
ATOM 2719 N N . ILE B 1 27 ? -6.273 27.359 -3.555 1 94.44 27 ILE B N 1
ATOM 2720 C CA . ILE B 1 27 ? -7.457 28.188 -3.322 1 94.44 27 ILE B CA 1
ATOM 2721 C C . ILE B 1 27 ? -7.41 29.422 -4.219 1 94.44 27 ILE B C 1
ATOM 2723 O O . ILE B 1 27 ? -6.516 30.266 -4.086 1 94.44 27 ILE B O 1
ATOM 2727 N N . ALA B 1 28 ? -8.414 29.547 -5.086 1 95.38 28 ALA B N 1
ATOM 2728 C CA . ALA B 1 28 ? -8.484 30.734 -5.93 1 95.38 28 ALA B CA 1
ATOM 2729 C C . ALA B 1 28 ? -9.273 31.844 -5.246 1 95.38 28 ALA B C 1
ATOM 2731 O O . ALA B 1 28 ? -8.922 33.031 -5.352 1 95.38 28 ALA B O 1
ATOM 2732 N N . ASP B 1 29 ? -10.281 31.5 -4.574 1 97.69 29 ASP B N 1
ATOM 2733 C CA . ASP B 1 29 ? -11.125 32.438 -3.812 1 97.69 29 ASP B CA 1
ATOM 2734 C C . ASP B 1 29 ? -11.695 31.75 -2.568 1 97.69 29 ASP B C 1
ATOM 2736 O O . ASP B 1 29 ? -12.57 30.875 -2.668 1 97.69 29 ASP B O 1
ATOM 2740 N N . ALA B 1 30 ? -11.281 32.188 -1.419 1 98.12 30 ALA B N 1
ATOM 2741 C CA . ALA B 1 30 ? -11.688 31.562 -0.166 1 98.12 30 ALA B CA 1
ATOM 2742 C C . ALA B 1 30 ? -13.188 31.719 0.063 1 98.12 30 ALA B C 1
ATOM 2744 O O . ALA B 1 30 ? -13.797 30.922 0.779 1 98.12 30 ALA B O 1
ATOM 2745 N N . ALA B 1 31 ? -13.766 32.688 -0.565 1 98.38 31 ALA B N 1
ATOM 2746 C CA . ALA B 1 31 ? -15.188 32.969 -0.374 1 98.38 31 ALA B CA 1
ATOM 2747 C C . ALA B 1 31 ? -16.047 31.828 -0.917 1 98.38 31 ALA B C 1
ATOM 2749 O O . ALA B 1 31 ? -17.25 31.766 -0.623 1 98.38 31 ALA B O 1
ATOM 2750 N N . ASP B 1 32 ? -15.461 31 -1.697 1 98 32 ASP B N 1
ATOM 2751 C CA . ASP B 1 32 ? -16.188 29.844 -2.213 1 98 32 ASP B CA 1
ATOM 2752 C C . ASP B 1 32 ? -16.531 28.875 -1.093 1 98 32 ASP B C 1
ATOM 2754 O O . ASP B 1 32 ? -17.453 28.062 -1.228 1 98 32 ASP B O 1
ATOM 2758 N N . TRP B 1 33 ? -15.773 28.969 0.104 1 97.88 33 TRP B N 1
ATOM 2759 C CA . TRP B 1 33 ? -15.945 27.953 1.138 1 97.88 33 TRP B CA 1
ATOM 2760 C C . TRP B 1 33 ? -16.078 28.594 2.516 1 97.88 33 TRP B C 1
ATOM 2762 O O . TRP B 1 33 ? -16.406 27.922 3.49 1 97.88 33 TRP B O 1
ATOM 2772 N N . LEU B 1 34 ? -15.766 29.875 2.602 1 98.38 34 LEU B N 1
ATOM 2773 C CA . LEU B 1 34 ? -15.719 30.547 3.891 1 98.38 34 LEU B CA 1
ATOM 2774 C C . LEU B 1 34 ? -16.531 31.844 3.855 1 98.38 34 LEU B C 1
ATOM 2776 O O . LEU B 1 34 ? -16.656 32.469 2.803 1 98.38 34 LEU B O 1
ATOM 2780 N N . GLU B 1 35 ? -16.969 32.219 4.988 1 98.62 35 GLU B N 1
ATOM 2781 C CA . GLU B 1 35 ? -17.609 33.531 5.172 1 98.62 35 GLU B CA 1
ATOM 2782 C C . GLU B 1 35 ? -17.344 34.094 6.562 1 98.62 35 GLU B C 1
ATOM 2784 O O . GLU B 1 35 ? -17.172 33.344 7.52 1 98.62 35 GLU B O 1
ATOM 2789 N N . PRO B 1 36 ? -17.219 35.438 6.652 1 98.19 36 PRO B N 1
ATOM 2790 C CA . PRO B 1 36 ? -17.109 36.031 7.984 1 98.19 36 PRO B CA 1
ATOM 2791 C C . PRO B 1 36 ? -18.422 35.969 8.766 1 98.19 36 PRO B C 1
ATOM 2793 O O . PRO B 1 36 ? -19.5 36.031 8.172 1 98.19 36 PRO B O 1
ATOM 2796 N N . GLY B 1 37 ? -18.297 35.844 10.094 1 97.69 37 GLY B N 1
ATOM 2797 C CA . GLY B 1 37 ? -19.531 35.812 10.875 1 97.69 37 GLY B CA 1
ATOM 2798 C C . GLY B 1 37 ? -19.312 36.156 12.336 1 97.69 37 GLY B C 1
ATOM 2799 O O . GLY B 1 37 ? -18.172 36.125 12.828 1 97.69 37 GLY B O 1
ATOM 2800 N N . GLU B 1 38 ? -20.359 36.625 12.945 1 98.19 38 GLU B N 1
ATOM 2801 C CA . GLU B 1 38 ? -20.438 36.781 14.391 1 98.19 38 GLU B CA 1
ATOM 2802 C C . GLU B 1 38 ? -21.219 35.625 15.039 1 98.19 38 GLU B C 1
ATOM 2804 O O . GLU B 1 38 ? -22.375 35.375 14.68 1 98.19 38 GLU B O 1
ATOM 2809 N N . ILE B 1 39 ? -20.531 35 15.93 1 97.56 39 ILE B N 1
ATOM 2810 C CA . ILE B 1 39 ? -21.172 33.875 16.578 1 97.56 39 ILE B CA 1
ATOM 2811 C C . ILE B 1 39 ? -21 33.969 18.094 1 97.56 39 ILE B C 1
ATOM 2813 O O . ILE B 1 39 ? -20.219 34.781 18.578 1 97.56 39 ILE B O 1
ATOM 2817 N N . ALA B 1 40 ? -21.75 33.156 18.828 1 97.56 40 ALA B N 1
ATOM 2818 C CA . ALA B 1 40 ? -21.609 33.125 20.281 1 97.56 40 ALA B CA 1
ATOM 2819 C C . ALA B 1 40 ? -20.25 32.531 20.688 1 97.56 40 ALA B C 1
ATOM 2821 O O . ALA B 1 40 ? -19.766 31.594 20.078 1 97.56 40 ALA B O 1
ATOM 2822 N N . VAL B 1 41 ? -19.672 33.156 21.688 1 97.5 41 VAL B N 1
ATOM 2823 C CA . VAL B 1 41 ? -18.5 32.531 22.297 1 97.5 41 VAL B CA 1
ATOM 2824 C C . VAL B 1 41 ? -18.891 31.25 23.016 1 97.5 41 VAL B C 1
ATOM 2826 O O . VAL B 1 41 ? -19.797 31.25 23.844 1 97.5 41 VAL B O 1
ATOM 2829 N N . PRO B 1 42 ? -18.234 30.172 22.703 1 95.44 42 PRO B N 1
ATOM 2830 C CA . PRO B 1 42 ? -18.625 28.906 23.344 1 95.44 42 PRO B CA 1
ATOM 2831 C C . PRO B 1 42 ? -18.234 28.875 24.828 1 95.44 42 PRO B C 1
ATOM 2833 O O . PRO B 1 42 ? -17.312 29.578 25.25 1 95.44 42 PRO B O 1
ATOM 2836 N N . GLN B 1 43 ? -18.969 28.125 25.547 1 95.31 43 GLN B N 1
ATOM 2837 C CA . GLN B 1 43 ? -18.656 27.859 26.953 1 95.31 43 GLN B CA 1
ATOM 2838 C C . GLN B 1 43 ? -18.016 26.484 27.125 1 95.31 43 GLN B C 1
ATOM 2840 O O . GLN B 1 43 ? -18.516 25.484 26.609 1 95.31 43 GLN B O 1
ATOM 2845 N N . PRO B 1 44 ? -16.891 26.484 27.859 1 96.31 44 PRO B N 1
ATOM 2846 C CA . PRO B 1 44 ? -16.234 25.188 28 1 96.31 44 PRO B CA 1
ATOM 2847 C C . PRO B 1 44 ? -17 24.234 28.922 1 96.31 44 PRO B C 1
ATOM 2849 O O . PRO B 1 44 ? -17.391 24.609 30.031 1 96.31 44 PRO B O 1
ATOM 2852 N N . GLY B 1 45 ? -17.234 23.031 28.406 1 96 45 GLY B N 1
ATOM 2853 C CA . GLY B 1 45 ? -17.734 21.953 29.25 1 96 45 GLY B CA 1
ATOM 2854 C C . GLY B 1 45 ? -16.625 21.188 29.953 1 96 45 GLY B C 1
ATOM 2855 O O . GLY B 1 45 ? -15.477 21.625 29.969 1 96 45 GLY B O 1
ATOM 2856 N N . PRO B 1 46 ? -17.031 20.094 30.656 1 97.25 46 PRO B N 1
ATOM 2857 C CA . PRO B 1 46 ? -16.016 19.297 31.359 1 97.25 46 PRO B CA 1
ATOM 2858 C C . PRO B 1 46 ? -14.875 18.859 30.453 1 97.25 46 PRO B C 1
ATOM 2860 O O . PRO B 1 46 ? -15.125 18.328 29.359 1 97.25 46 PRO B O 1
ATOM 2863 N N . GLY B 1 47 ? -13.648 19.125 30.922 1 96 47 GLY B N 1
ATOM 2864 C CA . GLY B 1 47 ? -12.469 18.703 30.188 1 96 47 GLY B CA 1
ATOM 2865 C C . GLY B 1 47 ? -12.125 19.625 29.031 1 96 47 GLY B C 1
ATOM 2866 O O . GLY B 1 47 ? -11.219 19.328 28.25 1 96 47 GLY B O 1
ATOM 2867 N N . GLU B 1 48 ? -12.828 20.75 28.922 1 96.62 48 GLU B N 1
ATOM 2868 C CA . GLU B 1 48 ? -12.617 21.641 27.781 1 96.62 48 GLU B CA 1
ATOM 2869 C C . GLU B 1 48 ? -12 22.969 28.234 1 96.62 48 GLU B C 1
ATOM 2871 O O . GLU B 1 48 ? -12.094 23.328 29.422 1 96.62 48 GLU B O 1
ATOM 2876 N N . ALA B 1 49 ? -11.312 23.594 27.359 1 96.69 49 ALA B N 1
ATOM 2877 C CA . ALA B 1 49 ? -10.695 24.891 27.594 1 96.69 49 ALA B CA 1
ATOM 2878 C C . ALA B 1 49 ? -11.109 25.906 26.516 1 96.69 49 ALA B C 1
ATOM 2880 O O . ALA B 1 49 ? -11.227 25.547 25.344 1 96.69 49 ALA B O 1
ATOM 2881 N N . LEU B 1 50 ? -11.344 27.031 26.969 1 97 50 LEU B N 1
ATOM 2882 C CA . LEU B 1 50 ? -11.578 28.156 26.062 1 97 50 LEU B CA 1
ATOM 2883 C C . LEU B 1 50 ? -10.328 29.016 25.922 1 97 50 LEU B C 1
ATOM 2885 O O . LEU B 1 50 ? -9.773 29.484 26.922 1 97 50 LEU B O 1
ATOM 2889 N N . ILE B 1 51 ? -9.93 29.203 24.703 1 97.75 51 ILE B N 1
ATOM 2890 C CA . ILE B 1 51 ? -8.664 29.875 24.422 1 97.75 51 ILE B CA 1
ATOM 2891 C C . ILE B 1 51 ? -8.922 31.188 23.688 1 97.75 51 ILE B C 1
ATOM 2893 O O . ILE B 1 51 ? -9.648 31.203 22.688 1 97.75 51 ILE B O 1
ATOM 2897 N N . ARG B 1 52 ? -8.422 32.25 24.172 1 98.44 52 ARG B N 1
ATOM 2898 C CA . ARG B 1 52 ? -8.344 33.5 23.391 1 98.44 52 ARG B CA 1
ATOM 2899 C C . ARG B 1 52 ? -7.195 33.438 22.391 1 98.44 52 ARG B C 1
ATOM 2901 O O . ARG B 1 52 ? -6.027 33.344 22.781 1 98.44 52 ARG B O 1
ATOM 2908 N N . LEU B 1 53 ? -7.535 33.5 21.141 1 98.38 53 LEU B N 1
ATOM 2909 C CA . LEU B 1 53 ? -6.555 33.281 20.094 1 98.38 53 LEU B CA 1
ATOM 2910 C C . LEU B 1 53 ? -5.484 34.375 20.094 1 98.38 53 LEU B C 1
ATOM 2912 O O . LEU B 1 53 ? -5.797 35.562 20.188 1 98.38 53 LEU B O 1
ATOM 2916 N N . ARG B 1 54 ? -4.254 33.938 20.062 1 98.62 54 ARG B N 1
ATOM 2917 C CA . ARG B 1 54 ? -3.15 34.844 19.766 1 98.62 54 ARG B CA 1
ATOM 2918 C C . ARG B 1 54 ? -2.76 34.75 18.297 1 98.62 54 ARG B C 1
ATOM 2920 O O . ARG B 1 54 ? -2.545 35.781 17.656 1 98.62 54 ARG B O 1
ATOM 2927 N N . MET B 1 55 ? -2.688 33.531 17.812 1 98.81 55 MET B N 1
ATOM 2928 C CA . MET B 1 55 ? -2.25 33.312 16.438 1 98.81 55 MET B CA 1
ATOM 2929 C C . MET B 1 55 ? -2.627 31.922 15.961 1 98.81 55 MET B C 1
ATOM 2931 O O . MET B 1 55 ? -2.598 30.969 16.75 1 98.81 55 MET B O 1
ATOM 2935 N N . ALA B 1 56 ? -3.086 31.781 14.742 1 98.56 56 ALA B N 1
ATOM 2936 C CA . ALA B 1 56 ? -3.271 30.5 14.07 1 98.56 56 ALA B CA 1
ATOM 2937 C C . ALA B 1 56 ? -2.389 30.406 12.836 1 98.56 56 ALA B C 1
ATOM 2939 O O . ALA B 1 56 ? -1.907 31.406 12.32 1 98.56 56 ALA B O 1
ATOM 2940 N N . SER B 1 57 ? -2.064 29.25 12.445 1 98.31 57 SER B N 1
ATOM 2941 C CA . SER B 1 57 ? -1.302 29.016 11.219 1 98.31 57 SER B CA 1
ATOM 2942 C C . SER B 1 57 ? -2.146 28.312 10.164 1 98.31 57 SER B C 1
ATOM 2944 O O . SER B 1 57 ? -3.125 27.641 10.5 1 98.31 57 SER B O 1
ATOM 2946 N N . VAL B 1 58 ? -1.838 28.516 8.891 1 97.81 58 VAL B N 1
ATOM 2947 C CA . VAL B 1 58 ? -2.553 27.875 7.793 1 97.81 58 VAL B CA 1
ATOM 2948 C C . VAL B 1 58 ? -1.729 26.703 7.254 1 97.81 58 VAL B C 1
ATOM 2950 O O . VAL B 1 58 ? -0.569 26.875 6.871 1 97.81 58 VAL B O 1
ATOM 2953 N N . ASN B 1 59 ? -2.279 25.547 7.277 1 96.56 59 ASN B N 1
ATOM 2954 C CA . ASN B 1 59 ? -1.681 24.344 6.699 1 96.56 59 ASN B CA 1
ATOM 2955 C C . ASN B 1 59 ? -2.426 23.906 5.445 1 96.56 59 ASN B C 1
ATOM 2957 O O . ASN B 1 59 ? -3.607 24.203 5.277 1 96.56 59 ASN B O 1
ATOM 2961 N N . PRO B 1 60 ? -1.696 23.125 4.578 1 95.44 60 PRO B N 1
ATOM 2962 C CA . PRO B 1 60 ? -2.426 22.516 3.463 1 95.44 60 PRO B CA 1
ATOM 2963 C C . PRO B 1 60 ? -3.629 21.703 3.922 1 95.44 60 PRO B C 1
ATOM 2965 O O . PRO B 1 60 ? -4.648 21.641 3.225 1 95.44 60 PRO B O 1
ATOM 2968 N N . SER B 1 61 ? -3.541 21.078 5.07 1 94.62 61 SER B N 1
ATOM 2969 C CA . SER B 1 61 ? -4.652 20.297 5.621 1 94.62 61 SER B CA 1
ATOM 2970 C C . SER B 1 61 ? -5.867 21.188 5.871 1 94.62 61 SER B C 1
ATOM 2972 O O . SER B 1 61 ? -7.008 20.75 5.703 1 94.62 61 SER B O 1
ATOM 2974 N N . ASP B 1 62 ? -5.672 22.453 6.266 1 96.25 62 ASP B N 1
ATOM 2975 C CA . ASP B 1 62 ? -6.781 23.391 6.43 1 96.25 62 ASP B CA 1
ATOM 2976 C C . ASP B 1 62 ? -7.508 23.609 5.109 1 96.25 62 ASP B C 1
ATOM 2978 O O . ASP B 1 62 ? -8.742 23.672 5.074 1 96.25 62 ASP B O 1
ATOM 2982 N N . LEU B 1 63 ? -6.727 23.75 4.086 1 96.5 63 LEU B N 1
ATOM 2983 C CA . LEU B 1 63 ? -7.277 24.047 2.768 1 96.5 63 LEU B CA 1
ATOM 2984 C C . LEU B 1 63 ? -8.062 22.859 2.223 1 96.5 63 LEU B C 1
ATOM 2986 O O . LEU B 1 63 ? -9.164 23.016 1.708 1 96.5 63 LEU B O 1
ATOM 2990 N N . HIS B 1 64 ? -7.48 21.641 2.428 1 95 64 HIS B N 1
ATOM 2991 C CA . HIS B 1 64 ? -8.234 20.438 2.072 1 95 64 HIS B CA 1
ATOM 2992 C C . HIS B 1 64 ? -9.531 20.359 2.867 1 95 64 HIS B C 1
ATOM 2994 O O . HIS B 1 64 ? -10.57 19.953 2.332 1 95 64 HIS B O 1
ATOM 3000 N N . PHE B 1 65 ? -9.508 20.75 4.074 1 94.38 65 PHE B N 1
ATOM 3001 C CA . PHE B 1 65 ? -10.656 20.625 4.965 1 94.38 65 PHE B CA 1
ATOM 3002 C C . PHE B 1 65 ? -11.766 21.578 4.531 1 94.38 65 PHE B C 1
ATOM 3004 O O . PHE B 1 65 ? -12.914 21.156 4.359 1 94.38 65 PHE B O 1
ATOM 3011 N N . ILE B 1 66 ? -11.445 22.812 4.297 1 95.88 66 ILE B N 1
ATOM 3012 C CA . ILE B 1 66 ? -12.508 23.766 3.977 1 95.88 66 ILE B CA 1
ATOM 3013 C C . ILE B 1 66 ? -13.117 23.422 2.621 1 95.88 66 ILE B C 1
ATOM 3015 O O . ILE B 1 66 ? -14.281 23.75 2.359 1 95.88 66 ILE B O 1
ATOM 3019 N N . LYS B 1 67 ? -12.398 22.703 1.811 1 95.56 67 LYS B N 1
ATOM 3020 C CA . LYS B 1 67 ? -12.898 22.266 0.507 1 95.56 67 LYS B CA 1
ATOM 3021 C C . LYS B 1 67 ? -13.703 20.984 0.622 1 95.56 67 LYS B C 1
ATOM 3023 O O . LYS B 1 67 ? -14.297 20.516 -0.359 1 95.56 67 LYS B O 1
ATOM 3028 N N . GLY B 1 68 ? -13.711 20.375 1.784 1 94.81 68 GLY B N 1
ATOM 3029 C CA . GLY B 1 68 ? -14.438 19.141 1.999 1 94.81 68 GLY B CA 1
ATOM 3030 C C . GLY B 1 68 ? -13.688 17.922 1.51 1 94.81 68 GLY B C 1
ATOM 3031 O O . GLY B 1 68 ? -14.297 16.891 1.185 1 94.81 68 GLY B O 1
ATOM 3032 N N . GLU B 1 69 ? -12.352 18.016 1.402 1 92.38 69 GLU B N 1
ATOM 3033 C CA . GLU B 1 69 ? -11.508 16.969 0.843 1 92.38 69 GLU B CA 1
ATOM 3034 C C . GLU B 1 69 ? -10.617 16.344 1.916 1 92.38 69 GLU B C 1
ATOM 3036 O O . GLU B 1 69 ? -9.602 15.719 1.603 1 92.38 69 GLU B O 1
ATOM 3041 N N . TYR B 1 70 ? -10.977 16.469 3.098 1 91.25 70 TYR B N 1
ATOM 3042 C CA . TYR B 1 70 ? -10.172 16.016 4.23 1 91.25 70 TYR B CA 1
ATOM 3043 C C . TYR B 1 70 ? -10.828 14.828 4.922 1 91.25 70 TYR B C 1
ATOM 3045 O O . TYR B 1 70 ? -11.852 14.32 4.461 1 91.25 70 TYR B O 1
ATOM 3053 N N . GLY B 1 71 ? -10.18 14.234 5.867 1 88.62 71 GLY B N 1
ATOM 3054 C CA . GLY B 1 71 ? -10.586 13 6.52 1 88.62 71 GLY B CA 1
ATOM 3055 C C . GLY B 1 71 ? -11.734 13.195 7.5 1 88.62 71 GLY B C 1
ATOM 3056 O O . GLY B 1 71 ? -12.219 12.227 8.086 1 88.62 71 GLY B O 1
ATOM 3057 N N . GLN B 1 72 ? -12.148 14.406 7.719 1 89.44 72 GLN B N 1
ATOM 3058 C CA . GLN B 1 72 ? -13.305 14.727 8.555 1 89.44 72 GLN B CA 1
ATOM 3059 C C . GLN B 1 72 ? -14.281 15.633 7.816 1 89.44 72 GLN B C 1
ATOM 3061 O O . GLN B 1 72 ? -13.875 16.469 7.012 1 89.44 72 GLN B O 1
ATOM 3066 N N . PRO B 1 73 ? -15.555 15.477 8.117 1 92.38 73 PRO B N 1
ATOM 3067 C CA . PRO B 1 73 ? -16.562 16.281 7.418 1 92.38 73 PRO B CA 1
ATOM 3068 C C . PRO B 1 73 ? -16.594 17.719 7.891 1 92.38 73 PRO B C 1
ATOM 3070 O O . PRO B 1 73 ? -16.375 18 9.078 1 92.38 73 PRO B O 1
ATOM 3073 N N . ARG B 1 74 ? -16.906 18.547 6.961 1 93.69 74 ARG B N 1
ATOM 3074 C CA . ARG B 1 74 ? -17.172 19.938 7.32 1 93.69 74 ARG B CA 1
ATOM 3075 C C . ARG B 1 74 ? -18.469 20.062 8.133 1 93.69 74 ARG B C 1
ATOM 3077 O O . ARG B 1 74 ? -19.359 19.219 8.023 1 93.69 74 ARG B O 1
ATOM 3084 N N . VAL B 1 75 ? -18.484 21.062 8.922 1 95.19 75 VAL B N 1
ATOM 3085 C CA . VAL B 1 75 ? -19.688 21.469 9.625 1 95.19 75 VAL B CA 1
ATOM 3086 C C . VAL B 1 75 ? -20.031 22.906 9.273 1 95.19 75 VAL B C 1
ATOM 3088 O O . VAL B 1 75 ? -19.344 23.844 9.703 1 95.19 75 VAL B O 1
ATOM 3091 N N . LYS B 1 76 ? -21.109 23.062 8.578 1 96.25 76 LYS B N 1
ATOM 3092 C CA . LYS B 1 76 ? -21.516 24.406 8.18 1 96.25 76 LYS B CA 1
ATOM 3093 C C . LYS B 1 76 ? -21.703 25.297 9.391 1 96.25 76 LYS B C 1
ATOM 3095 O O . LYS B 1 76 ? -22.328 24.906 10.383 1 96.25 76 LYS B O 1
ATOM 3100 N N . GLY B 1 77 ? -21.125 26.469 9.312 1 96.38 77 GLY B N 1
ATOM 3101 C CA . GLY B 1 77 ? -21.297 27.438 10.383 1 96.38 77 GLY B CA 1
ATOM 3102 C C . GLY B 1 77 ? -20.234 27.328 11.461 1 96.38 77 GLY B C 1
ATOM 3103 O O . GLY B 1 77 ? -20.156 28.188 12.352 1 96.38 77 GLY B O 1
ATOM 3104 N N . ALA B 1 78 ? -19.422 26.328 11.398 1 96.25 78 ALA B N 1
ATOM 3105 C CA . ALA B 1 78 ? -18.328 26.188 12.344 1 96.25 78 ALA B CA 1
ATOM 3106 C C . ALA B 1 78 ? -17.078 26.938 11.844 1 96.25 78 ALA B C 1
ATOM 3108 O O . ALA B 1 78 ? -16.859 27.031 10.641 1 96.25 78 ALA B O 1
ATOM 3109 N N . PRO B 1 79 ? -16.297 27.453 12.781 1 97.56 79 PRO B N 1
ATOM 3110 C CA . PRO B 1 79 ? -15.039 28.078 12.367 1 97.56 79 PRO B CA 1
ATOM 3111 C C . PRO B 1 79 ? -14.094 27.094 11.688 1 97.56 79 PRO B C 1
ATOM 3113 O O . PRO B 1 79 ? -14.078 25.906 12.016 1 97.56 79 PRO B O 1
ATOM 3116 N N . ALA B 1 80 ? -13.25 27.609 10.742 1 96.94 80 ALA B N 1
ATOM 3117 C CA . ALA B 1 80 ? -12.227 26.812 10.055 1 96.94 80 ALA B CA 1
ATOM 3118 C C . ALA B 1 80 ? -10.914 26.828 10.828 1 96.94 80 ALA B C 1
ATOM 3120 O O . ALA B 1 80 ? -10.797 27.516 11.852 1 96.94 80 ALA B O 1
ATOM 3121 N N . GLY B 1 81 ? -9.984 25.984 10.367 1 97 81 GLY B N 1
ATOM 3122 C CA . GLY B 1 81 ? -8.641 25.969 10.922 1 97 81 GLY B CA 1
ATOM 3123 C C . GLY B 1 81 ? -8.438 24.875 11.961 1 97 81 GLY B C 1
ATOM 3124 O O . GLY B 1 81 ? -9.344 24.578 12.75 1 97 81 GLY B O 1
ATOM 3125 N N . PHE B 1 82 ? -7.16 24.406 12.102 1 95.56 82 PHE B N 1
ATOM 3126 C CA . PHE B 1 82 ? -6.91 23.266 12.969 1 95.56 82 PHE B CA 1
ATOM 3127 C C . PHE B 1 82 ? -6.062 23.672 14.164 1 95.56 82 PHE B C 1
ATOM 3129 O O . PHE B 1 82 ? -6.215 23.109 15.258 1 95.56 82 PHE B O 1
ATOM 3136 N N . GLU B 1 83 ? -5.102 24.609 13.93 1 97.25 83 GLU B N 1
ATOM 3137 C CA . GLU B 1 83 ? -4.125 24.766 15 1 97.25 83 GLU B CA 1
ATOM 3138 C C . GLU B 1 83 ? -3.807 26.234 15.25 1 97.25 83 GLU B C 1
ATOM 3140 O O . GLU B 1 83 ? -4.039 27.094 14.383 1 97.25 83 GLU B O 1
ATOM 3145 N N . GLY B 1 84 ? -3.307 26.484 16.453 1 98.25 84 GLY B N 1
ATOM 3146 C CA . GLY B 1 84 ? -2.859 27.812 16.875 1 98.25 84 GLY B CA 1
ATOM 3147 C C . GLY B 1 84 ? -2.297 27.844 18.281 1 98.25 84 GLY B C 1
ATOM 3148 O O . GLY B 1 84 ? -1.95 26.797 18.844 1 98.25 84 GLY B O 1
ATOM 3149 N N . CYS B 1 85 ? -2.08 29.078 18.734 1 98.62 85 CYS B N 1
ATOM 3150 C CA . CYS B 1 85 ? -1.713 29.297 20.141 1 98.62 85 CYS B CA 1
ATOM 3151 C C . CYS B 1 85 ? -2.498 30.453 20.734 1 98.62 85 CYS B C 1
ATOM 3153 O O . CYS B 1 85 ? -3.062 31.266 20 1 98.62 85 CYS B O 1
ATOM 3155 N N . GLY B 1 86 ? -2.633 30.422 22.016 1 98.44 86 GLY B N 1
ATOM 3156 C CA . GLY B 1 86 ? -3.365 31.469 22.719 1 98.44 86 GLY B CA 1
ATOM 3157 C C . GLY B 1 86 ? -3.375 31.281 24.219 1 98.44 86 GLY B C 1
ATOM 3158 O O . GLY B 1 86 ? -2.631 30.453 24.75 1 98.44 86 GLY B O 1
ATOM 3159 N N . ASP B 1 87 ? -4.199 32.125 24.828 1 98.38 87 ASP B N 1
ATOM 3160 C CA . ASP B 1 87 ? -4.316 32.094 26.281 1 98.38 87 ASP B CA 1
ATOM 3161 C C . ASP B 1 87 ? -5.602 31.406 26.719 1 98.38 87 ASP B C 1
ATOM 3163 O O . ASP B 1 87 ? -6.691 31.734 26.25 1 98.38 87 ASP B O 1
ATOM 3167 N N . VAL B 1 88 ? -5.445 30.484 27.672 1 98.44 88 VAL B N 1
ATOM 3168 C CA . VAL B 1 88 ? -6.641 29.859 28.219 1 98.44 88 VAL B CA 1
ATOM 3169 C C . VAL B 1 88 ? -7.344 30.828 29.156 1 98.44 88 VAL B C 1
ATOM 3171 O O . VAL B 1 88 ? -6.781 31.234 30.188 1 98.44 88 VAL B O 1
ATOM 3174 N N . VAL B 1 89 ? -8.586 31.156 28.844 1 98.25 89 VAL B N 1
ATOM 3175 C CA . VAL B 1 89 ? -9.266 32.219 29.609 1 98.25 89 VAL B CA 1
ATOM 3176 C C . VAL B 1 89 ? -10.383 31.594 30.453 1 98.25 89 VAL B C 1
ATOM 3178 O O . VAL B 1 89 ? -10.875 32.219 31.391 1 98.25 89 VAL B O 1
ATOM 3181 N N . ALA B 1 90 ? -10.836 30.438 30.094 1 97.5 90 ALA B N 1
ATOM 3182 C CA . ALA B 1 90 ? -11.828 29.688 30.859 1 97.5 90 ALA B CA 1
ATOM 3183 C C . ALA B 1 90 ? -11.68 28.188 30.625 1 97.5 90 ALA B C 1
ATOM 3185 O O . ALA B 1 90 ? -11.109 27.766 29.609 1 97.5 90 ALA B O 1
ATOM 3186 N N . ALA B 1 91 ? -12.141 27.422 31.594 1 97.5 91 ALA B N 1
ATOM 3187 C CA . ALA B 1 91 ? -12.086 25.969 31.469 1 97.5 91 ALA B CA 1
ATOM 3188 C C . ALA B 1 91 ? -13.227 25.312 32.219 1 97.5 91 ALA B C 1
ATOM 3190 O O . ALA B 1 91 ? -13.805 25.922 33.125 1 97.5 91 ALA B O 1
ATOM 3191 N N . GLY B 1 92 ? -13.57 24.156 31.734 1 97.12 92 GLY B N 1
ATOM 3192 C CA . GLY B 1 92 ? -14.539 23.359 32.5 1 97.12 92 GLY B CA 1
ATOM 3193 C C . GLY B 1 92 ? -13.891 22.484 33.531 1 97.12 92 GLY B C 1
ATOM 3194 O O . GLY B 1 92 ? -12.688 22.562 33.781 1 97.12 92 GLY B O 1
ATOM 3195 N N . ALA B 1 93 ? -14.789 21.688 34.156 1 97.19 93 ALA B N 1
ATOM 3196 C CA . ALA B 1 93 ? -14.32 20.812 35.25 1 97.19 93 ALA B CA 1
ATOM 3197 C C . ALA B 1 93 ? -13.211 19.875 34.75 1 97.19 93 ALA B C 1
ATOM 3199 O O . ALA B 1 93 ? -13.336 19.266 33.688 1 97.19 93 ALA B O 1
ATOM 3200 N N . GLY B 1 94 ? -12.117 19.828 35.469 1 96.88 94 GLY B N 1
ATOM 3201 C CA . GLY B 1 94 ? -11.016 18.938 35.156 1 96.88 94 GLY B CA 1
ATOM 3202 C C . GLY B 1 94 ? -9.93 19.609 34.344 1 96.88 94 GLY B C 1
ATOM 3203 O O . GLY B 1 94 ? -8.852 19.031 34.125 1 96.88 94 GLY B O 1
ATOM 3204 N N . ALA B 1 95 ? -10.172 20.875 33.844 1 97.06 95 ALA B N 1
ATOM 3205 C CA . ALA B 1 95 ? -9.203 21.562 33 1 97.06 95 ALA B CA 1
ATOM 3206 C C . ALA B 1 95 ? -8.797 22.906 33.594 1 97.06 95 ALA B C 1
ATOM 3208 O O . ALA B 1 95 ? -8.133 23.703 32.969 1 97.06 95 ALA B O 1
ATOM 3209 N N . GLU B 1 96 ? -9.125 23.078 34.781 1 96.38 96 GLU B N 1
ATOM 3210 C CA . GLU B 1 96 ? -8.945 24.375 35.438 1 96.38 96 GLU B CA 1
ATOM 3211 C C . GLU B 1 96 ? -7.473 24.75 35.531 1 96.38 96 GLU B C 1
ATOM 3213 O O . GLU B 1 96 ? -7.133 25.938 35.531 1 96.38 96 GLU B O 1
ATOM 3218 N N . GLY B 1 97 ? -6.676 23.781 35.594 1 96.62 97 GLY B N 1
ATOM 3219 C CA . GLY B 1 97 ? -5.246 24.031 35.719 1 96.62 97 GLY B CA 1
ATOM 3220 C C . GLY B 1 97 ? -4.648 24.75 34.531 1 96.62 97 GLY B C 1
ATOM 3221 O O . GLY B 1 97 ? -3.549 25.297 34.625 1 96.62 97 GLY B O 1
ATOM 3222 N N . LEU B 1 98 ? -5.316 24.797 33.438 1 97.62 98 LEU B N 1
ATOM 3223 C CA . LEU B 1 98 ? -4.812 25.406 32.219 1 97.62 98 LEU B CA 1
ATOM 3224 C C . LEU B 1 98 ? -5.121 26.906 32.188 1 97.62 98 LEU B C 1
ATOM 3226 O O . LEU B 1 98 ? -4.543 27.656 31.406 1 97.62 98 LEU B O 1
ATOM 3230 N N . VAL B 1 99 ? -6.059 27.344 33 1 97.81 99 VAL B N 1
ATOM 3231 C CA . VAL B 1 99 ? -6.488 28.75 32.938 1 97.81 99 VAL B CA 1
ATOM 3232 C C . VAL B 1 99 ? -5.309 29.656 33.281 1 97.81 99 VAL B C 1
ATOM 3234 O O . VAL B 1 99 ? -4.586 29.438 34.25 1 97.81 99 VAL B O 1
ATOM 3237 N N . GLY B 1 100 ? -5.117 30.609 32.375 1 97.56 100 GLY B N 1
ATOM 3238 C CA . GLY B 1 100 ? -4.031 31.562 32.562 1 97.56 100 GLY B CA 1
ATOM 3239 C C . GLY B 1 100 ? -2.775 31.188 31.812 1 97.56 100 GLY B C 1
ATOM 3240 O O . GLY B 1 100 ? -1.86 32 31.672 1 97.56 100 GLY B O 1
ATOM 3241 N N . GLN B 1 101 ? -2.76 30.031 31.281 1 98.06 101 GLN B N 1
ATOM 3242 C CA . GLN B 1 101 ? -1.575 29.562 30.562 1 98.06 101 GLN B CA 1
ATOM 3243 C C . GLN B 1 101 ? -1.676 29.875 29.062 1 98.06 101 GLN B C 1
ATOM 3245 O O . GLN B 1 101 ? -2.77 29.859 28.5 1 98.06 101 GLN B O 1
ATOM 3250 N N . ARG B 1 102 ? -0.503 30.156 28.484 1 98.44 102 ARG B N 1
ATOM 3251 C CA . ARG B 1 102 ? -0.372 30.172 27.031 1 98.44 102 ARG B CA 1
ATOM 3252 C C . ARG B 1 102 ? -0.153 28.781 26.469 1 98.44 102 ARG B C 1
ATOM 3254 O O . ARG B 1 102 ? 0.74 28.062 26.922 1 98.44 102 ARG B O 1
ATOM 3261 N N . VAL B 1 103 ? -0.975 28.375 25.484 1 98.5 103 VAL B N 1
ATOM 3262 C CA . VAL B 1 103 ? -0.913 26.984 25.016 1 98.5 103 VAL B CA 1
ATOM 3263 C C . VAL B 1 103 ? -0.886 26.969 23.484 1 98.5 103 VAL B C 1
ATOM 3265 O O . VAL B 1 103 ? -1.417 27.875 22.828 1 98.5 103 VAL B O 1
ATOM 3268 N N . ALA B 1 104 ? -0.166 26.062 22.922 1 98.19 104 ALA B N 1
ATOM 3269 C CA . ALA B 1 104 ? -0.474 25.578 21.578 1 98.19 104 ALA B CA 1
ATOM 3270 C C . ALA B 1 104 ? -1.654 24.609 21.594 1 98.19 104 ALA B C 1
ATOM 3272 O O . ALA B 1 104 ? -1.832 23.859 22.562 1 98.19 104 ALA B O 1
ATOM 3273 N N . PHE B 1 105 ? -2.494 24.625 20.531 1 96.69 105 PHE B N 1
ATOM 3274 C CA . PHE B 1 105 ? -3.68 23.781 20.578 1 96.69 105 PHE B CA 1
ATOM 3275 C C . PHE B 1 105 ? -4.027 23.266 19.188 1 96.69 105 PHE B C 1
ATOM 3277 O O . PHE B 1 105 ? -3.592 23.828 18.188 1 96.69 105 PHE B O 1
ATOM 3284 N N . VAL B 1 106 ? -4.66 22.125 19.156 1 94.38 106 VAL B N 1
ATOM 3285 C CA . VAL B 1 106 ? -5.422 21.688 18 1 94.38 106 VAL B CA 1
ATOM 3286 C C . VAL B 1 106 ? -6.918 21.797 18.281 1 94.38 106 VAL B C 1
ATOM 3288 O O . VAL B 1 106 ? -7.398 21.344 19.312 1 94.38 106 VAL B O 1
ATOM 3291 N N . ALA B 1 107 ? -7.508 22.422 17.297 1 86.69 107 ALA B N 1
ATOM 3292 C CA . ALA B 1 107 ? -8.945 22.641 17.469 1 86.69 107 ALA B CA 1
ATOM 3293 C C . ALA B 1 107 ? -9.734 21.391 17.125 1 86.69 107 ALA B C 1
ATOM 3295 O O . ALA B 1 107 ? -9.32 20.594 16.281 1 86.69 107 ALA B O 1
ATOM 3296 N N . ALA B 1 108 ? -10.734 21.031 17.828 1 69.38 108 ALA B N 1
ATOM 3297 C CA . ALA B 1 108 ? -11.625 19.906 17.562 1 69.38 108 ALA B CA 1
ATOM 3298 C C . ALA B 1 108 ? -12.852 20.344 16.766 1 69.38 108 ALA B C 1
ATOM 3300 O O . ALA B 1 108 ? -12.758 20.625 15.57 1 69.38 108 ALA B O 1
ATOM 3301 N N . SER B 1 109 ? -13.945 20.75 17.391 1 63.03 109 SER B N 1
ATOM 3302 C CA . SER B 1 109 ? -15.289 20.984 16.875 1 63.03 109 SER B CA 1
ATOM 3303 C C . SER B 1 109 ? -15.453 22.422 16.391 1 63.03 109 SER B C 1
ATOM 3305 O O . SER B 1 109 ? -16.234 22.688 15.469 1 63.03 109 SER B O 1
ATOM 3307 N N . SER B 1 110 ? -14.711 23.391 16.75 1 66.25 110 SER B N 1
ATOM 3308 C CA . SER B 1 110 ? -15.023 24.781 16.453 1 66.25 110 SER B CA 1
ATOM 3309 C C . SER B 1 110 ? -13.906 25.438 15.648 1 66.25 110 SER B C 1
ATOM 3311 O O . SER B 1 110 ? -14.133 26.469 14.984 1 66.25 110 SER B O 1
ATOM 3313 N N . GLY B 1 111 ? -12.969 24.922 15.242 1 92.19 111 GLY B N 1
ATOM 3314 C CA . GLY B 1 111 ? -11.852 25.344 14.414 1 92.19 111 GLY B CA 1
ATOM 3315 C C . GLY B 1 111 ? -11.008 26.438 15.047 1 92.19 111 GLY B C 1
ATOM 3316 O O . GLY B 1 111 ? -11.422 27.047 16.031 1 92.19 111 GLY B O 1
ATOM 3317 N N . ALA B 1 112 ? -9.906 26.859 14.555 1 97.06 112 ALA B N 1
ATOM 3318 C CA . ALA B 1 112 ? -8.898 27.75 15.125 1 97.06 112 ALA B CA 1
ATOM 3319 C C . ALA B 1 112 ? -9.055 29.172 14.586 1 97.06 112 ALA B C 1
ATOM 3321 O O . ALA B 1 112 ? -8.469 30.109 15.125 1 97.06 112 ALA B O 1
ATOM 3322 N N . TRP B 1 113 ? -9.812 29.375 13.5 1 98.38 113 TRP B N 1
ATOM 3323 C CA . TRP B 1 113 ? -9.906 30.703 12.867 1 98.38 113 TRP B CA 1
ATOM 3324 C C . TRP B 1 113 ? -11.078 31.484 13.453 1 98.38 113 TRP B C 1
ATOM 3326 O O . TRP B 1 113 ? -12.008 31.859 12.734 1 98.38 113 TRP B O 1
ATOM 3336 N N . ALA B 1 114 ? -10.953 31.781 14.727 1 98.06 114 ALA B N 1
ATOM 3337 C CA . ALA B 1 114 ? -11.906 32.531 15.555 1 98.06 114 ALA B CA 1
ATOM 3338 C C . ALA B 1 114 ? -11.195 33.25 16.688 1 98.06 114 ALA B C 1
ATOM 3340 O O . ALA B 1 114 ? -10.07 32.906 17.047 1 98.06 114 ALA B O 1
ATOM 3341 N N . GLU B 1 115 ? -11.875 34.25 17.234 1 98.31 115 GLU B N 1
ATOM 3342 C CA . GLU B 1 115 ? -11.266 35 18.312 1 98.31 115 GLU B CA 1
ATOM 3343 C C . GLU B 1 115 ? -11.117 34.156 19.578 1 98.31 115 GLU B C 1
ATOM 3345 O O . GLU B 1 115 ? -10.195 34.375 20.359 1 98.31 115 GLU B O 1
ATOM 3350 N N . TYR B 1 116 ? -12.055 33.281 19.766 1 97.31 116 TYR B N 1
ATOM 3351 C CA . TYR B 1 116 ? -12.023 32.312 20.844 1 97.31 116 TYR B CA 1
ATOM 3352 C C . TYR B 1 116 ? -12.203 30.891 20.312 1 97.31 116 TYR B C 1
ATOM 3354 O O . TYR B 1 116 ? -13.023 30.672 19.406 1 97.31 116 TYR B O 1
ATOM 3362 N N . VAL B 1 117 ? -11.422 30 20.891 1 97.38 117 VAL B N 1
ATOM 3363 C CA . VAL B 1 117 ? -11.406 28.625 20.391 1 97.38 117 VAL B CA 1
ATOM 3364 C C . VAL B 1 117 ? -11.703 27.656 21.547 1 97.38 117 VAL B C 1
ATOM 3366 O O . VAL B 1 117 ? -11.109 27.766 22.625 1 97.38 117 VAL B O 1
ATOM 3369 N N . LEU B 1 118 ? -12.633 26.797 21.312 1 96.31 118 LEU B N 1
ATOM 3370 C CA . LEU B 1 118 ? -12.938 25.734 22.266 1 96.31 118 LEU B CA 1
ATOM 3371 C C . LEU B 1 118 ? -12.242 24.438 21.875 1 96.31 118 LEU B C 1
ATOM 3373 O O . LEU B 1 118 ? -12.32 24.016 20.719 1 96.31 118 LEU B O 1
ATOM 3377 N N . THR B 1 119 ? -11.523 23.859 22.828 1 96 119 THR B N 1
ATOM 3378 C CA . THR B 1 119 ? -10.914 22.562 22.562 1 96 119 THR B CA 1
ATOM 3379 C C . THR B 1 119 ? -10.797 21.734 23.828 1 96 119 THR B C 1
ATOM 3381 O O . THR B 1 119 ? -11.148 22.203 24.922 1 96 119 THR B O 1
ATOM 3384 N N . LYS B 1 120 ? -10.461 20.531 23.703 1 93.69 120 LYS B N 1
ATOM 3385 C CA . LYS B 1 120 ? -10.203 19.672 24.859 1 93.69 120 LYS B CA 1
ATOM 3386 C C . LYS B 1 120 ? -8.867 20.016 25.516 1 93.69 120 LYS B C 1
ATOM 3388 O O . LYS B 1 120 ? -7.898 20.328 24.828 1 93.69 120 LYS B O 1
ATOM 3393 N N . ALA B 1 121 ? -8.883 19.844 26.766 1 94.25 121 ALA B N 1
ATOM 3394 C CA . ALA B 1 121 ? -7.672 20.141 27.531 1 94.25 121 ALA B CA 1
ATOM 3395 C C . ALA B 1 121 ? -6.496 19.297 27.047 1 94.25 121 ALA B C 1
ATOM 3397 O O . ALA B 1 121 ? -5.355 19.766 27.016 1 94.25 121 ALA B O 1
ATOM 3398 N N . GLN B 1 122 ? -6.773 18.094 26.625 1 89.06 122 GLN B N 1
ATOM 3399 C CA . GLN B 1 122 ? -5.727 17.172 26.203 1 89.06 122 GLN B CA 1
ATOM 3400 C C . GLN B 1 122 ? -5.109 17.609 24.891 1 89.06 122 GLN B C 1
ATOM 3402 O O . GLN B 1 122 ? -4.039 17.141 24.5 1 89.06 122 GLN B O 1
ATOM 3407 N N . MET B 1 123 ? -5.785 18.531 24.219 1 92.25 123 MET B N 1
ATOM 3408 C CA . MET B 1 123 ? -5.289 19.031 22.938 1 92.25 123 MET B CA 1
ATOM 3409 C C . MET B 1 123 ? -4.551 20.344 23.109 1 92.25 123 MET B C 1
ATOM 3411 O O . MET B 1 123 ? -4.258 21.031 22.125 1 92.25 123 MET B O 1
ATOM 3415 N N . CYS B 1 124 ? -4.289 20.672 24.328 1 95.06 124 CYS B N 1
ATOM 3416 C CA . CYS B 1 124 ? -3.543 21.875 24.672 1 95.06 124 CYS B CA 1
ATOM 3417 C C . CYS B 1 124 ? -2.152 21.531 25.188 1 95.06 124 CYS B C 1
ATOM 3419 O O . CYS B 1 124 ? -2 20.656 26.031 1 95.06 124 CYS B O 1
ATOM 3421 N N . ILE B 1 125 ? -1.188 22.188 24.641 1 96 125 ILE B N 1
ATOM 3422 C CA . ILE B 1 125 ? 0.196 22.047 25.078 1 96 125 ILE B CA 1
ATOM 3423 C C . ILE B 1 125 ? 0.691 23.375 25.672 1 96 125 ILE B C 1
ATOM 3425 O O . ILE B 1 125 ? 0.912 24.344 24.938 1 96 125 ILE B O 1
ATOM 3429 N N . PRO B 1 126 ? 0.857 23.391 26.938 1 97.5 126 PRO B N 1
ATOM 3430 C CA . PRO B 1 126 ? 1.428 24.609 27.516 1 97.5 126 PRO B CA 1
ATOM 3431 C C . PRO B 1 126 ? 2.756 25 26.859 1 97.5 126 PRO B C 1
ATOM 3433 O O . PRO B 1 126 ? 3.615 24.141 26.641 1 97.5 126 PRO B O 1
ATOM 3436 N N . LEU B 1 127 ? 2.93 26.25 26.562 1 97.88 127 LEU B N 1
ATOM 3437 C CA . LEU B 1 127 ? 4.113 26.719 25.859 1 97.88 127 LEU B CA 1
ATOM 3438 C C . LEU B 1 127 ? 5.133 27.312 26.828 1 97.88 127 LEU B C 1
ATOM 3440 O O . LEU B 1 127 ? 4.766 28.047 27.75 1 97.88 127 LEU B O 1
ATOM 3444 N N . ARG B 1 128 ? 6.387 27.016 26.562 1 95.38 128 ARG B N 1
ATOM 3445 C CA . ARG B 1 128 ? 7.469 27.719 27.25 1 95.38 128 ARG B CA 1
ATOM 3446 C C . ARG B 1 128 ? 7.43 29.203 26.938 1 95.38 128 ARG B C 1
ATOM 3448 O O . ARG B 1 128 ? 7.07 29.609 25.828 1 95.38 128 ARG B O 1
ATOM 3455 N N . PRO B 1 129 ? 7.891 29.984 27.938 1 94.31 129 PRO B N 1
ATOM 3456 C CA . PRO B 1 129 ? 7.832 31.438 27.75 1 94.31 129 PRO B CA 1
ATOM 3457 C C . PRO B 1 129 ? 8.711 31.922 26.594 1 94.31 129 PRO B C 1
ATOM 3459 O O . PRO B 1 129 ? 8.43 32.969 25.984 1 94.31 129 PRO B O 1
ATOM 3462 N N . ASP B 1 130 ? 9.711 31.172 26.234 1 94.31 130 ASP B N 1
ATOM 3463 C CA . ASP B 1 130 ? 10.68 31.609 25.234 1 94.31 130 ASP B CA 1
ATOM 3464 C C . ASP B 1 130 ? 10.242 31.203 23.828 1 94.31 130 ASP B C 1
ATOM 3466 O O . ASP B 1 130 ? 10.93 31.484 22.844 1 94.31 130 ASP B O 1
ATOM 3470 N N . ILE B 1 131 ? 9.125 30.625 23.688 1 96.75 131 ILE B N 1
ATOM 3471 C CA . ILE B 1 131 ? 8.609 30.234 22.375 1 96.75 131 ILE B CA 1
ATOM 3472 C C . ILE B 1 131 ? 7.707 31.344 21.844 1 96.75 131 ILE B C 1
ATOM 3474 O O . ILE B 1 131 ? 6.762 31.766 22.5 1 96.75 131 ILE B O 1
ATOM 3478 N N . SER B 1 132 ? 8.023 31.828 20.656 1 97.75 132 SER B N 1
ATOM 3479 C CA . SER B 1 132 ? 7.238 32.875 20.031 1 97.75 132 SER B CA 1
ATOM 3480 C C . SER B 1 132 ? 5.84 32.406 19.672 1 97.75 132 SER B C 1
ATOM 3482 O O . SER B 1 132 ? 5.586 31.203 19.625 1 97.75 132 SER B O 1
ATOM 3484 N N . ASP B 1 133 ? 4.934 33.344 19.453 1 98.38 133 ASP B N 1
ATOM 3485 C CA . ASP B 1 133 ? 3.59 33 19.016 1 98.38 133 ASP B CA 1
ATOM 3486 C C . ASP B 1 133 ? 3.625 32.344 17.625 1 98.38 133 ASP B C 1
ATOM 3488 O O . ASP B 1 133 ? 2.822 31.453 17.344 1 98.38 133 ASP B O 1
ATOM 3492 N N . GLU B 1 134 ? 4.57 32.781 16.781 1 98.31 134 GLU B N 1
ATOM 3493 C CA . GLU B 1 134 ? 4.723 32.156 15.469 1 98.31 134 GLU B CA 1
ATOM 3494 C C . GLU B 1 134 ? 5.098 30.688 15.602 1 98.31 134 GLU B C 1
ATOM 3496 O O . GLU B 1 134 ? 4.426 29.812 15.039 1 98.31 134 GLU B O 1
ATOM 3501 N N . ASP B 1 135 ? 6.094 30.391 16.422 1 98.38 135 ASP B N 1
ATOM 3502 C CA . ASP B 1 135 ? 6.523 29.016 16.641 1 98.38 135 ASP B CA 1
ATOM 3503 C C . ASP B 1 135 ? 5.465 28.234 17.406 1 98.38 135 ASP B C 1
ATOM 3505 O O . ASP B 1 135 ? 5.215 27.062 17.109 1 98.38 135 ASP B O 1
ATOM 3509 N N . GLY B 1 136 ? 4.82 28.859 18.359 1 98.25 136 GLY B N 1
ATOM 3510 C CA . GLY B 1 136 ? 3.787 28.203 19.141 1 98.25 136 GLY B CA 1
ATOM 3511 C C . GLY B 1 136 ? 2.561 27.844 18.328 1 98.25 136 GLY B C 1
ATOM 3512 O O . GLY B 1 136 ? 1.986 26.766 18.516 1 98.25 136 GLY B O 1
ATOM 3513 N N . SER B 1 137 ? 2.139 28.719 17.391 1 98.38 137 SER B N 1
ATOM 3514 C CA . SER B 1 137 ? 0.922 28.516 16.609 1 98.38 137 SER B CA 1
ATOM 3515 C C . SER B 1 137 ? 1.122 27.438 15.547 1 98.38 137 SER B C 1
ATOM 3517 O O . SER B 1 137 ? 0.155 26.969 14.953 1 98.38 137 SER B O 1
ATOM 3519 N N . ALA B 1 138 ? 2.385 27.078 15.32 1 98.06 138 ALA B N 1
ATOM 3520 C CA . ALA B 1 138 ? 2.723 26.062 14.336 1 98.06 138 ALA B CA 1
ATOM 3521 C C . ALA B 1 138 ? 3.502 24.906 14.977 1 98.06 138 ALA B C 1
ATOM 3523 O O . ALA B 1 138 ? 4.359 24.297 14.328 1 98.06 138 ALA B O 1
ATOM 3524 N N . GLN B 1 139 ? 3.211 24.594 16.203 1 96.69 139 GLN B N 1
ATOM 3525 C CA . GLN B 1 139 ? 4.074 23.688 16.938 1 96.69 139 GLN B CA 1
ATOM 3526 C C . GLN B 1 139 ? 3.531 22.266 16.906 1 96.69 139 GLN B C 1
ATOM 3528 O O . GLN B 1 139 ? 4.223 21.312 17.297 1 96.69 139 GLN B O 1
ATOM 3533 N N . ILE B 1 140 ? 2.363 22.031 16.391 1 96.62 140 ILE B N 1
ATOM 3534 C CA . ILE B 1 140 ? 1.755 20.719 16.578 1 96.62 140 ILE B CA 1
ATOM 3535 C C . ILE B 1 140 ? 1.718 19.969 15.234 1 96.62 140 ILE B C 1
ATOM 3537 O O . ILE B 1 140 ? 2.414 18.969 15.047 1 96.62 140 ILE B O 1
ATOM 3541 N N . VAL B 1 141 ? 1.089 20.5 14.258 1 97.06 141 VAL B N 1
ATOM 3542 C CA . VAL B 1 141 ? 0.8 19.75 13.039 1 97.06 141 VAL B CA 1
ATOM 3543 C C . VAL B 1 141 ? 2.105 19.359 12.344 1 97.06 141 VAL B C 1
ATOM 3545 O O . VAL B 1 141 ? 2.404 18.172 12.18 1 97.06 141 VAL B O 1
ATOM 3548 N N . ASN B 1 142 ? 2.93 20.312 11.969 1 98.31 142 ASN B N 1
ATOM 3549 C CA . ASN B 1 142 ? 4.133 20.016 11.203 1 98.31 142 ASN B CA 1
ATOM 3550 C C . ASN B 1 142 ? 5.207 19.375 12.086 1 98.31 142 ASN B C 1
ATOM 3552 O O . ASN B 1 142 ? 5.738 18.312 11.75 1 98.31 142 ASN B O 1
ATOM 3556 N N . PRO B 1 143 ? 5.492 19.906 13.281 1 98.56 143 PRO B N 1
ATOM 3557 C CA . PRO B 1 143 ? 6.598 19.359 14.07 1 98.56 143 PRO B CA 1
ATOM 3558 C C . PRO B 1 143 ? 6.312 17.938 14.578 1 98.56 143 PRO B C 1
ATOM 3560 O O . PRO B 1 143 ? 7.188 17.078 14.531 1 98.56 143 PRO B O 1
ATOM 3563 N N . LEU B 1 144 ? 5.082 17.703 15.07 1 97.88 144 LEU B N 1
ATOM 3564 C CA . LEU B 1 144 ? 4.777 16.359 15.531 1 97.88 144 LEU B CA 1
ATOM 3565 C C . LEU B 1 144 ? 4.77 15.375 14.367 1 97.88 144 LEU B C 1
ATOM 3567 O O . LEU B 1 144 ? 5.203 14.227 14.516 1 97.88 144 LEU B O 1
ATOM 3571 N N . THR B 1 145 ? 4.305 15.797 13.227 1 98.5 145 THR B N 1
ATOM 3572 C CA . THR B 1 145 ? 4.363 14.969 12.023 1 98.5 145 THR B CA 1
ATOM 3573 C C . THR B 1 145 ? 5.812 14.641 11.664 1 98.5 145 THR B C 1
ATOM 3575 O O . THR B 1 145 ? 6.133 13.492 11.367 1 98.5 145 THR B O 1
ATOM 3578 N N . ALA B 1 146 ? 6.668 15.625 11.742 1 98.81 146 ALA B N 1
ATOM 3579 C CA . ALA B 1 146 ? 8.078 15.406 11.43 1 98.81 146 ALA B CA 1
ATOM 3580 C C . ALA B 1 146 ? 8.695 14.359 12.352 1 98.81 146 ALA B C 1
ATOM 3582 O O . ALA B 1 146 ? 9.391 13.453 11.891 1 98.81 146 ALA B O 1
ATOM 3583 N N . MET B 1 147 ? 8.391 14.516 13.633 1 98.69 147 MET B N 1
ATOM 3584 C CA . MET B 1 147 ? 8.93 13.578 14.617 1 98.69 147 MET B CA 1
ATOM 3585 C C . MET B 1 147 ? 8.469 12.156 14.32 1 98.69 147 MET B C 1
ATOM 3587 O O . MET B 1 147 ? 9.281 11.227 14.297 1 98.69 147 MET B O 1
ATOM 3591 N N . ALA B 1 148 ? 7.219 12 14.062 1 98.31 148 ALA B N 1
ATOM 3592 C CA . ALA B 1 148 ? 6.648 10.68 13.82 1 98.31 148 ALA B CA 1
ATOM 3593 C C . ALA B 1 148 ? 7.176 10.078 12.523 1 98.31 148 ALA B C 1
ATOM 3595 O O . ALA B 1 148 ? 7.551 8.898 12.477 1 98.31 148 ALA B O 1
ATOM 3596 N N . MET B 1 149 ? 7.262 10.812 11.508 1 98.5 149 MET B N 1
ATOM 3597 C CA . MET B 1 149 ? 7.629 10.344 10.172 1 98.5 149 MET B CA 1
ATOM 3598 C C . MET B 1 149 ? 9.109 9.969 10.117 1 98.5 149 MET B C 1
ATOM 3600 O O . MET B 1 149 ? 9.469 8.945 9.531 1 98.5 149 MET B O 1
ATOM 3604 N N . VAL B 1 150 ? 9.922 10.797 10.695 1 98.69 150 VAL B N 1
ATOM 3605 C CA . VAL B 1 150 ? 11.352 10.5 10.68 1 98.69 150 VAL B CA 1
ATOM 3606 C C . VAL B 1 150 ? 11.633 9.273 11.547 1 98.69 150 VAL B C 1
ATOM 3608 O O . VAL B 1 150 ? 12.539 8.492 11.258 1 98.69 150 VAL B O 1
ATOM 3611 N N . ASP B 1 151 ? 10.844 9.094 12.602 1 98 151 ASP B N 1
ATOM 3612 C CA . ASP B 1 151 ? 10.961 7.867 13.383 1 98 151 ASP B CA 1
ATOM 3613 C C . ASP B 1 151 ? 10.656 6.637 12.531 1 98 151 ASP B C 1
ATOM 3615 O O . ASP B 1 151 ? 11.336 5.613 12.648 1 98 151 ASP B O 1
ATOM 3619 N N . ILE B 1 152 ? 9.695 6.734 11.672 1 97.75 152 ILE B N 1
ATOM 3620 C CA . ILE B 1 152 ? 9.375 5.664 10.734 1 97.75 152 ILE B CA 1
ATOM 3621 C C . ILE B 1 152 ? 10.578 5.398 9.828 1 97.75 152 ILE B C 1
ATOM 3623 O O . ILE B 1 152 ? 10.977 4.25 9.633 1 97.75 152 ILE B O 1
ATOM 3627 N N . ALA B 1 153 ? 11.141 6.441 9.336 1 98.44 153 ALA B N 1
ATOM 3628 C CA . ALA B 1 153 ? 12.289 6.312 8.438 1 98.44 153 ALA B CA 1
ATOM 3629 C C . ALA B 1 153 ? 13.484 5.691 9.148 1 98.44 153 ALA B C 1
ATOM 3631 O O . ALA B 1 153 ? 14.141 4.797 8.609 1 98.44 153 ALA B O 1
ATOM 3632 N N . ARG B 1 154 ? 13.719 6.125 10.328 1 98 154 ARG B N 1
ATOM 3633 C CA . ARG B 1 154 ? 14.867 5.684 11.109 1 98 154 ARG B CA 1
ATOM 3634 C C . ARG B 1 154 ? 14.805 4.184 11.383 1 98 154 ARG B C 1
ATOM 3636 O O . ARG B 1 154 ? 15.836 3.518 11.453 1 98 154 ARG B O 1
ATOM 3643 N N . SER B 1 155 ? 13.664 3.674 11.484 1 97.5 155 SER B N 1
ATOM 3644 C CA . SER B 1 155 ? 13.492 2.262 11.805 1 97.5 155 SER B CA 1
ATOM 3645 C C . SER B 1 155 ? 13.773 1.38 10.594 1 97.5 155 SER B C 1
ATOM 3647 O O . SER B 1 155 ? 13.93 0.165 10.727 1 97.5 155 SER B O 1
ATOM 3649 N N . GLU B 1 156 ? 13.93 1.939 9.367 1 98 156 GLU B N 1
ATOM 3650 C CA . GLU B 1 156 ? 13.992 1.134 8.148 1 98 156 GLU B CA 1
ATOM 3651 C C . GLU B 1 156 ? 15.359 1.267 7.477 1 98 156 GLU B C 1
ATOM 3653 O O . GLU B 1 156 ? 15.664 0.535 6.531 1 98 156 GLU B O 1
ATOM 3658 N N . GLY B 1 157 ? 16.141 2.254 7.891 1 97.56 157 GLY B N 1
ATOM 3659 C CA . GLY B 1 157 ? 17.453 2.43 7.266 1 97.56 157 GLY B CA 1
ATOM 3660 C C . GLY B 1 157 ? 18.078 3.777 7.566 1 97.56 157 GLY B C 1
ATOM 3661 O O . GLY B 1 157 ? 17.578 4.527 8.406 1 97.56 157 GLY B O 1
ATOM 3662 N N . GLU B 1 158 ? 19.141 4.082 6.809 1 98.25 158 GLU B N 1
ATOM 3663 C CA . GLU B 1 158 ? 19.938 5.262 7.109 1 98.25 158 GLU B CA 1
ATOM 3664 C C . GLU B 1 158 ? 19.531 6.441 6.23 1 98.25 158 GLU B C 1
ATOM 3666 O O . GLU B 1 158 ? 19.953 7.578 6.484 1 98.25 158 GLU B O 1
ATOM 3671 N N . ALA B 1 159 ? 18.719 6.145 5.203 1 98.81 159 ALA B N 1
ATOM 3672 C CA . ALA B 1 159 ? 18.312 7.203 4.285 1 98.81 159 ALA B CA 1
ATOM 3673 C C . ALA B 1 159 ? 16.797 7.164 4.047 1 98.81 159 ALA B C 1
ATOM 3675 O O . ALA B 1 159 ? 16.172 6.109 4.191 1 98.81 159 ALA B O 1
ATOM 3676 N N . PHE B 1 160 ? 16.234 8.273 3.744 1 98.94 160 PHE B N 1
ATOM 3677 C CA . PHE B 1 160 ? 14.828 8.352 3.387 1 98.94 160 PHE B CA 1
ATOM 3678 C C . PHE B 1 160 ? 14.586 9.477 2.389 1 98.94 160 PHE B C 1
ATOM 3680 O O . PHE B 1 160 ? 15.375 10.422 2.303 1 98.94 160 PHE B O 1
ATOM 3687 N N . VAL B 1 161 ? 13.547 9.336 1.576 1 98.94 161 VAL B N 1
ATOM 3688 C CA . VAL B 1 161 ? 13.164 10.328 0.576 1 98.94 161 VAL B CA 1
ATOM 3689 C C . VAL B 1 161 ? 12.055 11.219 1.133 1 98.94 161 VAL B C 1
ATOM 3691 O O . VAL B 1 161 ? 11.141 10.734 1.805 1 98.94 161 VAL B O 1
ATOM 3694 N N . VAL B 1 162 ? 12.148 12.484 0.916 1 98.88 162 VAL B N 1
ATOM 3695 C CA . VAL B 1 162 ? 11.117 13.43 1.347 1 98.88 162 VAL B CA 1
ATOM 3696 C C . VAL B 1 162 ? 10.734 14.336 0.184 1 98.88 162 VAL B C 1
ATOM 3698 O O . VAL B 1 162 ? 11.594 14.977 -0.426 1 98.88 162 VAL B O 1
ATOM 3701 N N . SER B 1 163 ? 9.469 14.359 -0.161 1 98.56 163 SER B N 1
ATOM 3702 C CA . SER B 1 163 ? 8.984 15.281 -1.18 1 98.56 163 SER B CA 1
ATOM 3703 C C . SER B 1 163 ? 8.625 16.641 -0.573 1 98.56 163 SER B C 1
ATOM 3705 O O . SER B 1 163 ? 8.578 16.781 0.651 1 98.56 163 SER B O 1
ATOM 3707 N N . ALA B 1 164 ? 8.445 17.656 -1.499 1 97.31 164 ALA B N 1
ATOM 3708 C CA . ALA B 1 164 ? 8.109 19.016 -1.061 1 97.31 164 ALA B CA 1
ATOM 3709 C C . ALA B 1 164 ? 9.047 19.484 0.049 1 97.31 164 ALA B C 1
ATOM 3711 O O . ALA B 1 164 ? 8.594 19.984 1.08 1 97.31 164 ALA B O 1
ATOM 3712 N N . ALA B 1 165 ? 10.336 19.344 -0.186 1 98.12 165 ALA B N 1
ATOM 3713 C CA . ALA B 1 165 ? 11.312 19.484 0.888 1 98.12 165 ALA B CA 1
ATOM 3714 C C . ALA B 1 165 ? 11.492 20.953 1.278 1 98.12 165 ALA B C 1
ATOM 3716 O O . ALA B 1 165 ? 12.062 21.25 2.328 1 98.12 165 ALA B O 1
ATOM 3717 N N . THR B 1 166 ? 11.016 21.844 0.459 1 96.75 166 THR B N 1
ATOM 3718 C CA . THR B 1 166 ? 11.133 23.266 0.798 1 96.75 166 THR B CA 1
ATOM 3719 C C . THR B 1 166 ? 9.992 23.688 1.72 1 96.75 166 THR B C 1
ATOM 3721 O O . THR B 1 166 ? 10.016 24.797 2.264 1 96.75 166 THR B O 1
ATOM 3724 N N . SER B 1 167 ? 9.031 22.875 1.89 1 96.56 167 SER B N 1
ATOM 3725 C CA . SER B 1 167 ? 7.941 23.203 2.803 1 96.56 167 SER B CA 1
ATOM 3726 C C . SER B 1 167 ? 8.422 23.25 4.246 1 96.56 167 SER B C 1
ATOM 3728 O O . SER B 1 167 ? 9.516 22.766 4.559 1 96.56 167 SER B O 1
ATOM 3730 N N . GLN B 1 168 ? 7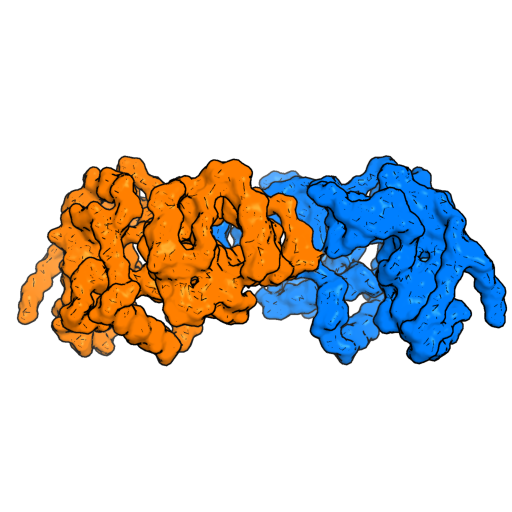.598 23.891 5.109 1 97.38 168 GLN B N 1
ATOM 3731 C CA . GLN B 1 168 ? 7.918 23.891 6.531 1 97.38 168 GLN B CA 1
ATOM 3732 C C . GLN B 1 168 ? 8.156 22.469 7.043 1 97.38 168 GLN B C 1
ATOM 3734 O O . GLN B 1 168 ? 9.164 22.203 7.691 1 97.38 168 GLN B O 1
ATOM 3739 N N . LEU B 1 169 ? 7.262 21.578 6.797 1 98.12 169 LEU B N 1
ATOM 3740 C CA . LEU B 1 169 ? 7.387 20.188 7.258 1 98.12 169 LEU B CA 1
ATOM 3741 C C . LEU B 1 169 ? 8.586 19.516 6.613 1 98.12 169 LEU B C 1
ATOM 3743 O O . LEU B 1 169 ? 9.328 18.781 7.285 1 98.12 169 LEU B O 1
ATOM 3747 N N . GLY B 1 170 ? 8.766 19.734 5.316 1 98.38 170 GLY B N 1
ATOM 3748 C CA . GLY B 1 170 ? 9.93 19.172 4.645 1 98.38 170 GLY B CA 1
ATOM 3749 C C . GLY B 1 170 ? 11.242 19.578 5.297 1 98.38 170 GLY B C 1
ATOM 3750 O O . GLY B 1 170 ? 12.102 18.734 5.547 1 98.38 170 GLY B O 1
ATOM 3751 N N . LYS B 1 171 ? 11.367 20.828 5.586 1 98.5 171 LYS B N 1
ATOM 3752 C CA . LYS B 1 171 ? 12.586 21.344 6.203 1 98.5 171 LYS B CA 1
ATOM 3753 C C . LYS B 1 171 ? 12.789 20.766 7.598 1 98.5 171 LYS B C 1
ATOM 3755 O O . LYS B 1 171 ? 13.914 20.453 7.992 1 98.5 171 LYS B O 1
ATOM 3760 N N . LEU B 1 172 ? 11.695 20.641 8.336 1 98.75 172 LEU B N 1
ATOM 3761 C CA . LEU B 1 172 ? 11.789 20.047 9.656 1 98.75 172 LEU B CA 1
ATOM 3762 C C . LEU B 1 172 ? 12.289 18.609 9.562 1 98.75 172 LEU B C 1
ATOM 3764 O O . LEU B 1 172 ? 13.148 18.188 10.344 1 98.75 172 LEU B O 1
ATOM 3768 N N . MET B 1 173 ? 11.805 17.812 8.602 1 98.88 173 MET B N 1
ATOM 3769 C CA . MET B 1 173 ? 12.211 16.406 8.453 1 98.88 173 MET B CA 1
ATOM 3770 C C . MET B 1 173 ? 13.672 16.312 8.023 1 98.88 173 MET B C 1
ATOM 3772 O O . MET B 1 173 ? 14.414 15.461 8.508 1 98.88 173 MET B O 1
ATOM 3776 N N . VAL B 1 174 ? 14.086 17.219 7.125 1 98.88 174 VAL B N 1
ATOM 3777 C CA . VAL B 1 174 ? 15.461 17.219 6.641 1 98.88 174 VAL B CA 1
ATOM 3778 C C . VAL B 1 174 ? 16.422 17.516 7.797 1 98.88 174 VAL B C 1
ATOM 3780 O O . VAL B 1 174 ? 17.359 16.766 8.039 1 98.88 174 VAL B O 1
ATOM 3783 N N . SER B 1 175 ? 16.156 18.578 8.531 1 98.81 175 SER B N 1
ATOM 3784 C CA . SER B 1 175 ? 17.047 18.953 9.625 1 98.81 175 SER B CA 1
ATOM 3785 C C . SER B 1 175 ? 17.047 17.922 10.734 1 98.81 175 SER B C 1
ATOM 3787 O O . SER B 1 175 ? 18.094 17.609 11.32 1 98.81 175 SER B O 1
ATOM 3789 N N . LEU B 1 176 ? 15.852 17.375 11.055 1 98.88 176 LEU B N 1
ATOM 3790 C CA . LEU B 1 176 ? 15.766 16.328 12.062 1 98.88 176 LEU B CA 1
ATOM 3791 C C . LEU B 1 176 ? 16.562 15.102 11.633 1 98.88 176 LEU B C 1
ATOM 3793 O O . LEU B 1 176 ? 17.266 14.5 12.445 1 98.88 176 LEU B O 1
ATOM 3797 N N . GLY B 1 177 ? 16.422 14.695 10.359 1 98.81 177 GLY B N 1
ATOM 3798 C CA . GLY B 1 177 ? 17.203 13.586 9.836 1 98.81 177 GLY B CA 1
ATOM 3799 C C . GLY B 1 177 ? 18.703 13.773 10.023 1 98.81 177 GLY B C 1
ATOM 3800 O O . GLY B 1 177 ? 19.391 12.875 10.5 1 98.81 177 GLY B O 1
ATOM 3801 N N . ARG B 1 178 ? 19.156 14.945 9.688 1 98.56 178 ARG B N 1
ATOM 3802 C CA . ARG B 1 178 ? 20.562 15.273 9.883 1 98.56 178 ARG B CA 1
ATOM 3803 C C . ARG B 1 178 ? 20.953 15.125 11.344 1 98.56 178 ARG B C 1
ATOM 3805 O O . ARG B 1 178 ? 21.969 14.477 11.656 1 98.56 178 ARG B O 1
ATOM 3812 N N . ASP B 1 179 ? 20.172 15.688 12.203 1 98.44 179 ASP B N 1
ATOM 3813 C CA . ASP B 1 179 ? 20.484 15.68 13.625 1 98.44 179 ASP B CA 1
ATOM 3814 C C . ASP B 1 179 ? 20.547 14.258 14.172 1 98.44 179 ASP B C 1
ATOM 3816 O O . ASP B 1 179 ? 21.281 13.977 15.117 1 98.44 179 ASP B O 1
ATOM 3820 N N . LEU B 1 180 ? 19.797 13.367 13.578 1 98.19 180 LEU B N 1
ATOM 3821 C CA . LEU B 1 180 ? 19.734 11.984 14.039 1 98.19 180 LEU B CA 1
ATOM 3822 C C . LEU B 1 180 ? 20.734 11.117 13.281 1 98.19 180 LEU B C 1
ATOM 3824 O O . LEU B 1 180 ? 20.766 9.898 13.469 1 98.19 180 LEU B O 1
ATOM 3828 N N . GLY B 1 181 ? 21.484 11.711 12.383 1 98.44 181 GLY B N 1
ATOM 3829 C CA . GLY B 1 181 ? 22.516 10.992 11.648 1 98.44 181 GLY B CA 1
ATOM 3830 C C . GLY B 1 181 ? 21.984 10.273 10.422 1 98.44 181 GLY B C 1
ATOM 3831 O O . GLY B 1 181 ? 22.656 9.383 9.891 1 98.44 181 GLY B O 1
ATOM 3832 N N . LEU B 1 182 ? 20.812 10.57 10.008 1 98.75 182 LEU B N 1
ATOM 3833 C CA . LEU B 1 182 ? 20.234 9.984 8.805 1 98.75 182 LEU B CA 1
ATOM 3834 C C . LEU B 1 182 ? 20.641 10.789 7.57 1 98.75 182 LEU B C 1
ATOM 3836 O O . LEU B 1 182 ? 21.328 11.812 7.684 1 98.75 182 LEU B O 1
ATOM 3840 N N . LYS B 1 183 ? 20.234 10.273 6.414 1 98.88 183 LYS B N 1
ATOM 3841 C CA . LYS B 1 183 ? 20.547 10.891 5.129 1 98.88 183 LYS B CA 1
ATOM 3842 C C . LYS B 1 183 ? 19.281 11.203 4.34 1 98.88 183 LYS B C 1
ATOM 3844 O O . LYS B 1 183 ? 18.875 10.414 3.484 1 98.88 183 LYS B O 1
ATOM 3849 N N . PRO B 1 184 ? 18.734 12.359 4.57 1 98.88 184 PRO B N 1
ATOM 3850 C CA . PRO B 1 184 ? 17.562 12.734 3.793 1 98.88 184 PRO B CA 1
ATOM 3851 C C . PRO B 1 184 ? 17.875 12.992 2.322 1 98.88 184 PRO B C 1
ATOM 3853 O O . PRO B 1 184 ? 18.859 13.648 2.004 1 98.88 184 PRO B O 1
ATOM 3856 N N . ILE B 1 185 ? 17.078 12.438 1.46 1 98.94 185 ILE B N 1
ATOM 3857 C CA . ILE B 1 185 ? 17.062 12.719 0.029 1 98.94 185 ILE B CA 1
ATOM 3858 C C . ILE B 1 185 ? 15.859 13.594 -0.309 1 98.94 185 ILE B C 1
ATOM 3860 O O . ILE B 1 185 ? 14.727 13.117 -0.322 1 98.94 185 ILE B O 1
ATOM 3864 N N . ALA B 1 186 ? 16.156 14.867 -0.62 1 98.88 186 ALA B N 1
ATOM 3865 C CA . ALA B 1 186 ? 15.109 15.883 -0.746 1 98.88 186 ALA B CA 1
ATOM 3866 C C . ALA B 1 186 ? 14.703 16.062 -2.205 1 98.88 186 ALA B C 1
ATOM 3868 O O . ALA B 1 186 ? 15.555 16.203 -3.084 1 98.88 186 ALA B O 1
ATOM 3869 N N . LEU B 1 187 ? 13.406 16.047 -2.449 1 98.69 187 LEU B N 1
ATOM 3870 C CA . LEU B 1 187 ? 12.852 16.359 -3.762 1 98.69 187 LEU B CA 1
ATOM 3871 C C . LEU B 1 187 ? 12.273 17.766 -3.787 1 98.69 187 LEU B C 1
ATOM 3873 O O . LEU B 1 187 ? 11.508 18.141 -2.891 1 98.69 187 LEU B O 1
ATOM 3877 N N . VAL B 1 188 ? 12.656 18.547 -4.793 1 97.19 188 VAL B N 1
ATOM 3878 C CA . VAL B 1 188 ? 12.164 19.906 -4.938 1 97.19 188 VAL B CA 1
ATOM 3879 C C . VAL B 1 188 ? 11.836 20.203 -6.402 1 97.19 188 VAL B C 1
ATOM 3881 O O . VAL B 1 188 ? 12.312 19.484 -7.297 1 97.19 188 VAL B O 1
ATOM 3884 N N . ARG B 1 189 ? 11.109 21.344 -6.633 1 92.62 189 ARG B N 1
ATOM 3885 C CA . ARG B 1 189 ? 10.727 21.703 -7.992 1 92.62 189 ARG B CA 1
ATOM 3886 C C . ARG B 1 189 ? 11.734 22.672 -8.594 1 92.62 189 ARG B C 1
ATOM 3888 O O . ARG B 1 189 ? 11.93 22.703 -9.812 1 92.62 189 ARG B O 1
ATOM 3895 N N . ARG B 1 190 ? 12.32 23.422 -7.75 1 91.94 190 ARG B N 1
ATOM 3896 C CA . ARG B 1 190 ? 13.164 24.516 -8.25 1 91.94 190 ARG B CA 1
ATOM 3897 C C . ARG B 1 190 ? 14.617 24.312 -7.848 1 91.94 190 ARG B C 1
ATOM 3899 O O . ARG B 1 190 ? 14.914 23.953 -6.703 1 91.94 190 ARG B O 1
ATOM 3906 N N . ALA B 1 191 ? 15.523 24.656 -8.719 1 94.62 191 ALA B N 1
ATOM 3907 C CA . ALA B 1 191 ? 16.953 24.438 -8.523 1 94.62 191 ALA B CA 1
ATOM 3908 C C . ALA B 1 191 ? 17.516 25.344 -7.438 1 94.62 191 ALA B C 1
ATOM 3910 O O . ALA B 1 191 ? 18.469 24.984 -6.754 1 94.62 191 ALA B O 1
ATOM 3911 N N . GLU B 1 192 ? 16.922 26.469 -7.242 1 95.25 192 GLU B N 1
ATOM 3912 C CA . GLU B 1 192 ? 17.406 27.453 -6.273 1 95.25 192 GLU B CA 1
ATOM 3913 C C . GLU B 1 192 ? 17.328 26.906 -4.852 1 95.25 192 GLU B C 1
ATOM 3915 O O . GLU B 1 192 ? 17.984 27.422 -3.947 1 95.25 192 GLU B O 1
ATOM 3920 N N . ALA B 1 193 ? 16.594 25.844 -4.676 1 95.56 193 ALA B N 1
ATOM 3921 C CA . ALA B 1 193 ? 16.406 25.281 -3.344 1 95.56 193 ALA B CA 1
ATOM 3922 C C . ALA B 1 193 ? 17.516 24.312 -2.984 1 95.56 193 ALA B C 1
ATOM 3924 O O . ALA B 1 193 ? 17.641 23.891 -1.831 1 95.56 193 ALA B O 1
ATOM 3925 N N . VAL B 1 194 ? 18.391 23.953 -3.912 1 97.56 194 VAL B N 1
ATOM 3926 C CA . VAL B 1 194 ? 19.359 22.891 -3.723 1 97.56 194 VAL B CA 1
ATOM 3927 C C . VAL B 1 194 ? 20.328 23.266 -2.609 1 97.56 194 VAL B C 1
ATOM 3929 O O . VAL B 1 194 ? 20.453 22.547 -1.613 1 97.56 194 VAL B O 1
ATOM 3932 N N . GLU B 1 195 ? 20.969 24.344 -2.684 1 97.75 195 GLU B N 1
ATOM 3933 C CA . GLU B 1 195 ? 22.016 24.703 -1.736 1 97.75 195 GLU B CA 1
ATOM 3934 C C . GLU B 1 195 ? 21.453 24.953 -0.344 1 97.75 195 GLU B C 1
ATOM 3936 O O . GLU B 1 195 ? 21.984 24.453 0.65 1 97.75 195 GLU B O 1
ATOM 3941 N N . PRO B 1 196 ? 20.328 25.672 -0.291 1 97.06 196 PRO B N 1
ATOM 3942 C CA . PRO B 1 196 ? 19.719 25.844 1.033 1 97.06 196 PRO B CA 1
ATOM 3943 C C . PRO B 1 196 ? 19.375 24.516 1.7 1 97.06 196 PRO B C 1
ATOM 3945 O O . PRO B 1 196 ? 19.562 24.359 2.912 1 97.06 196 PRO B O 1
ATOM 3948 N N . LEU B 1 197 ? 18.922 23.547 0.985 1 98.31 197 LEU B N 1
ATOM 3949 C CA . LEU B 1 197 ? 18.531 22.266 1.572 1 98.31 197 LEU B CA 1
ATOM 3950 C C . LEU B 1 197 ? 19.766 21.438 1.953 1 98.31 197 LEU B C 1
ATOM 3952 O O . LEU B 1 197 ? 19.734 20.719 2.951 1 98.31 197 LEU B O 1
ATOM 3956 N N . LYS B 1 198 ? 20.797 21.516 1.146 1 98.56 198 LYS B N 1
ATOM 3957 C CA . LYS B 1 198 ? 22.047 20.875 1.542 1 98.56 198 LYS B CA 1
ATOM 3958 C C . LYS B 1 198 ? 22.562 21.469 2.85 1 98.56 198 LYS B C 1
ATOM 3960 O O . LYS B 1 198 ? 23 20.719 3.736 1 98.56 198 LYS B O 1
ATOM 3965 N N . ALA B 1 199 ? 22.484 22.734 2.918 1 98.31 199 ALA B N 1
ATOM 3966 C CA . ALA B 1 199 ? 22.922 23.422 4.133 1 98.31 199 ALA B CA 1
ATOM 3967 C C . ALA B 1 199 ? 22.078 23.016 5.332 1 98.31 199 ALA B C 1
ATOM 3969 O O . ALA B 1 199 ? 22.578 22.953 6.457 1 98.31 199 ALA B O 1
ATOM 3970 N N . LEU B 1 200 ? 20.875 22.719 5.023 1 98.06 200 LEU B N 1
ATOM 3971 C CA . LEU B 1 200 ? 19.953 22.328 6.078 1 98.06 200 LEU B CA 1
ATOM 3972 C C . LEU B 1 200 ? 20.219 20.891 6.539 1 98.06 200 LEU B C 1
ATOM 3974 O O . LEU B 1 200 ? 19.828 20.516 7.645 1 98.06 200 LEU B O 1
ATOM 3978 N N . GLY B 1 201 ? 20.812 20.078 5.656 1 98.62 201 GLY B N 1
ATOM 3979 C CA . GLY B 1 201 ? 21.188 18.734 6.105 1 98.62 201 GLY B CA 1
ATOM 3980 C C . GLY B 1 201 ? 20.828 17.656 5.105 1 98.62 201 GLY B C 1
ATOM 3981 O O . GLY B 1 201 ? 21.078 16.469 5.352 1 98.62 201 GLY B O 1
ATOM 3982 N N . ALA B 1 202 ? 20.312 18 3.975 1 98.81 202 ALA B N 1
ATOM 3983 C CA . ALA B 1 202 ? 20.016 17 2.957 1 98.81 202 ALA B CA 1
ATOM 3984 C C . ALA B 1 202 ? 21.297 16.359 2.426 1 98.81 202 ALA B C 1
ATOM 3986 O O . ALA B 1 202 ? 22.25 17.047 2.066 1 98.81 202 ALA B O 1
ATOM 3987 N N . ALA B 1 203 ? 21.25 15.062 2.422 1 98.81 203 ALA B N 1
ATOM 3988 C CA . ALA B 1 203 ? 22.391 14.352 1.833 1 98.81 203 ALA B CA 1
ATOM 3989 C C . ALA B 1 203 ? 22.391 14.5 0.314 1 98.81 203 ALA B C 1
ATOM 3991 O O . ALA B 1 203 ? 23.469 14.594 -0.3 1 98.81 203 ALA B O 1
ATOM 3992 N N . GLU B 1 204 ? 21.234 14.445 -0.266 1 98.75 204 GLU B N 1
ATOM 3993 C CA . GLU B 1 204 ? 21 14.648 -1.693 1 98.75 204 GLU B CA 1
ATOM 3994 C C . GLU B 1 204 ? 19.766 15.5 -1.939 1 98.75 204 GLU B C 1
ATOM 3996 O O . GLU B 1 204 ? 18.797 15.453 -1.167 1 98.75 204 GLU B O 1
ATOM 4001 N N . VAL B 1 205 ? 19.828 16.328 -2.98 1 98.69 205 VAL B N 1
ATOM 4002 C CA . VAL B 1 205 ? 18.688 17.125 -3.408 1 98.69 205 VAL B CA 1
ATOM 4003 C C . VAL B 1 205 ? 18.422 16.891 -4.895 1 98.69 205 VAL B C 1
ATOM 4005 O O . VAL B 1 205 ? 19.328 17.031 -5.715 1 98.69 205 VAL B O 1
ATOM 4008 N N . LEU B 1 206 ? 17.234 16.531 -5.238 1 98.5 206 LEU B N 1
ATOM 4009 C CA . LEU B 1 206 ? 16.828 16.281 -6.621 1 98.5 206 LEU B CA 1
ATOM 4010 C C . LEU B 1 206 ? 15.766 17.281 -7.055 1 98.5 206 LEU B C 1
ATOM 4012 O O . LEU B 1 206 ? 14.789 17.5 -6.336 1 98.5 206 LEU B O 1
ATOM 4016 N N . VAL B 1 207 ? 16 17.844 -8.211 1 97.94 207 VAL B N 1
ATOM 4017 C CA . VAL B 1 207 ? 15.023 18.734 -8.836 1 97.94 207 VAL B CA 1
ATOM 4018 C C . VAL B 1 207 ? 14.102 17.922 -9.742 1 97.94 207 VAL B C 1
ATOM 4020 O O . VAL B 1 207 ? 14.539 17.344 -10.742 1 97.94 207 VAL B O 1
ATOM 4023 N N . THR B 1 208 ? 12.82 17.906 -9.453 1 95.69 208 THR B N 1
ATOM 4024 C CA . THR B 1 208 ? 11.891 16.969 -10.078 1 95.69 208 THR B CA 1
ATOM 4025 C C . THR B 1 208 ? 11.625 17.359 -11.531 1 95.69 208 THR B C 1
ATOM 4027 O O . THR B 1 208 ? 11.172 16.531 -12.328 1 95.69 208 THR B O 1
ATOM 4030 N N . SER B 1 209 ? 11.914 18.641 -11.891 1 93.12 209 SER B N 1
ATOM 4031 C CA . SER B 1 209 ? 11.719 19.094 -13.266 1 93.12 209 SER B CA 1
ATOM 4032 C C . SER B 1 209 ? 12.914 18.734 -14.141 1 93.12 209 SER B C 1
ATOM 4034 O O . SER B 1 209 ? 12.867 18.875 -15.367 1 93.12 209 SER B O 1
ATOM 4036 N N . ASP B 1 210 ? 13.977 18.312 -13.5 1 94.88 210 ASP B N 1
ATOM 4037 C CA . ASP B 1 210 ? 15.148 17.859 -14.234 1 94.88 210 ASP B CA 1
ATOM 4038 C C . ASP B 1 210 ? 14.836 16.594 -15.047 1 94.88 210 ASP B C 1
ATOM 4040 O O . ASP B 1 210 ? 14.414 15.586 -14.492 1 94.88 210 ASP B O 1
ATOM 4044 N N . PRO B 1 211 ? 15.078 16.625 -16.406 1 93.75 211 PRO B N 1
ATOM 4045 C CA . PRO B 1 211 ? 14.789 15.461 -17.25 1 93.75 211 PRO B CA 1
ATOM 4046 C C . PRO B 1 211 ? 15.586 14.227 -16.828 1 93.75 211 PRO B C 1
ATOM 4048 O O . PRO B 1 211 ? 15.172 13.094 -17.109 1 93.75 211 PRO B O 1
ATOM 4051 N N . GLU B 1 212 ? 16.656 14.484 -16.172 1 95.75 212 GLU B N 1
ATOM 4052 C CA . GLU B 1 212 ? 17.516 13.367 -15.773 1 95.75 212 GLU B CA 1
ATOM 4053 C C . GLU B 1 212 ? 17.234 12.938 -14.336 1 95.75 212 GLU B C 1
ATOM 4055 O O . GLU B 1 212 ? 17.969 12.148 -13.758 1 95.75 212 GLU B O 1
ATOM 4060 N N . MET B 1 213 ? 16.234 13.406 -13.75 1 95.25 213 MET B N 1
ATOM 4061 C CA . MET B 1 213 ? 15.93 13.164 -12.344 1 95.25 213 MET B CA 1
ATOM 4062 C C . MET B 1 213 ? 15.82 11.664 -12.062 1 95.25 213 MET B C 1
ATOM 4064 O O . MET B 1 213 ? 16.328 11.18 -11.055 1 95.25 213 MET B O 1
ATOM 4068 N N . GLY B 1 214 ? 15.203 10.945 -12.961 1 95.44 214 GLY B N 1
ATOM 4069 C CA . GLY B 1 214 ? 15.031 9.508 -12.781 1 95.44 214 GLY B CA 1
ATOM 4070 C C . GLY B 1 214 ? 16.344 8.758 -12.68 1 95.44 214 GLY B C 1
ATOM 4071 O O . GLY B 1 214 ? 16.547 7.953 -11.773 1 95.44 214 GLY B O 1
ATOM 4072 N N . GLN B 1 215 ? 17.234 9 -13.578 1 96.38 215 GLN B N 1
ATOM 4073 C CA . GLN B 1 215 ? 18.547 8.352 -13.586 1 96.38 215 GLN B CA 1
ATOM 4074 C C . GLN B 1 215 ? 19.375 8.758 -12.367 1 96.38 215 GLN B C 1
ATOM 4076 O O . GLN B 1 215 ? 20.047 7.922 -11.758 1 96.38 215 GLN B O 1
ATOM 4081 N N . LYS B 1 216 ? 19.344 10.047 -12.094 1 97.5 216 LYS B N 1
ATOM 4082 C CA . LYS B 1 216 ? 20.047 10.531 -10.906 1 97.5 216 LYS B CA 1
ATOM 4083 C C . LYS B 1 216 ? 19.547 9.844 -9.641 1 97.5 216 LYS B C 1
ATOM 4085 O O . LYS B 1 216 ? 20.344 9.383 -8.82 1 97.5 216 LYS B O 1
ATOM 4090 N N . PHE B 1 217 ? 18.266 9.711 -9.492 1 98.38 217 PHE B N 1
ATOM 4091 C CA . PHE B 1 217 ? 17.719 9.078 -8.305 1 98.38 217 PHE B CA 1
ATOM 4092 C C . PHE B 1 217 ? 18.078 7.598 -8.266 1 98.38 217 PHE B C 1
ATOM 4094 O O . PHE B 1 217 ? 18.375 7.055 -7.199 1 98.38 217 PHE B O 1
ATOM 4101 N N . ALA B 1 218 ? 18 6.949 -9.398 1 97.12 218 ALA B N 1
ATOM 4102 C CA . ALA B 1 218 ? 18.359 5.535 -9.438 1 97.12 218 ALA B CA 1
ATOM 4103 C C . ALA B 1 218 ? 19.781 5.32 -8.906 1 97.12 218 ALA B C 1
ATOM 4105 O O . ALA B 1 218 ? 20.031 4.375 -8.156 1 97.12 218 ALA B O 1
ATOM 4106 N N . THR B 1 219 ? 20.688 6.176 -9.258 1 97.88 219 THR B N 1
ATOM 4107 C CA . THR B 1 219 ? 22.062 6.105 -8.781 1 97.88 219 THR B CA 1
ATOM 4108 C C . THR B 1 219 ? 22.125 6.332 -7.273 1 97.88 219 THR B C 1
ATOM 4110 O O . THR B 1 219 ? 22.781 5.57 -6.555 1 97.88 219 THR B O 1
ATOM 4113 N N . ILE B 1 220 ? 21.438 7.297 -6.809 1 98.25 220 ILE B N 1
ATOM 4114 C CA . ILE B 1 220 ? 21.391 7.617 -5.387 1 98.25 220 ILE B CA 1
ATOM 4115 C C . ILE B 1 220 ? 20.781 6.449 -4.613 1 98.25 220 ILE B C 1
ATOM 4117 O O . ILE B 1 220 ? 21.266 6.074 -3.547 1 98.25 220 ILE B O 1
ATOM 4121 N N . SER B 1 221 ? 19.734 5.895 -5.16 1 98.38 221 SER B N 1
ATOM 4122 C CA . SER B 1 221 ? 19.031 4.793 -4.523 1 98.38 221 SER B CA 1
ATOM 4123 C C . SER B 1 221 ? 19.922 3.566 -4.383 1 98.38 221 SER B C 1
ATOM 4125 O O . SER B 1 221 ? 19.891 2.875 -3.361 1 98.38 221 SER B O 1
ATOM 4127 N N . ARG B 1 222 ? 20.703 3.252 -5.391 1 97.25 222 ARG B N 1
ATOM 4128 C CA . ARG B 1 222 ? 21.641 2.133 -5.312 1 97.25 222 ARG B CA 1
ATOM 4129 C C . ARG B 1 222 ? 22.672 2.367 -4.223 1 97.25 222 ARG B C 1
ATOM 4131 O O . ARG B 1 222 ? 23.062 1.435 -3.518 1 97.25 222 ARG B O 1
ATOM 4138 N N . ALA B 1 223 ? 23.047 3.6 -4.027 1 98.12 223 ALA B N 1
ATOM 4139 C CA . ALA B 1 223 ? 24.125 3.938 -3.098 1 98.12 223 ALA B CA 1
ATOM 4140 C C . ALA B 1 223 ? 23.609 4.02 -1.666 1 98.12 223 ALA B C 1
ATOM 4142 O O . ALA B 1 223 ? 24.219 3.469 -0.745 1 98.12 223 ALA B O 1
ATOM 4143 N N . LEU B 1 224 ? 22.438 4.668 -1.463 1 98.56 224 LEU B N 1
ATOM 4144 C CA . LEU B 1 224 ? 22 5 -0.114 1 98.56 224 LEU B CA 1
ATOM 4145 C C . LEU B 1 224 ? 20.891 4.059 0.338 1 98.56 224 LEU B C 1
ATOM 4147 O O . LEU B 1 224 ? 20.578 3.986 1.529 1 98.56 224 LEU B O 1
ATOM 4151 N N . LYS B 1 225 ? 20.156 3.408 -0.567 1 98.44 225 LYS B N 1
ATOM 4152 C CA . LYS B 1 225 ? 19.156 2.375 -0.333 1 98.44 225 LYS B CA 1
ATOM 4153 C C . LYS B 1 225 ? 18.047 2.885 0.586 1 98.44 225 LYS B C 1
ATOM 4155 O O . LYS B 1 225 ? 17.719 2.238 1.582 1 98.44 225 LYS B O 1
ATOM 4160 N N . PRO B 1 226 ? 17.453 4.027 0.211 1 98.75 226 PRO B N 1
ATOM 4161 C CA . PRO B 1 226 ? 16.328 4.516 1.019 1 98.75 226 PRO B CA 1
ATOM 4162 C C . PRO B 1 226 ? 15.109 3.598 0.954 1 98.75 226 PRO B C 1
ATOM 4164 O O . PRO B 1 226 ? 14.602 3.318 -0.135 1 98.75 226 PRO B O 1
ATOM 4167 N N . ARG B 1 227 ? 14.602 3.201 2.113 1 98.69 227 ARG B N 1
ATOM 4168 C CA . ARG B 1 227 ? 13.484 2.27 2.113 1 98.69 227 ARG B CA 1
ATOM 4169 C C . ARG B 1 227 ? 12.188 2.975 2.498 1 98.69 227 ARG B C 1
ATOM 4171 O O . ARG B 1 227 ? 11.109 2.377 2.449 1 98.69 227 ARG B O 1
ATOM 4178 N N . VAL B 1 228 ? 12.25 4.273 2.857 1 98.94 228 VAL B N 1
ATOM 4179 C CA . VAL B 1 228 ? 11.039 5.008 3.205 1 98.94 228 VAL B CA 1
ATOM 4180 C C . VAL B 1 228 ? 10.945 6.273 2.355 1 98.94 228 VAL B C 1
ATOM 4182 O O . VAL B 1 228 ? 11.906 7.031 2.248 1 98.94 228 VAL B O 1
ATOM 4185 N N . PHE B 1 229 ? 9.883 6.449 1.683 1 98.94 229 PHE B N 1
ATOM 4186 C CA . PHE B 1 229 ? 9.531 7.668 0.963 1 98.94 229 PHE B CA 1
ATOM 4187 C C . PHE B 1 229 ? 8.414 8.414 1.679 1 98.94 229 PHE B C 1
ATOM 4189 O O . PHE B 1 229 ? 7.266 7.961 1.688 1 98.94 229 PHE B O 1
ATOM 4196 N N . LEU B 1 230 ? 8.727 9.484 2.365 1 98.94 230 LEU B N 1
ATOM 4197 C CA . LEU B 1 230 ? 7.766 10.383 3.002 1 98.94 230 LEU B CA 1
ATOM 4198 C C . LEU B 1 230 ? 7.238 11.414 2.006 1 98.94 230 LEU B C 1
ATOM 4200 O O . LEU B 1 230 ? 7.945 12.359 1.652 1 98.94 230 LEU B O 1
ATOM 4204 N N . ASP B 1 231 ? 5.965 11.289 1.64 1 98.88 231 ASP B N 1
ATOM 4205 C CA . ASP B 1 231 ? 5.527 11.969 0.425 1 98.88 231 ASP B CA 1
ATOM 4206 C C . ASP B 1 231 ? 4.297 12.828 0.692 1 98.88 231 ASP B C 1
ATOM 4208 O O . ASP B 1 231 ? 3.24 12.312 1.066 1 98.88 231 ASP B O 1
ATOM 4212 N N . ALA B 1 232 ? 4.426 14.125 0.416 1 98 232 ALA B N 1
ATOM 4213 C CA . ALA B 1 232 ? 3.332 15.078 0.569 1 98 232 ALA B CA 1
ATOM 4214 C C . ALA B 1 232 ? 2.615 15.312 -0.757 1 98 232 ALA B C 1
ATOM 4216 O O . ALA B 1 232 ? 1.543 15.922 -0.793 1 98 232 ALA B O 1
ATOM 4217 N N . VAL B 1 233 ? 3.135 14.828 -1.861 1 97.12 233 VAL B N 1
ATOM 4218 C CA . VAL B 1 233 ? 2.688 15.219 -3.195 1 97.12 233 VAL B CA 1
ATOM 4219 C C . VAL B 1 233 ? 1.784 14.133 -3.771 1 97.12 233 VAL B C 1
ATOM 4221 O O . VAL B 1 233 ? 0.65 14.406 -4.172 1 97.12 233 VAL B O 1
ATOM 4224 N N . SER B 1 234 ? 2.24 12.875 -3.789 1 97.19 234 SER B N 1
ATOM 4225 C CA . SER B 1 234 ? 1.479 11.695 -4.188 1 97.19 234 SER B CA 1
ATOM 4226 C C . SER B 1 234 ? 1.016 11.797 -5.637 1 97.19 234 SER B C 1
ATOM 4228 O O . SER B 1 234 ? -0.163 11.594 -5.934 1 97.19 234 SER B O 1
ATOM 4230 N N . ASP B 1 235 ? 1.885 12.148 -6.543 1 96.75 235 ASP B N 1
ATOM 4231 C CA . ASP B 1 235 ? 1.604 12.227 -7.973 1 96.75 235 ASP B CA 1
ATOM 4232 C C . ASP B 1 235 ? 2.408 11.188 -8.75 1 96.75 235 ASP B C 1
ATOM 4234 O O . ASP B 1 235 ? 2.898 10.219 -8.172 1 96.75 235 ASP B O 1
ATOM 4238 N N . GLN B 1 236 ? 2.441 11.336 -10.133 1 97.12 236 GLN B N 1
ATOM 4239 C CA . GLN B 1 236 ? 3.123 10.336 -10.945 1 97.12 236 GLN B CA 1
ATOM 4240 C C . GLN B 1 236 ? 4.629 10.359 -10.703 1 97.12 236 GLN B C 1
ATOM 4242 O O . GLN B 1 236 ? 5.285 9.32 -10.75 1 97.12 236 GLN B O 1
ATOM 4247 N N . THR B 1 237 ? 5.18 11.555 -10.445 1 97.25 237 THR B N 1
ATOM 4248 C CA . THR B 1 237 ? 6.59 11.641 -10.094 1 97.25 237 THR B CA 1
ATOM 4249 C C . THR B 1 237 ? 6.879 10.867 -8.812 1 97.25 237 THR B C 1
ATOM 4251 O O . THR B 1 237 ? 7.891 10.164 -8.719 1 97.25 237 THR B O 1
ATOM 4254 N N . SER B 1 238 ? 5.988 10.961 -7.859 1 98.25 238 SER B N 1
ATOM 4255 C CA . SER B 1 238 ? 6.117 10.172 -6.637 1 98.25 238 SER B CA 1
ATOM 4256 C C . SER B 1 238 ? 6.176 8.68 -6.945 1 98.25 238 SER B C 1
ATOM 4258 O O . SER B 1 238 ? 7 7.961 -6.383 1 98.25 238 SER B O 1
ATOM 4260 N N . GLU B 1 239 ? 5.316 8.234 -7.836 1 98.19 239 GLU B N 1
ATOM 4261 C CA . GLU B 1 239 ? 5.301 6.824 -8.219 1 98.19 239 GLU B CA 1
ATOM 4262 C C . GLU B 1 239 ? 6.617 6.414 -8.875 1 98.19 239 GLU B C 1
ATOM 4264 O O . GLU B 1 239 ? 7.145 5.336 -8.602 1 98.19 239 GLU B O 1
ATOM 4269 N N . ARG B 1 240 ? 7.129 7.242 -9.695 1 97.31 240 ARG B N 1
ATOM 4270 C CA . ARG B 1 240 ? 8.398 6.961 -10.352 1 97.31 240 ARG B CA 1
ATOM 4271 C C . ARG B 1 240 ? 9.523 6.816 -9.336 1 97.31 240 ARG B C 1
ATOM 4273 O O . ARG B 1 240 ? 10.383 5.941 -9.469 1 97.31 240 ARG B O 1
ATOM 4280 N N . ILE B 1 241 ? 9.539 7.68 -8.336 1 98.56 241 ILE B N 1
ATOM 4281 C CA . ILE B 1 241 ? 10.523 7.605 -7.262 1 98.56 241 ILE B CA 1
ATOM 4282 C C . ILE B 1 241 ? 10.383 6.273 -6.523 1 98.56 241 ILE B C 1
ATOM 4284 O O . ILE B 1 241 ? 11.359 5.543 -6.352 1 98.56 241 ILE B O 1
ATOM 4288 N N . PHE B 1 242 ? 9.227 5.945 -6.16 1 98.69 242 PHE B N 1
ATOM 4289 C CA . PHE B 1 242 ? 8.922 4.719 -5.434 1 98.69 242 PHE B CA 1
ATOM 4290 C C . PHE B 1 242 ? 9.383 3.494 -6.219 1 98.69 242 PHE B C 1
ATOM 4292 O O . PHE B 1 242 ? 9.992 2.584 -5.652 1 98.69 242 PHE B O 1
ATOM 4299 N N . THR B 1 243 ? 9.133 3.488 -7.523 1 97.31 243 THR B N 1
ATOM 4300 C CA . THR B 1 243 ? 9.492 2.361 -8.375 1 97.31 243 THR B CA 1
ATOM 4301 C C . THR B 1 243 ? 11.008 2.172 -8.414 1 97.31 243 THR B C 1
ATOM 4303 O O . THR B 1 243 ? 11.492 1.043 -8.508 1 97.31 243 THR B O 1
ATOM 4306 N N . ALA B 1 244 ? 11.742 3.227 -8.242 1 97.94 244 ALA B N 1
ATOM 4307 C CA . ALA B 1 244 ? 13.203 3.17 -8.336 1 97.94 244 ALA B CA 1
ATOM 4308 C C . ALA B 1 244 ? 13.828 2.861 -6.977 1 97.94 244 ALA B C 1
ATOM 4310 O O . ALA B 1 244 ? 15.047 2.717 -6.867 1 97.94 244 ALA B O 1
ATOM 4311 N N . MET B 1 245 ? 13.055 2.754 -5.945 1 98.56 245 MET B N 1
ATOM 4312 C CA . MET B 1 245 ? 13.539 2.469 -4.602 1 98.56 245 MET B CA 1
ATOM 4313 C C . MET B 1 245 ? 13.828 0.98 -4.426 1 98.56 245 MET B C 1
ATOM 4315 O O . MET B 1 245 ? 13.391 0.163 -5.242 1 98.56 245 MET B O 1
ATOM 4319 N N . PRO B 1 246 ? 14.547 0.596 -3.365 1 98.12 246 PRO B N 1
ATOM 4320 C CA . PRO B 1 246 ? 14.984 -0.794 -3.215 1 98.12 246 PRO B CA 1
ATOM 4321 C C . PRO B 1 246 ? 13.867 -1.713 -2.715 1 98.12 246 PRO B C 1
ATOM 4323 O O . PRO B 1 246 ? 12.758 -1.251 -2.449 1 98.12 246 PRO B O 1
ATOM 4326 N N . ASN B 1 247 ? 14.195 -3.02 -2.619 1 97.44 247 ASN B N 1
ATOM 4327 C CA . ASN B 1 247 ? 13.289 -4.008 -2.047 1 97.44 247 ASN B CA 1
ATOM 4328 C C . ASN B 1 247 ? 12.797 -3.584 -0.665 1 97.44 247 ASN B C 1
ATOM 4330 O O . ASN B 1 247 ? 13.562 -3.049 0.135 1 97.44 247 ASN B O 1
ATOM 4334 N N . GLY B 1 248 ? 11.508 -3.791 -0.463 1 98.06 248 GLY B N 1
ATOM 4335 C CA . GLY B 1 248 ? 10.953 -3.52 0.852 1 98.06 248 GLY B CA 1
ATOM 4336 C C . GLY B 1 248 ? 10.609 -2.057 1.064 1 98.06 248 GLY B C 1
ATOM 4337 O O . GLY B 1 248 ? 10.258 -1.649 2.176 1 98.06 248 GLY B O 1
ATOM 4338 N N . ALA B 1 249 ? 10.711 -1.245 -0.011 1 98.75 249 ALA B N 1
ATOM 4339 C CA . ALA B 1 249 ? 10.461 0.188 0.117 1 98.75 249 ALA B CA 1
ATOM 4340 C C . ALA B 1 249 ? 9.008 0.455 0.503 1 98.75 249 ALA B C 1
ATOM 4342 O O . ALA B 1 249 ? 8.109 -0.283 0.099 1 98.75 249 ALA B O 1
ATOM 4343 N N . ARG B 1 250 ? 8.812 1.527 1.26 1 98.88 250 ARG B N 1
ATOM 4344 C CA . ARG B 1 250 ? 7.5 1.994 1.71 1 98.88 250 ARG B CA 1
ATOM 4345 C C . ARG B 1 250 ? 7.207 3.395 1.182 1 98.88 250 ARG B C 1
ATOM 4347 O O . ARG B 1 250 ? 7.992 4.32 1.396 1 98.88 250 ARG B O 1
ATOM 4354 N N . TRP B 1 251 ? 6.176 3.516 0.39 1 98.94 251 TRP B N 1
ATOM 4355 C CA . TRP B 1 251 ? 5.625 4.812 0.015 1 98.94 251 TRP B CA 1
ATOM 4356 C C . TRP B 1 251 ? 4.598 5.285 1.04 1 98.94 251 TRP B C 1
ATOM 4358 O O . TRP B 1 251 ? 3.459 4.816 1.049 1 98.94 251 TRP B O 1
ATOM 4368 N N . VAL B 1 252 ? 5.02 6.234 1.906 1 98.88 252 VAL B N 1
ATOM 4369 C CA . VAL B 1 252 ? 4.168 6.758 2.969 1 98.88 252 VAL B CA 1
ATOM 4370 C C . VAL B 1 252 ? 3.602 8.117 2.557 1 98.88 252 VAL B C 1
ATOM 4372 O O . VAL B 1 252 ? 4.277 9.141 2.686 1 98.88 252 VAL B O 1
ATOM 4375 N N . SER B 1 253 ? 2.367 8.086 2.145 1 98.62 253 SER B N 1
ATOM 4376 C CA . SER B 1 253 ? 1.683 9.312 1.753 1 98.62 253 SER B CA 1
ATOM 4377 C C . SER B 1 253 ? 1.088 10.023 2.963 1 98.62 253 SER B C 1
ATOM 4379 O O . SER B 1 253 ? 0.392 9.414 3.773 1 98.62 253 SER B O 1
ATOM 4381 N N . TYR B 1 254 ? 1.396 11.289 3.08 1 98.06 254 TYR B N 1
ATOM 4382 C CA . TYR B 1 254 ? 0.806 12.047 4.18 1 98.06 254 TYR B CA 1
ATOM 4383 C C . TYR B 1 254 ? 0.141 13.32 3.67 1 98.06 254 TYR B C 1
ATOM 4385 O O . TYR B 1 254 ? -0.327 14.141 4.461 1 98.06 254 TYR B O 1
ATOM 4393 N N . GLY B 1 255 ? 0.147 13.453 2.361 1 96.19 255 GLY B N 1
ATOM 4394 C CA . GLY B 1 255 ? -0.495 14.602 1.74 1 96.19 255 GLY B CA 1
ATOM 4395 C C . GLY B 1 255 ? -0.74 14.414 0.254 1 96.19 255 GLY B C 1
ATOM 4396 O O . GLY B 1 255 ? -0.253 13.453 -0.345 1 96.19 255 GLY B O 1
ATOM 4397 N N . LYS B 1 256 ? -1.495 15.258 -0.292 1 94.12 256 LYS B N 1
ATOM 4398 C CA . LYS B 1 256 ? -1.823 15.328 -1.713 1 94.12 256 LYS B CA 1
ATOM 4399 C C . LYS B 1 256 ? -1.736 16.766 -2.219 1 94.12 256 LYS B C 1
ATOM 4401 O O . LYS B 1 256 ? -2.756 17.375 -2.547 1 94.12 256 LYS B O 1
ATOM 4406 N N . LEU B 1 257 ? -0.5 17.188 -2.406 1 94.19 257 LEU B N 1
ATOM 4407 C CA . LEU B 1 257 ? -0.271 18.578 -2.783 1 94.19 257 LEU B CA 1
ATOM 4408 C C . LEU B 1 257 ? -0.51 18.781 -4.273 1 94.19 257 LEU B C 1
ATOM 4410 O O . LEU B 1 257 ? -0.66 19.922 -4.734 1 94.19 257 LEU B O 1
ATOM 4414 N N . ASP B 1 258 ? -0.481 17.656 -5 1 91.31 258 ASP B N 1
ATOM 4415 C CA . ASP B 1 258 ? -0.734 17.703 -6.434 1 91.31 258 ASP B CA 1
ATOM 4416 C C . ASP B 1 258 ? -2.049 17 -6.781 1 91.31 258 ASP B C 1
ATOM 4418 O O . ASP B 1 258 ? -2.361 15.953 -6.227 1 91.31 258 ASP B O 1
ATOM 4422 N N . ALA B 1 259 ? -2.781 17.578 -7.68 1 89.38 259 ALA B N 1
ATOM 4423 C CA . ALA B 1 259 ? -4.09 17.047 -8.047 1 89.38 259 ALA B CA 1
ATOM 4424 C C . ALA B 1 259 ? -3.943 15.844 -8.969 1 89.38 259 ALA B C 1
ATOM 4426 O O . ALA B 1 259 ? -4.891 15.078 -9.156 1 89.38 259 ALA B O 1
ATOM 4427 N N . GLU B 1 260 ? -2.787 15.742 -9.586 1 93.81 260 GLU B N 1
ATOM 4428 C CA . GLU B 1 260 ? -2.578 14.609 -10.492 1 93.81 260 GLU B CA 1
ATOM 4429 C C . GLU B 1 260 ? -2.656 13.281 -9.742 1 93.81 260 GLU B C 1
ATOM 4431 O O . GLU B 1 260 ? -2.074 13.141 -8.664 1 93.81 260 GLU B O 1
ATOM 4436 N N . LEU B 1 261 ? -3.391 12.352 -10.328 1 95.62 261 LEU B N 1
ATOM 4437 C CA . LEU B 1 261 ? -3.539 11.031 -9.742 1 95.62 261 LEU B CA 1
ATOM 4438 C C . LEU B 1 261 ? -2.428 10.094 -10.211 1 95.62 261 LEU B C 1
ATOM 4440 O O . LEU B 1 261 ? -2.166 10 -11.414 1 95.62 261 LEU B O 1
ATOM 4444 N N . PRO B 1 262 ? -1.795 9.414 -9.328 1 97.56 262 PRO B N 1
ATOM 4445 C CA . PRO B 1 262 ? -0.729 8.508 -9.758 1 97.56 262 PRO B CA 1
ATOM 4446 C C . PRO B 1 262 ? -1.266 7.211 -10.352 1 97.56 262 PRO B C 1
ATOM 4448 O O . PRO B 1 262 ? -2.238 6.648 -9.844 1 97.56 262 PRO B O 1
ATOM 4451 N N . VAL B 1 263 ? -0.641 6.812 -11.422 1 98.06 263 VAL B N 1
ATOM 4452 C CA . VAL B 1 263 ? -0.837 5.496 -12.023 1 98.06 263 VAL B CA 1
ATOM 4453 C C . VAL B 1 263 ? 0.21 4.523 -11.484 1 98.06 263 VAL B C 1
ATOM 4455 O O . VAL B 1 263 ? 1.397 4.852 -11.422 1 98.06 263 VAL B O 1
ATOM 4458 N N . LEU B 1 264 ? -0.228 3.35 -11.008 1 97.62 264 LEU B N 1
ATOM 4459 C CA . LEU B 1 264 ? 0.723 2.326 -10.586 1 97.62 264 LEU B CA 1
ATOM 4460 C C . LEU B 1 264 ? 1.237 1.536 -11.781 1 97.62 264 LEU B C 1
ATOM 4462 O O . LEU B 1 264 ? 0.548 0.646 -12.289 1 97.62 264 LEU B O 1
ATOM 4466 N N . THR B 1 265 ? 2.5 1.803 -12.141 1 95.5 265 THR B N 1
ATOM 4467 C CA . THR B 1 265 ? 3.029 1.264 -13.383 1 95.5 265 THR B CA 1
ATOM 4468 C C . THR B 1 265 ? 3.748 -0.061 -13.141 1 95.5 265 THR B C 1
ATOM 4470 O O . THR B 1 265 ? 4.039 -0.798 -14.086 1 95.5 265 THR B O 1
ATOM 4473 N N . GLN B 1 266 ? 4.094 -0.38 -11.883 1 94.56 266 GLN B N 1
ATOM 4474 C CA . GLN B 1 266 ? 4.895 -1.557 -11.562 1 94.56 266 GLN B CA 1
ATOM 4475 C C . GLN B 1 266 ? 4.277 -2.344 -10.406 1 94.56 266 GLN B C 1
ATOM 4477 O O . GLN B 1 266 ? 4.938 -2.592 -9.398 1 94.56 266 GLN B O 1
ATOM 4482 N N . MET B 1 267 ? 3.084 -2.812 -10.602 1 94.94 267 MET B N 1
ATOM 4483 C CA . MET B 1 267 ? 2.385 -3.584 -9.578 1 94.94 267 MET B CA 1
ATOM 4484 C C . MET B 1 267 ? 3.211 -4.789 -9.148 1 94.94 267 MET B C 1
ATOM 4486 O O . MET B 1 267 ? 3.148 -5.211 -7.988 1 94.94 267 MET B O 1
ATOM 4490 N N . GLY B 1 268 ? 4.016 -5.312 -10.086 1 95.69 268 GLY B N 1
ATOM 4491 C CA . GLY B 1 268 ? 4.844 -6.469 -9.789 1 95.69 268 GLY B CA 1
ATOM 4492 C C . GLY B 1 268 ? 5.812 -6.227 -8.648 1 95.69 268 GLY B C 1
ATOM 4493 O O . GLY B 1 268 ? 6.195 -7.164 -7.941 1 95.69 268 GLY B O 1
ATOM 4494 N N . GLN B 1 269 ? 6.211 -4.973 -8.414 1 96.75 269 GLN B N 1
ATOM 4495 C CA . GLN B 1 269 ? 7.168 -4.668 -7.355 1 96.75 269 GLN B CA 1
ATOM 4496 C C . GLN B 1 269 ? 6.543 -4.863 -5.977 1 96.75 269 GLN B C 1
ATOM 4498 O O . GLN B 1 269 ? 7.246 -5.176 -5.012 1 96.75 269 GLN B O 1
ATOM 4503 N N . LEU B 1 270 ? 5.223 -4.66 -5.867 1 98.31 270 LEU B N 1
ATOM 4504 C CA . LEU B 1 270 ? 4.551 -4.973 -4.613 1 98.31 270 LEU B CA 1
ATOM 4505 C C . LEU B 1 270 ? 4.66 -6.461 -4.293 1 98.31 270 LEU B C 1
ATOM 4507 O O . LEU B 1 270 ? 4.828 -6.844 -3.135 1 98.31 270 LEU B O 1
ATOM 4511 N N . ILE B 1 271 ? 4.625 -7.25 -5.316 1 97.94 271 ILE B N 1
ATOM 4512 C CA . ILE B 1 271 ? 4.652 -8.703 -5.18 1 97.94 271 ILE B CA 1
ATOM 4513 C C . ILE B 1 271 ? 6.094 -9.172 -5 1 97.94 271 ILE B C 1
ATOM 4515 O O . ILE B 1 271 ? 6.449 -9.719 -3.953 1 97.94 271 ILE B O 1
ATOM 4519 N N . PHE B 1 272 ? 7.004 -8.797 -5.906 1 97.12 272 PHE B N 1
ATOM 4520 C CA . PHE B 1 272 ? 8.281 -9.477 -6.039 1 97.12 272 PHE B CA 1
ATOM 4521 C C . PHE B 1 272 ? 9.367 -8.766 -5.234 1 97.12 272 PHE B C 1
ATOM 4523 O O . PHE B 1 272 ? 10.438 -9.328 -4.996 1 97.12 272 PHE B O 1
ATOM 4530 N N . MET B 1 273 ? 9.094 -7.496 -4.824 1 97.38 273 MET B N 1
ATOM 4531 C CA . MET B 1 273 ? 10.086 -6.742 -4.062 1 97.38 273 MET B CA 1
ATOM 4532 C C . MET B 1 273 ? 9.57 -6.43 -2.66 1 97.38 273 MET B C 1
ATOM 4534 O O . MET B 1 273 ? 10.258 -5.766 -1.879 1 97.38 273 MET B O 1
ATOM 4538 N N . GLY B 1 274 ? 8.359 -6.836 -2.334 1 97.88 274 GLY B N 1
ATOM 4539 C CA . GLY B 1 274 ? 7.812 -6.633 -1.002 1 97.88 274 GLY B CA 1
ATOM 4540 C C . GLY B 1 274 ? 7.566 -5.172 -0.675 1 97.88 274 GLY B C 1
ATOM 4541 O O . GLY B 1 274 ? 7.633 -4.77 0.489 1 97.88 274 GLY B O 1
ATOM 4542 N N . LYS B 1 275 ? 7.336 -4.34 -1.715 1 98.56 275 LYS B N 1
ATOM 4543 C CA . LYS B 1 275 ? 7.07 -2.924 -1.492 1 98.56 275 LYS B CA 1
ATOM 4544 C C . LYS B 1 275 ? 5.633 -2.697 -1.037 1 98.56 275 LYS B C 1
ATOM 4546 O O . LYS B 1 275 ? 4.766 -3.547 -1.255 1 98.56 275 LYS B O 1
ATOM 4551 N N . ARG B 1 276 ? 5.383 -1.557 -0.425 1 98.56 276 ARG B N 1
ATOM 4552 C CA . ARG B 1 276 ? 4.031 -1.273 0.045 1 98.56 276 ARG B CA 1
ATOM 4553 C C . ARG B 1 276 ? 3.721 0.217 -0.046 1 98.56 276 ARG B C 1
ATOM 4555 O O . ARG B 1 276 ? 4.629 1.049 -0.008 1 98.56 276 ARG B O 1
ATOM 4562 N N . ILE B 1 277 ? 2.484 0.541 -0.188 1 98.94 277 ILE B N 1
ATOM 4563 C CA . ILE B 1 277 ? 1.949 1.897 -0.218 1 98.94 277 ILE B CA 1
ATOM 4564 C C . ILE B 1 277 ? 0.974 2.092 0.941 1 98.94 277 ILE B C 1
ATOM 4566 O O . ILE B 1 277 ? 0.059 1.289 1.133 1 98.94 277 ILE B O 1
ATOM 4570 N N . GLU B 1 278 ? 1.211 3.098 1.706 1 98.81 278 GLU B N 1
ATOM 4571 C CA . GLU B 1 278 ? 0.414 3.373 2.898 1 98.81 278 GLU B CA 1
ATOM 4572 C C . GLU B 1 278 ? 0.319 4.875 3.162 1 98.81 278 GLU B C 1
ATOM 4574 O O . GLU B 1 278 ? 0.737 5.684 2.332 1 98.81 278 GLU B O 1
ATOM 4579 N N . GLY B 1 279 ? -0.378 5.219 4.289 1 98.62 279 GLY B N 1
ATOM 4580 C CA . GLY B 1 279 ? -0.541 6.621 4.648 1 98.62 279 GLY B CA 1
ATOM 4581 C C . GLY B 1 279 ? -0.165 6.914 6.09 1 98.62 279 GLY B C 1
ATOM 4582 O O . GLY B 1 279 ? 0.106 5.996 6.867 1 98.62 279 GLY B O 1
ATOM 4583 N N . PHE B 1 280 ? -0.047 8.148 6.359 1 98.44 280 PHE B N 1
ATOM 4584 C CA . PHE B 1 280 ? 0.164 8.633 7.719 1 98.44 280 PHE B CA 1
ATOM 4585 C C . PHE B 1 280 ? -0.811 9.758 8.047 1 98.44 280 PHE B C 1
ATOM 4587 O O . PHE B 1 280 ? -0.991 10.688 7.254 1 98.44 280 PHE B O 1
ATOM 4594 N N . TRP B 1 281 ? -1.378 9.586 9.172 1 97.31 281 TRP B N 1
ATOM 4595 C CA . TRP B 1 281 ? -2.287 10.609 9.68 1 97.31 281 TRP B CA 1
ATOM 4596 C C . TRP B 1 281 ? -1.939 10.984 11.117 1 97.31 281 TRP B C 1
ATOM 4598 O O . TRP B 1 281 ? -2.023 10.148 12.023 1 97.31 281 TRP B O 1
ATOM 4608 N N . LEU B 1 282 ? -1.595 12.234 11.297 1 96 282 LEU B N 1
ATOM 4609 C CA . LEU B 1 282 ? -1.162 12.695 12.609 1 96 282 LEU B CA 1
ATOM 4610 C C . LEU B 1 282 ? -2.227 12.414 13.664 1 96 282 LEU B C 1
ATOM 4612 O O . LEU B 1 282 ? -1.904 12 14.781 1 96 282 LEU B O 1
ATOM 4616 N N . THR B 1 283 ? -3.496 12.672 13.328 1 91.19 283 THR B N 1
ATOM 4617 C CA . THR B 1 283 ? -4.578 12.438 14.273 1 91.19 283 THR B CA 1
ATOM 4618 C C . THR B 1 283 ? -4.559 10.992 14.773 1 91.19 283 THR B C 1
ATOM 4620 O O . THR B 1 283 ? -4.672 10.742 15.977 1 91.19 283 THR B O 1
ATOM 4623 N N . GLN B 1 284 ? -4.398 10.102 13.867 1 92.88 284 GLN B N 1
ATOM 4624 C CA . GLN B 1 284 ? -4.32 8.695 14.242 1 92.88 284 GLN B CA 1
ATOM 4625 C C . GLN B 1 284 ? -3.1 8.422 15.117 1 92.88 284 GLN B C 1
ATOM 4627 O O . GLN B 1 284 ? -3.182 7.676 16.094 1 92.88 284 GLN B O 1
ATOM 4632 N N . TRP B 1 285 ? -2.018 8.961 14.742 1 94.5 285 TRP B N 1
ATOM 4633 C CA . TRP B 1 285 ? -0.799 8.812 15.531 1 94.5 285 TRP B CA 1
ATOM 4634 C C . TRP B 1 285 ? -1.004 9.312 16.953 1 94.5 285 TRP B C 1
ATOM 4636 O O . TRP B 1 285 ? -0.623 8.641 17.922 1 94.5 285 TRP B O 1
ATOM 4646 N N . MET B 1 286 ? -1.624 10.477 17.109 1 90.38 286 MET B N 1
ATOM 4647 C CA . MET B 1 286 ? -1.858 11.062 18.422 1 90.38 286 MET B CA 1
ATOM 4648 C C . MET B 1 286 ? -2.809 10.203 19.25 1 90.38 286 MET B C 1
ATOM 4650 O O . MET B 1 286 ? -2.664 10.109 20.469 1 90.38 286 MET B O 1
ATOM 4654 N N . MET B 1 287 ? -3.719 9.539 18.594 1 88.31 287 MET B N 1
ATOM 4655 C CA . MET B 1 287 ? -4.73 8.742 19.281 1 88.31 287 MET B CA 1
ATOM 4656 C C . MET B 1 287 ? -4.168 7.387 19.688 1 88.31 287 MET B C 1
ATOM 4658 O O . MET B 1 287 ? -4.652 6.77 20.641 1 88.31 287 MET B O 1
ATOM 4662 N N . THR B 1 288 ? -3.184 6.934 19 1 92.69 288 THR B N 1
ATOM 4663 C CA . THR B 1 288 ? -2.742 5.559 19.219 1 92.69 288 THR B CA 1
ATOM 4664 C C . THR B 1 288 ? -1.393 5.531 19.938 1 92.69 288 THR B C 1
ATOM 4666 O O . THR B 1 288 ? -0.969 4.488 20.422 1 92.69 288 THR B O 1
ATOM 4669 N N . THR B 1 289 ? -0.742 6.625 20 1 94.25 289 THR B N 1
ATOM 4670 C CA . THR B 1 289 ? 0.542 6.699 20.688 1 94.25 289 THR B CA 1
ATOM 4671 C C . THR B 1 289 ? 0.343 6.82 22.203 1 94.25 289 THR B C 1
ATOM 4673 O O . THR B 1 289 ? -0.446 7.648 22.656 1 94.25 289 THR B O 1
ATOM 4676 N N . PRO B 1 290 ? 1.076 5.988 22.969 1 94.19 290 PRO B N 1
ATOM 4677 C CA . PRO B 1 290 ? 0.968 6.094 24.422 1 94.19 290 PRO B CA 1
ATOM 4678 C C . PRO B 1 290 ? 1.275 7.496 24.938 1 94.19 290 PRO B C 1
ATOM 4680 O O . PRO B 1 290 ? 2.176 8.164 24.422 1 94.19 290 PRO B O 1
ATOM 4683 N N . PRO B 1 291 ? 0.588 7.891 25.938 1 90.25 291 PRO B N 1
ATOM 4684 C CA . PRO B 1 291 ? 0.743 9.25 26.469 1 90.25 291 PRO B CA 1
ATOM 4685 C C . PRO B 1 291 ? 2.186 9.57 26.844 1 90.25 291 PRO B C 1
ATOM 4687 O O . PRO B 1 291 ? 2.658 10.688 26.609 1 90.25 291 PRO B O 1
ATOM 4690 N N . ALA B 1 292 ? 2.852 8.625 27.391 1 93.81 292 ALA B N 1
ATOM 4691 C CA . ALA B 1 292 ? 4.234 8.859 27.797 1 93.81 292 ALA B CA 1
ATOM 4692 C C . ALA B 1 292 ? 5.117 9.172 26.594 1 93.81 292 ALA B C 1
ATOM 4694 O O . ALA B 1 292 ? 5.996 10.039 26.672 1 93.81 292 ALA B O 1
ATOM 4695 N N . ASP B 1 293 ? 4.816 8.492 25.484 1 94.38 293 ASP B N 1
ATOM 4696 C CA . ASP B 1 293 ? 5.578 8.719 24.266 1 94.38 293 ASP B CA 1
ATOM 4697 C C . ASP B 1 293 ? 5.215 10.062 23.625 1 94.38 293 ASP B C 1
ATOM 4699 O O . ASP B 1 293 ? 6.086 10.773 23.125 1 94.38 293 ASP B O 1
ATOM 4703 N N . GLN B 1 294 ? 4.008 10.391 23.703 1 92.62 294 GLN B N 1
ATOM 4704 C CA . GLN B 1 294 ? 3.574 11.695 23.203 1 92.62 294 GLN B CA 1
ATOM 4705 C C . GLN B 1 294 ? 4.238 12.828 23.984 1 92.62 294 GLN B C 1
ATOM 4707 O O . GLN B 1 294 ? 4.707 13.797 23.391 1 92.62 294 GLN B O 1
ATOM 4712 N N . GLY B 1 295 ? 4.25 12.648 25.328 1 93.25 295 GLY B N 1
ATOM 4713 C CA . GLY B 1 295 ? 4.895 13.648 26.156 1 93.25 295 GLY B CA 1
ATOM 4714 C C . GLY B 1 295 ? 6.355 13.867 25.812 1 93.25 295 GLY B C 1
ATOM 4715 O O . GLY B 1 295 ? 6.828 15 25.766 1 93.25 295 GLY B O 1
ATOM 4716 N N . ARG B 1 296 ? 7.016 12.789 25.516 1 96 296 ARG B N 1
ATOM 4717 C CA . ARG B 1 296 ? 8.43 12.867 25.156 1 96 296 ARG B CA 1
ATOM 4718 C C . ARG B 1 296 ? 8.617 13.609 23.828 1 96 296 ARG B C 1
ATOM 4720 O O . ARG B 1 296 ? 9.508 14.445 23.703 1 96 296 ARG B O 1
ATOM 4727 N N . VAL B 1 297 ? 7.754 13.344 22.922 1 97.19 297 VAL B N 1
ATOM 4728 C CA . VAL B 1 297 ? 7.844 13.961 21.609 1 97.19 297 VAL B CA 1
ATOM 4729 C C . VAL B 1 297 ? 7.559 15.461 21.719 1 97.19 297 VAL B C 1
ATOM 4731 O O . VAL B 1 297 ? 8.289 16.281 21.172 1 97.19 297 VAL B O 1
ATOM 4734 N N . VAL B 1 298 ? 6.609 15.82 22.516 1 95.62 298 VAL B N 1
ATOM 4735 C CA . VAL B 1 298 ? 6.227 17.219 22.703 1 95.62 298 VAL B CA 1
ATOM 4736 C C . VAL B 1 298 ? 7.371 17.969 23.391 1 95.62 298 VAL B C 1
ATOM 4738 O O . VAL B 1 298 ? 7.703 19.094 22.984 1 95.62 298 VAL B O 1
ATOM 4741 N N . ALA B 1 299 ? 7.953 17.344 24.312 1 96.06 299 ALA B N 1
ATOM 4742 C CA . ALA B 1 299 ? 9.078 17.969 25.016 1 96.06 299 ALA B CA 1
ATOM 4743 C C . ALA B 1 299 ? 10.234 18.234 24.062 1 96.06 299 ALA B C 1
ATOM 4745 O O . ALA B 1 299 ? 10.852 19.297 24.109 1 96.06 299 ALA B O 1
ATOM 4746 N N . GLU B 1 300 ? 10.477 17.266 23.234 1 97.69 300 GLU B N 1
ATOM 4747 C CA . GLU B 1 300 ? 11.57 17.438 22.281 1 97.69 300 GLU B CA 1
ATOM 4748 C C . GLU B 1 300 ? 11.258 18.531 21.266 1 97.69 300 GLU B C 1
ATOM 4750 O O . GLU B 1 300 ? 12.141 19.328 20.922 1 97.69 300 GLU B O 1
ATOM 4755 N N . VAL B 1 301 ? 10.055 18.594 20.844 1 97.94 301 VAL B N 1
ATOM 4756 C CA . VAL B 1 301 ? 9.633 19.641 19.906 1 97.94 301 VAL B CA 1
ATOM 4757 C C . VAL B 1 301 ? 9.836 21.016 20.547 1 97.94 301 VAL B C 1
ATOM 4759 O O . VAL B 1 301 ? 10.43 21.906 19.938 1 97.94 301 VAL B O 1
ATOM 4762 N N . GLN B 1 302 ? 9.414 21.188 21.766 1 96.5 302 GLN B N 1
ATOM 4763 C CA . GLN B 1 302 ? 9.562 22.469 22.453 1 96.5 302 GLN B CA 1
ATOM 4764 C C . GLN B 1 302 ? 11.039 22.828 22.641 1 96.5 302 GLN B C 1
ATOM 4766 O O . GLN B 1 302 ? 11.422 23.984 22.484 1 96.5 302 GLN B O 1
ATOM 4771 N N . ALA B 1 303 ? 11.82 21.812 22.953 1 96.94 303 ALA B N 1
ATOM 4772 C CA . ALA B 1 303 ? 13.25 22.047 23.125 1 96.94 303 ALA B CA 1
ATOM 4773 C C . ALA B 1 303 ? 13.898 22.531 21.844 1 96.94 303 ALA B C 1
ATOM 4775 O O . ALA B 1 303 ? 14.719 23.453 21.859 1 96.94 303 ALA B O 1
ATOM 4776 N N . ARG B 1 304 ? 13.477 22 20.734 1 97.81 304 ARG B N 1
ATOM 4777 C CA . ARG B 1 304 ? 14.062 22.344 19.453 1 97.81 304 ARG B CA 1
ATOM 4778 C C . ARG B 1 304 ? 13.688 23.781 19.062 1 97.81 304 ARG B C 1
ATOM 4780 O O . ARG B 1 304 ? 14.508 24.5 18.484 1 97.81 304 ARG B O 1
ATOM 4787 N N . PHE B 1 305 ? 12.5 24.141 19.328 1 97.5 305 PHE B N 1
ATOM 4788 C CA . PHE B 1 305 ? 12.125 25.531 19.062 1 97.5 305 PHE B CA 1
ATOM 4789 C C . PHE B 1 305 ? 12.828 26.484 20.031 1 97.5 305 PHE B C 1
ATOM 4791 O O . PHE B 1 305 ? 13.273 27.562 19.625 1 97.5 305 PHE B O 1
ATOM 4798 N N . ALA B 1 306 ? 12.984 26.062 21.25 1 95.12 306 ALA B N 1
ATOM 4799 C CA . ALA B 1 306 ? 13.57 26.906 22.297 1 95.12 306 ALA B CA 1
ATOM 4800 C C . ALA B 1 306 ? 15.047 27.172 22.016 1 95.12 306 ALA B C 1
ATOM 4802 O O . ALA B 1 306 ? 15.539 28.281 22.266 1 95.12 306 ALA B O 1
ATOM 4803 N N . ASP B 1 307 ? 15.742 26.172 21.469 1 95.5 307 ASP B N 1
ATOM 4804 C CA . ASP B 1 307 ? 17.188 26.328 21.297 1 95.5 307 ASP B CA 1
ATOM 4805 C C . ASP B 1 307 ? 17.516 26.734 19.859 1 95.5 307 ASP B C 1
ATOM 4807 O O . ASP B 1 307 ? 18.688 26.828 19.5 1 95.5 307 ASP B O 1
ATOM 4811 N N . GLY B 1 308 ? 16.5 26.875 19.031 1 95.19 308 GLY B N 1
ATOM 4812 C CA . GLY B 1 308 ? 16.672 27.453 17.703 1 95.19 308 GLY B CA 1
ATOM 4813 C C . GLY B 1 308 ? 16.969 26.422 16.641 1 95.19 308 GLY B C 1
ATOM 4814 O O . GLY B 1 308 ? 17.156 26.766 15.469 1 95.19 308 GLY B O 1
ATOM 4815 N N . ARG B 1 309 ? 17.031 25.219 16.984 1 97 309 ARG B N 1
ATOM 4816 C CA . ARG B 1 309 ? 17.203 24.188 15.969 1 97 309 ARG B CA 1
ATOM 4817 C C . ARG B 1 309 ? 16.047 24.172 14.977 1 97 309 ARG B C 1
ATOM 4819 O O . ARG B 1 309 ? 16.234 23.828 13.805 1 97 309 ARG B O 1
ATOM 4826 N N . TRP B 1 310 ? 14.836 24.469 15.477 1 98.25 310 TRP B N 1
ATOM 4827 C CA . TRP B 1 310 ? 13.656 24.625 14.633 1 98.25 310 TRP B CA 1
ATOM 4828 C C . TRP B 1 310 ? 13.117 26.047 14.703 1 98.25 310 TRP B C 1
ATOM 4830 O O . TRP B 1 310 ? 13.266 26.719 15.719 1 98.25 310 TRP B O 1
ATOM 4840 N N . LYS B 1 311 ? 12.617 26.422 13.594 1 97.38 311 LYS B N 1
ATOM 4841 C CA . LYS B 1 311 ? 11.969 27.719 13.461 1 97.38 311 LYS B CA 1
ATOM 4842 C C . LYS B 1 311 ? 10.859 27.672 12.414 1 97.38 311 LYS B C 1
ATOM 4844 O O . LYS B 1 311 ? 10.977 26.984 11.398 1 97.38 311 LYS B O 1
ATOM 4849 N N . THR B 1 312 ? 9.812 28.422 12.68 1 98.12 312 THR B N 1
ATOM 4850 C CA . THR B 1 312 ? 8.742 28.531 11.703 1 98.12 312 THR B CA 1
ATOM 4851 C C . THR B 1 312 ? 9.031 29.641 10.695 1 98.12 312 THR B C 1
ATOM 4853 O O . THR B 1 312 ? 9.219 30.797 11.086 1 98.12 312 THR B O 1
ATOM 4856 N N . ASP B 1 313 ? 9.109 29.25 9.422 1 97.56 313 ASP B N 1
ATOM 4857 C CA . ASP B 1 313 ? 9.156 30.266 8.375 1 97.56 313 ASP B CA 1
ATOM 4858 C C . ASP B 1 313 ? 7.797 30.938 8.195 1 97.56 313 ASP B C 1
ATOM 4860 O O . ASP B 1 313 ? 6.773 30.25 8.094 1 97.56 313 ASP B O 1
ATOM 4864 N N . VAL B 1 314 ? 7.809 32.25 8.18 1 98.06 314 VAL B N 1
ATOM 4865 C CA . VAL B 1 314 ? 6.559 33 8.062 1 98.06 314 VAL B CA 1
ATOM 4866 C C . VAL B 1 314 ? 6.57 33.812 6.773 1 98.06 314 VAL B C 1
ATOM 4868 O O . VAL B 1 314 ? 7.5 34.594 6.527 1 98.06 314 VAL B O 1
ATOM 4871 N N . SER B 1 315 ? 5.574 33.594 5.953 1 96.75 315 SER B N 1
ATOM 4872 C CA . SER B 1 315 ? 5.492 34.344 4.695 1 96.75 315 SER B CA 1
ATOM 4873 C C . SER B 1 315 ? 4.664 35.594 4.855 1 96.75 315 SER B C 1
ATOM 4875 O O . SER B 1 315 ? 4.793 36.531 4.059 1 96.75 315 SER B O 1
ATOM 4877 N N . GLY B 1 316 ? 3.779 35.562 5.848 1 96 316 GLY B N 1
ATOM 4878 C CA . GLY B 1 316 ? 2.961 36.75 6.074 1 96 316 GLY B CA 1
ATOM 4879 C C . GLY B 1 316 ? 1.937 36.562 7.176 1 96 316 GLY B C 1
ATOM 4880 O O . GLY B 1 316 ? 1.767 35.438 7.691 1 96 316 GLY B O 1
ATOM 4881 N N . HIS B 1 317 ? 1.391 37.688 7.551 1 97.19 317 HIS B N 1
ATOM 4882 C CA . HIS B 1 317 ? 0.321 37.75 8.539 1 97.19 317 HIS B CA 1
ATOM 4883 C C . HIS B 1 317 ? -0.988 38.219 7.914 1 97.19 317 HIS B C 1
ATOM 4885 O O . HIS B 1 317 ? -0.99 39.125 7.062 1 97.19 317 HIS B O 1
ATOM 4891 N N . LEU B 1 318 ? -1.954 37.594 8.281 1 98.12 318 LEU B N 1
ATOM 4892 C CA . LEU B 1 318 ? -3.299 37.906 7.812 1 98.12 318 LEU B CA 1
ATOM 4893 C C . LEU B 1 318 ? -4.254 38.094 8.984 1 98.12 318 LEU B C 1
ATOM 4895 O O . LEU B 1 318 ? -4.484 37.188 9.758 1 98.12 318 LEU B O 1
ATOM 4899 N N . PRO B 1 319 ? -4.836 39.344 9.125 1 98.56 319 PRO B N 1
ATOM 4900 C CA . PRO B 1 319 ? -5.855 39.5 10.156 1 98.56 319 PRO B CA 1
ATOM 4901 C C . PRO B 1 319 ? -7.051 38.562 9.953 1 98.56 319 PRO B C 1
ATOM 4903 O O . PRO B 1 319 ? -7.477 38.344 8.812 1 98.56 319 PRO B O 1
ATOM 4906 N N . LEU B 1 320 ? -7.508 38.062 11.055 1 98.5 320 LEU B N 1
ATOM 4907 C CA . LEU B 1 320 ? -8.656 37.156 11.047 1 98.5 320 LEU B CA 1
ATOM 4908 C C . LEU B 1 320 ? -9.781 37.719 10.18 1 98.5 320 LEU B C 1
ATOM 4910 O O . LEU B 1 320 ? -10.383 37 9.391 1 98.5 320 LEU B O 1
ATOM 4914 N N . ARG B 1 321 ? -10.031 38.969 10.195 1 98.5 321 ARG B N 1
ATOM 4915 C CA . ARG B 1 321 ? -11.133 39.625 9.492 1 98.5 321 ARG B CA 1
ATOM 4916 C C . ARG B 1 321 ? -10.859 39.688 7.992 1 98.5 321 ARG B C 1
ATOM 4918 O O . ARG B 1 321 ? -11.781 39.906 7.199 1 98.5 321 ARG B O 1
ATOM 4925 N N . ASP B 1 322 ? -9.648 39.469 7.594 1 98.38 322 ASP B N 1
ATOM 4926 C CA . ASP B 1 322 ? -9.266 39.562 6.188 1 98.38 322 ASP B CA 1
ATOM 4927 C C . ASP B 1 322 ? -9.047 38.188 5.574 1 98.38 322 ASP B C 1
ATOM 4929 O O . ASP B 1 322 ? -8.625 38.094 4.418 1 98.38 322 ASP B O 1
ATOM 4933 N N . VAL B 1 323 ? -9.297 37.125 6.301 1 98.56 323 VAL B N 1
ATOM 4934 C CA . VAL B 1 323 ? -8.992 35.781 5.832 1 98.56 323 VAL B CA 1
ATOM 4935 C C . VAL B 1 323 ? -9.789 35.5 4.562 1 98.56 323 VAL B C 1
ATOM 4937 O O . VAL B 1 323 ? -9.227 35.062 3.561 1 98.56 323 VAL B O 1
ATOM 4940 N N . VAL B 1 324 ? -11.047 35.812 4.504 1 98.56 324 VAL B N 1
ATOM 4941 C CA . VAL B 1 324 ? -11.898 35.438 3.373 1 98.56 324 VAL B CA 1
ATOM 4942 C C . VAL B 1 324 ? -11.422 36.188 2.121 1 98.56 324 VAL B C 1
ATOM 4944 O O . VAL B 1 324 ? -11.305 35.594 1.05 1 98.56 324 VAL B O 1
ATOM 4947 N N . SER B 1 325 ? -11.055 37.406 2.264 1 97.88 325 SER B N 1
ATOM 4948 C CA . SER B 1 325 ? -10.688 38.219 1.107 1 97.88 325 SER B CA 1
ATOM 4949 C C . SER B 1 325 ? -9.211 38.062 0.765 1 97.88 325 SER B C 1
ATOM 4951 O O . SER B 1 325 ? -8.812 38.25 -0.391 1 97.88 325 SER B O 1
ATOM 4953 N N . GLY B 1 326 ? -8.398 37.688 1.727 1 97.94 326 GLY B N 1
ATOM 4954 C CA . GLY B 1 326 ? -6.961 37.812 1.532 1 97.94 326 GLY B CA 1
ATOM 4955 C C . GLY B 1 326 ? -6.242 36.5 1.485 1 97.94 326 GLY B C 1
ATOM 4956 O O . GLY B 1 326 ? -5.07 36.406 1.112 1 97.94 326 GLY B O 1
ATOM 4957 N N . LEU B 1 327 ? -6.875 35.406 1.855 1 98.06 327 LEU B N 1
ATOM 4958 C CA . LEU B 1 327 ? -6.195 34.125 2.031 1 98.06 327 LEU B CA 1
ATOM 4959 C C . LEU B 1 327 ? -5.551 33.688 0.726 1 98.06 327 LEU B C 1
ATOM 4961 O O . LEU B 1 327 ? -4.375 33.312 0.708 1 98.06 327 LEU B O 1
ATOM 4965 N N . ALA B 1 328 ? -6.281 33.719 -0.393 1 97.5 328 ALA B N 1
ATOM 4966 C CA . ALA B 1 328 ? -5.773 33.281 -1.683 1 97.5 328 ALA B CA 1
ATOM 4967 C C . ALA B 1 328 ? -4.488 34 -2.059 1 97.5 328 ALA B C 1
ATOM 4969 O O . ALA B 1 328 ? -3.51 33.375 -2.477 1 97.5 328 ALA B O 1
ATOM 4970 N N . GLU B 1 329 ? -4.469 35.312 -1.891 1 97.06 329 GLU B N 1
ATOM 4971 C CA . GLU B 1 329 ? -3.291 36.094 -2.215 1 97.06 329 GLU B CA 1
ATOM 4972 C C . GLU B 1 329 ? -2.137 35.781 -1.266 1 97.06 329 GLU B C 1
ATOM 4974 O O . GLU B 1 329 ? -0.986 35.688 -1.693 1 97.06 329 GLU B O 1
ATOM 4979 N N . ALA B 1 330 ? -2.447 35.656 -0.006 1 97.31 330 ALA B N 1
ATOM 4980 C CA . ALA B 1 330 ? -1.419 35.375 0.994 1 97.31 330 ALA B CA 1
ATOM 4981 C C . ALA B 1 330 ? -0.713 34.062 0.706 1 97.31 330 ALA B C 1
ATOM 4983 O O . ALA B 1 330 ? 0.487 33.938 0.953 1 97.31 330 ALA B O 1
ATOM 4984 N N . LEU B 1 331 ? -1.425 33.156 0.162 1 96.12 331 LEU B N 1
ATOM 4985 C CA . LEU B 1 331 ? -0.91 31.797 -0.054 1 96.12 331 LEU B CA 1
ATOM 4986 C C . LEU B 1 331 ? -0.008 31.75 -1.283 1 96.12 331 LEU B C 1
ATOM 4988 O O . LEU B 1 331 ? 0.696 30.766 -1.505 1 96.12 331 LEU B O 1
ATOM 4992 N N . LYS B 1 332 ? 0.035 32.781 -2.092 1 94.06 332 LYS B N 1
ATOM 4993 C CA . LYS B 1 332 ? 0.889 32.812 -3.275 1 94.06 332 LYS B CA 1
ATOM 4994 C C . LYS B 1 332 ? 2.359 32.938 -2.887 1 94.06 332 LYS B C 1
ATOM 4996 O O . LYS B 1 332 ? 3.244 32.594 -3.676 1 94.06 332 LYS B O 1
ATOM 5001 N N . LYS B 1 333 ? 2.545 33.469 -1.733 1 90.56 333 LYS B N 1
ATOM 5002 C CA . LYS B 1 333 ? 3.908 33.5 -1.212 1 90.56 333 LYS B CA 1
ATOM 5003 C C . LYS B 1 333 ? 4.27 32.156 -0.557 1 90.56 333 LYS B C 1
ATOM 5005 O O . LYS B 1 333 ? 3.744 31.828 0.508 1 90.56 333 LYS B O 1
ATOM 5010 N N . THR B 1 334 ? 5.211 31.453 -1.092 1 85.94 334 THR B N 1
ATOM 5011 C CA . THR B 1 334 ? 5.418 30.078 -0.7 1 85.94 334 THR B CA 1
ATOM 5012 C C . THR B 1 334 ? 6.648 29.938 0.191 1 85.94 334 THR B C 1
ATOM 5014 O O . THR B 1 334 ? 7.098 28.828 0.48 1 85.94 334 THR B O 1
ATOM 5017 N N . ASP B 1 335 ? 7.223 30.953 0.631 1 90.25 335 ASP B N 1
ATOM 5018 C CA . ASP B 1 335 ? 8.484 30.891 1.371 1 90.25 335 ASP B CA 1
ATOM 5019 C C . ASP B 1 335 ? 8.227 30.75 2.871 1 90.25 335 ASP B C 1
ATOM 5021 O O . ASP B 1 335 ? 9.148 30.906 3.678 1 90.25 335 ASP B O 1
ATOM 5025 N N . GLY B 1 336 ? 7.02 30.453 3.318 1 95.94 336 GLY B N 1
ATOM 5026 C CA . GLY B 1 336 ? 6.688 30.266 4.719 1 95.94 336 GLY B CA 1
ATOM 5027 C C . GLY B 1 336 ? 5.199 30.109 4.965 1 95.94 336 GLY B C 1
ATOM 5028 O O . GLY B 1 336 ? 4.41 30.078 4.02 1 95.94 336 GLY B O 1
ATOM 5029 N N . LYS B 1 337 ? 4.859 30.062 6.219 1 97.69 337 LYS B N 1
ATOM 5030 C CA . LYS B 1 337 ? 3.471 29.891 6.637 1 97.69 337 LYS B CA 1
ATOM 5031 C C . LYS B 1 337 ? 2.748 31.25 6.676 1 97.69 337 LYS B C 1
ATOM 5033 O O . LYS B 1 337 ? 3.342 32.25 7.039 1 97.69 337 LYS B O 1
ATOM 5038 N N . VAL B 1 338 ? 1.509 31.188 6.297 1 98.19 338 VAL B N 1
ATOM 5039 C CA . VAL B 1 338 ? 0.615 32.312 6.562 1 98.19 338 VAL B CA 1
ATOM 5040 C C . VAL B 1 338 ? 0.084 32.219 7.988 1 98.19 338 VAL B C 1
ATOM 5042 O O . VAL B 1 338 ? -0.445 31.188 8.398 1 98.19 338 VAL B O 1
ATOM 5045 N N . MET B 1 339 ? 0.263 33.312 8.742 1 98.69 339 MET B N 1
ATOM 5046 C CA . MET B 1 339 ? -0.202 33.375 10.125 1 98.69 339 MET B CA 1
ATOM 5047 C C . MET B 1 339 ? -1.449 34.25 10.242 1 98.69 339 MET B C 1
ATOM 5049 O O . MET B 1 339 ? -1.526 35.312 9.625 1 98.69 339 MET B O 1
ATOM 5053 N N . ILE B 1 340 ? -2.398 33.719 10.984 1 98.75 340 ILE B N 1
ATOM 5054 C CA . ILE B 1 340 ? -3.637 34.438 11.211 1 98.75 340 ILE B CA 1
ATOM 5055 C C . ILE B 1 340 ? -3.631 35.062 12.609 1 98.75 340 ILE B C 1
ATOM 5057 O O . ILE B 1 340 ? -3.367 34.344 13.594 1 98.75 340 ILE B O 1
ATOM 5061 N N . THR B 1 341 ? -3.906 36.281 12.695 1 97.88 341 THR B N 1
ATOM 5062 C CA . THR B 1 341 ? -3.969 37 13.969 1 97.88 341 THR B CA 1
ATOM 5063 C C . THR B 1 341 ? -5.352 37.594 14.18 1 97.88 341 THR B C 1
ATOM 5065 O O . THR B 1 341 ? -6.039 37.938 13.211 1 97.88 341 THR B O 1
ATOM 5068 N N . PRO B 1 342 ? -5.719 37.75 15.414 1 96.06 342 PRO B N 1
ATOM 5069 C CA . PRO B 1 342 ? -7.027 38.344 15.664 1 96.06 342 PRO B CA 1
ATOM 5070 C C . PRO B 1 342 ? -7.105 39.812 15.188 1 96.06 342 PRO B C 1
ATOM 5072 O O . PRO B 1 342 ? -6.082 40.5 15.109 1 96.06 342 PRO B O 1
#

Organism: Ruegeria pomeroyi (strain ATCC 700808 / DSM 15171 / DSS-3) (NCBI:txid246200)

InterPro domains:
  IPR011032 GroES-like superfamily [SSF50129] (29-170)
  IPR013149 Alcohol dehydrogenase-like, C-terminal [PF00107] (169-285)
  IPR013154 Alcohol dehydrogenase-like, N-terminal [PF08240] (45-127)
  IPR020843 Enoylreductase domain [SM00829] (26-340)
  IPR036291 NAD(P)-binding domain superfamily [SSF51735] (133-308)

Nearest PDB structures (foldseek):
  3gms-assembly1_A  TM=9.023E-01  e=6.356E-26  Bacillus thuringiensis
  3jyl-assembly1_A  TM=8.630E-01  e=3.054E-22  Pseudomonas syringae pv. tomato
  2x1h-assembly2_B  TM=7.971E-01  e=1.875E-22  Homo sapiens
  2j8z-assembly1_A-2  TM=8.051E-01  e=1.320E-21  Homo sapiens
  1wly-assembly1_A  TM=8.186E-01  e=1.845E-19  Burkholderia sp. WS

Secondary structure (DSSP, 8-state):
-----SEEEEEEE---B-------S--S-GGGTEEEEEEEPPPP-TTEEEEEEEEEE--HHHHHHHTT-SSS-B-TTSBP-SEEEEEEEEE-TT-GGGTT-EEEEE-SSS-SSBSEEEEEGGGEEEPPTTS-HHHHHTSSHHHHHHHHHHHHHHTT-SEEEESSTTSHHHHHHHHHHHHTT-EEEEEES-GGGHHHHHHHT-SEEEETT-TTHHHHHHHHHHHH---EEEESS-SHHHHHHHHHS-TT-EEEE----S-PPPB---HHHHHHS--EEEE--HHHHHHHS-HHHHHHHHHHHHHHHHHTS----EEEEEEGGGHHHHHHHHTT--SSEEEEE-/-----SEEEEEEE---B-------S--S-GGGTEEEEEEEPPPP-TTEEEEEEEEEE--HHHHHHHTT-SSS-B-TTSBP-SEEEEEEEEE-TT-GGGTT-EEEEE-SSS-SSBSEEEEEGGGEEEPPTTS-HHHHHTSSHHHHHHHHHHHHHHTT-SEEEESSTTSHHHHHHHHHHHHTT-EEEEEES-GGGHHHHHHHT-SEEEETT-TTHHHHHHHHHHHH---EEEESS-SHHHHHHHHHS-TT-EEEE----S-PPPB---HHHHHHS--EEEE--HHHHHHHS-HHHHHHHHHHHHHHHHTTS----EEEEEEGGGHHHHHHHHTT--SSEEEEE-

Radius of gyration: 29.88 Å; Cα contacts (8 Å, |Δi|>4): 1665; chains: 2; bounding box: 49×88×67 Å

Sequence (684 aa):
MTDIPSTMFAVLQTGDGYSGKATGPAIADAADWLEPGEIAVPQPGPGEALIRLRMASVNPSDLHFIKGEYGQPRVKGAPAGFEGCGDVVAAGAGAEGLVGQRVAFVAASSGAWAEYVLTKAQMCIPLRPDISDEDGSAQIVNPLTAMAMVDIARSEGEAFVVSAATSQLGKLMVSLGRDLGLKPIALVRRAEAVEPLKALGAAEVLVTSDPEMGQKFATISRALKPRVFLDAVSDQTSERIFTAMPNGARWVSYGKLDAELPVLTQMGQLIFMGKRIEGFWLTQWMMTTPPADQGRVVAEVQARFADGRWKTDVSGHLPLRDVVSGLAEALKKTDGKVMITPMTDIPSTMFAVLQTGDGYSGKATGPAIADAADWLEPGEIAVPQPGPGEALIRLRMASVNPSDLHFIKGEYGQPRVKGAPAGFEGCGDVVAAGAGAEGLVGQRVAFVAASSGAWAEYVLTKAQMCIPLRPDISDEDGSAQIVNPLTAMAMVDIARSEGEAFVVSAATSQLGKLMVSLGRDLGLKPIALVRRAEAVEPLKALGAAEVLVTSDPEMGQKFATISRALKPRVFLDAVSDQTSERIFTAMPNGARWVSYGKLDAELPVLTQMGQLIFMGKRIEGFWLTQWMMTTPPADQGRVVAEVQARFADGRWKTDVSGHLPLRDVVSGLAEALKKTDGKVMITP

pLDDT: mean 96.11, std 5.11, range [44.47, 98.94]

Solvent-accessible surface area (backbone atoms only — not comparable to full-atom values): 34032 Å² total; per-residue (Å²): 126,83,84,77,59,71,58,34,56,29,36,18,26,66,46,59,37,60,60,85,55,71,77,37,44,81,56,87,54,38,58,82,30,32,40,81,44,78,42,70,52,80,78,48,47,74,36,12,28,26,25,41,46,56,25,22,39,62,48,65,67,41,41,21,29,58,62,12,52,41,81,56,65,34,52,55,69,26,26,38,45,43,28,16,19,23,37,23,74,40,44,13,61,90,21,56,87,46,48,76,36,47,25,23,36,46,36,65,83,38,12,33,41,30,45,59,29,51,26,46,43,89,40,47,42,79,53,61,88,80,49,50,62,69,43,33,12,51,48,54,70,44,51,51,42,27,56,55,52,48,51,56,27,58,77,63,40,56,16,25,35,31,36,58,28,80,39,72,46,27,43,48,37,26,35,50,28,34,77,72,68,33,35,22,32,30,31,34,74,52,71,84,50,43,64,63,41,42,74,51,30,27,68,40,69,43,36,69,71,42,90,56,37,65,62,54,46,40,53,48,26,71,73,57,45,29,24,30,34,44,26,37,34,54,22,52,68,48,43,54,52,56,70,51,35,45,72,51,17,34,41,35,30,60,38,49,66,39,54,53,62,20,53,50,87,58,65,62,42,20,25,61,33,54,20,36,40,35,36,47,37,64,69,57,49,65,73,68,46,55,67,73,58,50,51,52,51,51,51,50,53,52,50,31,45,60,74,58,81,38,79,66,51,66,54,44,76,40,45,52,90,40,39,45,81,40,43,34,65,57,61,70,47,73,79,30,35,43,30,33,28,106,127,83,82,76,62,70,57,35,56,29,36,19,26,67,46,60,36,62,61,84,57,72,76,37,42,81,56,85,54,38,59,82,31,33,40,80,44,78,41,70,52,81,77,47,46,75,37,13,28,25,25,41,47,56,25,21,39,62,49,65,66,41,41,20,28,60,62,14,52,42,83,56,64,34,51,54,70,26,28,38,45,44,27,16,18,24,35,22,75,40,44,13,62,89,22,54,87,45,48,74,37,45,25,24,36,46,34,66,83,36,12,33,40,27,46,59,28,52,26,46,42,91,41,45,41,78,54,62,88,78,49,48,64,69,42,34,12,53,48,52,70,45,50,51,41,26,55,55,52,49,52,56,27,55,75,65,40,57,16,26,36,32,36,58,27,81,39,73,45,27,42,49,35,26,36,50,28,34,75,71,69,34,35,22,33,31,30,35,74,51,71,84,50,41,63,62,41,42,74,49,31,27,68,39,68,43,37,70,72,43,90,57,35,65,62,55,46,40,54,48,26,73,74,56,45,30,26,30,32,45,27,38,34,54,22,50,66,50,42,55,53,57,70,52,35,44,73,53,19,34,40,35,29,61,39,49,66,39,55,54,62,20,54,52,87,57,66,60,41,18,26,63,33,54,20,35,39,34,37,46,37,61,70,58,49,64,71,69,46,54,66,71,58,49,51,52,51,52,52,50,52,52,48,31,46,60,73,56,80,40,78,68,52,65,53,46,77,39,47,53,90,41,40,49,84,38,42,35,66,56,61,69,46,74,78,30,35,44,32,34,29,105